Protein 2HDW (pdb70)

B-factor: mean 14.25, std 5.45, range [1.11, 40.55]

Organism: Pseudomonas aeruginosa (strain ATCC 15692 / DSM 22644 / CIP 104116 / JCM 14847 / LMG 12228 / 1C / PRS 101 / PAO1) (NCBI:txid208964)

Secondary structure (DSSP, 8-state):
--------S---SSPPPTTEEEEEEEEE-TTS-EEEEEEEEESS--SSPEEEEEEE--TT--TTSHHHHHHHHHHHTT-EEEEEPPTTSTTS--SSSS---HHHHHHHHHHHHHHHHH-TTEEEEEEEEEEETHHHHHHHHHHHH-TT--EEEEES---HHHHHHHTTTT---HHHHHHHHHHHHHHHHHHHHHTS--BPSPTT---S---HHHHHHHHHHTSTTT--TT-STTT---BTTTHHHHTTS-S-TTGGGGTTS-EEEEEETT-TTHHHHHHHHHHS-SSEEEEEETT--TTHHHH-TTTS-HHHHHHHHHHH-/-----S---SSPPPTTEEEEEEEEE-TTS-EEEEEEEEETT--SSPEEEEEEE--TT--TTTHHHHHHHHHHHTT-EEEEEPPTTSTTS--SSSS---HHHHHHHHHHHHHHHTTSTTEEEEEEEEEEETHHHHHHHHHHHH-TTEEEEEEES---HHHHHHHTGGG---HHHHHHHHHHHHHHHHHHHHHSSPPBPSPTT---SS--HHHHHHHHHHTSTTT--TT-TTTT---BTTTHHHHTTS-S-TTGGGSTTS-EEEEEETT-TTHHHHHHHHHHS-SSEEEEEETT--STHHHH-TTTS-HHHHHHHHHHH-

Nearest PDB structures (foldseek):
  2hdw-assembly1_A  TM=1.003E+00  e=2.311E-74  Pseudomonas aeruginosa
  5xb6-assembly6_K  TM=9.139E-01  e=7.623E-30  Escherichia coli K-12
  7d79-assembly2_B-2  TM=8.620E-01  e=1.986E-21  Beauveria bassiana ARSEF 2860
  7d79-assembly1_D  TM=8.528E-01  e=3.059E-21  Beauveria bassiana ARSEF 2860
  7d79-assembly1_A  TM=8.102E-01  e=4.430E-21  Beauveria bassiana ARSEF 2860

Foldseek 3Di:
DDDFDDDPDLPALDDQDPQWDKDKDWFAFPVGWIKIKMKIAGPPDDDDAFAAEEEEDDDLAACSFQRVLLQRVVNSVGHTYMYIGAGLFDRIDHPPHFFDALVRRLRVRVRRLVVVLPDPRHPQQQYAYEAEAARLLSRLLNLLPPVSHQAYEYELYDQQLCCLQQNQPRPADPVNSVVLVVVLVVQVVVCVVVVHFAWDFWALDDPDPDDPVSVLLCCCCADSNGHDVRGCNNGHGHGSNNSPNSNPDGGCPRSQSSPVGEYEYEYEPAESSLVRVVVSQVSYDPPYYYHYQYPDYSCCCRDPPVRPPSVVVSVVSVVRD/DDDDPDLPALDDQDPQKDKDKDWFAFPVGWIKIKIKIAGNPDDPAAFFAEEEEDDDQAACSFQRVLLQRVVNVVGHTYMYIGAGLFDPIDDPPHFFDALVSRLRSRVRVLVPVLPDPSHPQQQYAYEYEAARLLSRLQNLLPPVSHQAYEYELYDQLLCCLAQNQPSPADPVNNVVLVVVLVVQVVVCVVVVHFAWDFFALDDPPPDDVVSVLLCCQCADSNGHDVGGCRNRHTHGSNRSVNSPPPGGCPRSQSSPVGEYEYEHEPAESSLVRSVVSQVSYDPPYYYHYFYPDYSCCCRNPPVGPPVVVVSVSSVVRD

Sequence (639 aa):
NMQLQLTQEWDKTFPLSAKVEHRKVTFANRYGITLAADLYLPKNRGGDRLPAIVIGGPFGAVKEQSSGLYAQTMAERGFVTLAFDPSYTGESGGQPRNVASPDINTEDFSAAVDFISLLPEVNRERIGVIGICGWGGMALNAVAVDKRVKAVVTSTMYDMTRVMSKGYNDSVTLEQRTRTLEQLGQQRWKDAESGTPAYQPPYNELKGGEAQFLVDYHDYYMTPRGYHPRAVNSGNAWTMTTPLSFMNMPILTYIKEISPRPILLIHGERAHSRYFSETAYAAAAEPKELLIVPGASHVDLYDRLDRIPFDRIAGFFDEHLLQLTQEWDKTFPLSAKVEHRKVTFANRYGITLAADLYLPKNRGGDRLPAIVIGGPFGAVKEQSSGLYAQTMAERGFVTLAFDPSYTGESGGQPRNVASPDINTEDFSAAVDFISLLPEVNRERIGVIGICGWGGMALNAVAVDKRVKAVVTSTMYDMTRVMSKGYNDSVTLEQRTRTLEQLGQQRWKDAESGTPAYQPPYNELKGGEAQFLVDYHDYYMTPRGYHPRAVNSGNAWTMTTPLSFMNMPILTYIKEISPRPILLIHGERAHSRYFSETAYAAAAEPKELLIVPGASHVDLYDRLDRIPFDRIAGFFDEHL

CATH classification: 3.40.50.1820 (+1 more: 1.10.10.800)

Solvent-accessible surface area: 23061 Å² total; per-residue (Å²): 155,120,181,39,174,33,39,152,129,87,42,22,42,17,114,93,17,93,149,7,68,52,114,33,14,51,20,41,8,28,7,35,18,4,0,0,0,0,0,0,5,19,91,152,88,66,86,122,119,31,12,0,0,0,0,0,6,1,16,5,4,2,0,0,0,1,1,0,24,0,0,10,11,0,1,80,89,32,2,0,0,0,0,2,0,6,1,6,6,12,18,4,5,17,116,29,68,22,2,3,0,0,4,2,3,13,9,0,2,9,0,0,1,18,44,0,0,56,10,88,45,0,49,74,88,78,0,0,2,0,0,0,9,0,1,0,0,0,0,0,0,4,0,0,11,6,32,10,2,56,0,0,0,0,1,0,0,8,15,21,6,62,18,41,7,88,13,78,102,83,73,51,76,108,103,60,12,38,105,50,0,89,109,16,4,102,18,10,6,134,17,32,112,75,63,86,35,40,98,43,99,77,52,34,91,70,192,58,92,49,55,120,40,61,41,32,22,43,58,3,2,58,39,136,71,0,98,3,82,70,0,2,15,4,20,63,5,13,3,71,3,1,25,13,9,0,6,3,3,32,8,24,71,34,6,134,33,0,33,122,33,16,4,1,0,0,0,0,70,161,10,48,0,78,41,2,0,72,53,1,70,76,39,5,33,110,56,42,67,46,43,58,18,110,43,0,28,4,3,20,0,0,31,100,94,117,87,6,30,4,111,94,0,9,35,10,0,88,134,60,28,93,147,41,40,135,128,92,43,21,39,20,111,78,13,93,120,5,65,51,107,27,14,57,22,58,9,30,8,43,18,51,0,0,0,0,0,0,9,13,104,126,80,63,83,123,125,28,11,0,0,0,0,0,6,0,17,6,5,3,0,0,0,0,1,0,20,0,0,15,12,0,0,74,92,32,1,0,0,0,0,2,0,8,1,7,6,13,14,3,13,22,115,27,70,25,2,2,0,0,5,2,4,11,8,0,2,7,1,0,1,18,43,0,4,62,16,104,43,3,29,68,84,81,0,0,2,0,0,0,8,0,2,0,0,0,0,0,0,4,0,0,10,5,30,8,2,54,0,0,0,0,1,0,0,8,13,20,6,70,18,48,8,83,12,83,116,104,68,48,83,105,111,66,17,36,112,53,0,90,106,15,3,97,16,10,12,122,16,34,104,86,62,93,32,40,96,44,105,75,55,33,83,71,166,61,88,48,49,119,45,65,55,33,24,48,61,3,2,58,35,135,89,0,95,6,81,71,0,2,14,4,20,56,7,11,3,67,2,1,20,13,7,0,4,2,2,27,9,22,70,41,6,122,30,0,31,118,26,16,2,0,0,1,0,0,82,175,5,55,0,84,58,3,0,69,54,1,70,74,42,1,27,109,54,44,70,49,34,58,16,105,32,0,27,4,3,19,0,1,26,80,116,106,72,9,28,6,107,98,0,7,36,21,0,89,133,65,31

InterPro domains:
  IPR000383 Xaa-Pro dipeptidyl-peptidase-like domain [PF02129] (82-223)
  IPR011108 Zn-dependent metallo-hydrolase, RNA specificity domain [PF07521] (301-331)
  IPR029058 Alpha/Beta hydrolase fold [G3DSA:3.40.50.1820] (73-367)
  IPR029058 Alpha/Beta hydrolase fold [SSF53474] (48-371)
  IPR051411 Polyketide transferase af380-like [PTHR47751] (21-371)

Radius of gyration: 24.89 Å; Cα contacts (8 Å, |Δi|>4): 1495; chains: 2; bounding box: 48×75×63 Å

Structure (mmCIF, N/CA/C/O backbone):
data_2HDW
#
_entry.id   2HDW
#
_cell.length_a   46.264
_cell.length_b   136.337
_cell.length_c   48.134
_cell.angle_alpha   90.00
_cell.angle_beta   108.74
_cell.angle_gamma   90.00
#
_symmetry.space_group_name_H-M   'P 1 21 1'
#
loop_
_entity.id
_entity.type
_entity.pdbx_description
1 polymer 'Hypothetical protein PA2218'
2 water water
#
loop_
_atom_site.group_PDB
_atom_site.id
_atom_site.type_symbol
_atom_site.label_atom_id
_atom_site.label_alt_id
_atom_site.label_comp_id
_atom_site.label_asym_id
_atom_site.label_entity_id
_atom_site.label_seq_id
_atom_site.pdbx_PDB_ins_code
_atom_site.Cartn_x
_atom_site.Cartn_y
_atom_site.Cartn_z
_atom_site.occupancy
_atom_site.B_iso_or_equiv
_atom_site.auth_seq_id
_atom_site.auth_comp_id
_atom_site.auth_asym_id
_atom_site.auth_atom_id
_atom_site.pdbx_PDB_model_num
ATOM 1 N N . ASN A 1 47 ? -10.994 31.264 29.844 1.00 35.40 47 ASN A N 1
ATOM 2 C CA . ASN A 1 47 ? -12.475 31.110 29.837 1.00 32.93 47 ASN A CA 1
ATOM 3 C C . ASN A 1 47 ? -12.963 30.695 31.215 1.00 31.47 47 ASN A C 1
ATOM 4 O O . ASN A 1 47 ? -14.131 30.344 31.388 1.00 30.55 47 ASN A O 1
ATOM 9 N N . MET A 1 48 ? -12.062 30.725 32.193 1.00 28.62 48 MET A N 1
ATOM 10 C CA . MET A 1 48 ? -12.419 30.370 33.561 1.00 26.44 48 MET A CA 1
ATOM 11 C C . MET A 1 48 ? -13.133 31.557 34.191 1.00 25.21 48 MET A C 1
ATOM 12 O O . MET A 1 48 ? -12.782 32.705 33.922 1.00 23.83 48 MET A O 1
ATOM 17 N N . GLN A 1 49 ? -14.143 31.286 35.015 1.00 23.74 49 GLN A N 1
ATOM 18 C CA . GLN A 1 49 ? -14.868 32.360 35.679 1.00 23.53 49 GLN A CA 1
ATOM 19 C C . GLN A 1 49 ? -14.054 32.784 36.888 1.00 22.30 49 GLN A C 1
ATOM 20 O O . GLN A 1 49 ? -13.748 31.964 37.754 1.00 23.05 49 GLN A O 1
ATOM 26 N N . LEU A 1 50 ? -13.707 34.064 36.941 1.00 19.37 50 LEU A N 1
ATOM 27 C CA . LEU A 1 50 ? -12.913 34.588 38.041 1.00 18.24 50 LEU A CA 1
ATOM 28 C C . LEU A 1 50 ? -13.694 35.622 38.843 1.00 17.83 50 LEU A C 1
ATOM 29 O O . LEU A 1 50 ? -14.467 36.405 38.292 1.00 16.37 50 LEU A O 1
ATOM 34 N N . GLN A 1 51 ? -13.479 35.614 40.150 1.00 18.46 51 GLN A N 1
ATOM 35 C CA . GLN A 1 51 ? -14.125 36.559 41.043 1.00 19.32 51 GLN A CA 1
ATOM 36 C C . GLN A 1 51 ? -13.207 37.771 41.141 1.00 18.62 51 GLN A C 1
ATOM 37 O O . GLN A 1 51 ? -12.113 37.685 41.702 1.00 19.59 51 GLN A O 1
ATOM 43 N N . LEU A 1 52 ? -13.641 38.894 40.584 1.00 17.29 52 LEU A N 1
ATOM 44 C CA . LEU A 1 52 ? -12.842 40.112 40.615 1.00 17.65 52 LEU A CA 1
ATOM 45 C C . LEU A 1 52 ? -13.471 41.122 41.571 1.00 18.52 52 LEU A C 1
ATOM 46 O O . LEU A 1 52 ? -14.681 41.336 41.545 1.00 18.16 52 LEU A O 1
ATOM 51 N N . THR A 1 53 ? -12.653 41.736 42.423 1.00 18.10 53 THR A N 1
ATOM 52 C CA . THR A 1 53 ? -13.176 42.708 43.370 1.00 18.28 53 THR A CA 1
ATOM 53 C C . THR A 1 53 ? -13.611 43.977 42.659 1.00 17.93 53 THR A C 1
ATOM 54 O O . THR A 1 53 ? -12.978 44.404 41.700 1.00 16.64 53 THR A O 1
ATOM 58 N N . GLN A 1 54 ? -14.693 44.578 43.139 1.00 19.49 54 GLN A N 1
ATOM 59 C CA . GLN A 1 54 ? -15.200 45.813 42.559 1.00 20.70 54 GLN A CA 1
ATOM 60 C C . GLN A 1 54 ? -14.731 47.005 43.383 1.00 20.37 54 GLN A C 1
ATOM 61 O O . GLN A 1 54 ? -14.909 48.156 42.991 1.00 17.70 54 GLN A O 1
ATOM 67 N N . GLU A 1 55 ? -14.127 46.721 44.531 1.00 21.51 55 GLU A N 1
ATOM 68 C CA . GLU A 1 55 ? -13.621 47.779 45.393 1.00 22.45 55 GLU A CA 1
ATOM 69 C C . GLU A 1 55 ? -12.431 48.421 44.695 1.00 21.24 55 GLU A C 1
ATOM 70 O O . GLU A 1 55 ? -11.630 47.724 44.068 1.00 20.72 55 GLU A O 1
ATOM 76 N N . TRP A 1 56 ? -12.319 49.744 44.773 1.00 18.63 56 TRP A N 1
ATOM 77 C CA . TRP A 1 56 ? -11.178 50.405 44.163 1.00 17.83 56 TRP A CA 1
ATOM 78 C C . TRP A 1 56 ? -10.035 50.247 45.156 1.00 18.13 56 TRP A C 1
ATOM 79 O O . TRP A 1 56 ? -9.873 51.052 46.079 1.00 17.60 56 TRP A O 1
ATOM 90 N N . ASP A 1 57 ? -9.256 49.187 44.973 1.00 17.07 57 ASP A N 1
ATOM 91 C CA . ASP A 1 57 ? -8.138 48.897 45.860 1.00 16.25 57 ASP A CA 1
ATOM 92 C C . ASP A 1 57 ? -6.787 49.172 45.197 1.00 16.71 57 ASP A C 1
ATOM 93 O O . ASP A 1 57 ? -5.787 48.531 45.525 1.00 15.68 57 ASP A O 1
ATOM 98 N N . LYS A 1 58 ? -6.760 50.120 44.263 1.00 16.04 58 LYS A N 1
ATOM 99 C CA . LYS A 1 58 ? -5.516 50.476 43.586 1.00 14.69 58 LYS A CA 1
ATOM 100 C C . LYS A 1 58 ? -4.645 51.309 44.530 1.00 15.80 58 LYS A C 1
ATOM 101 O O . LYS A 1 58 ? -5.131 51.846 45.531 1.00 13.35 58 LYS A O 1
ATOM 107 N N . THR A 1 59 ? -3.361 51.411 44.202 1.00 14.68 59 THR A N 1
ATOM 108 C CA . THR A 1 59 ? -2.409 52.166 45.007 1.00 14.61 59 THR A CA 1
ATOM 109 C C . THR A 1 59 ? -2.378 53.629 44.577 1.00 15.50 59 THR A C 1
ATOM 110 O O . THR A 1 59 ? -1.512 54.391 45.002 1.00 14.79 59 THR A O 1
ATOM 114 N N . PHE A 1 60 ? -3.329 54.005 43.727 1.00 13.76 60 PHE A N 1
ATOM 115 C CA . PHE A 1 60 ? -3.439 55.366 43.221 1.00 15.33 60 PHE A CA 1
ATOM 116 C C . PHE A 1 60 ? -4.926 55.646 43.030 1.00 15.92 60 PHE A C 1
ATOM 117 O O . PHE A 1 60 ? -5.719 54.720 42.857 1.00 16.48 60 PHE A O 1
ATOM 125 N N . PRO A 1 61 ? -5.326 56.927 43.047 1.00 17.69 61 PRO A N 1
ATOM 126 C CA . PRO A 1 61 ? -6.743 57.270 42.879 1.00 17.47 61 PRO A CA 1
ATOM 127 C C . PRO A 1 61 ? -7.241 57.093 41.454 1.00 17.86 61 PRO A C 1
ATOM 128 O O . PRO A 1 61 ? -6.482 57.240 40.495 1.00 17.86 61 PRO A O 1
ATOM 132 N N . LEU A 1 62 ? -8.527 56.787 41.325 1.00 17.83 62 LEU A N 1
ATOM 133 C CA . LEU A 1 62 ? -9.146 56.620 40.019 1.00 19.37 62 LEU A CA 1
ATOM 134 C C . LEU A 1 62 ? -9.226 57.995 39.356 1.00 19.55 62 LEU A C 1
ATOM 135 O O . LEU A 1 62 ? -9.624 58.972 39.988 1.00 20.10 62 LEU A O 1
ATOM 140 N N . SER A 1 63 ? -8.837 58.064 38.088 1.00 19.43 63 SER A N 1
ATOM 141 C CA . SER A 1 63 ? -8.858 59.317 37.341 1.00 19.61 63 SER A CA 1
ATOM 142 C C . SER A 1 63 ? -10.225 59.615 36.738 1.00 20.40 63 SER A C 1
ATOM 143 O O . SER A 1 63 ? -10.854 58.749 36.127 1.00 18.27 63 SER A O 1
ATOM 146 N N . ALA A 1 64 ? -10.677 60.854 36.899 1.00 21.08 64 ALA A N 1
ATOM 147 C CA . ALA A 1 64 ? -11.975 61.257 36.372 1.00 21.28 64 ALA A CA 1
ATOM 148 C C . ALA A 1 64 ? -11.945 61.386 34.854 1.00 21.19 64 ALA A C 1
ATOM 149 O O . ALA A 1 64 ? -12.987 61.480 34.217 1.00 23.19 64 ALA A O 1
ATOM 151 N N . LYS A 1 65 ? -10.749 61.390 34.276 1.00 20.79 65 LYS A N 1
ATOM 152 C CA . LYS A 1 65 ? -10.608 61.521 32.834 1.00 20.61 65 LYS A CA 1
ATOM 153 C C . LYS A 1 65 ? -10.612 60.183 32.096 1.00 19.91 65 LYS A C 1
ATOM 154 O O . LYS A 1 65 ? -10.458 60.138 30.879 1.00 19.62 65 LYS A O 1
ATOM 160 N N . VAL A 1 66 ? -10.802 59.091 32.824 1.00 18.33 66 VAL A N 1
ATOM 161 C CA . VAL A 1 66 ? -10.791 57.784 32.188 1.00 18.95 66 VAL A CA 1
ATOM 162 C C . VAL A 1 66 ? -11.982 56.919 32.574 1.00 18.17 66 VAL A C 1
ATOM 163 O O . VAL A 1 66 ? -12.599 57.125 33.616 1.00 18.26 66 VAL A O 1
ATOM 167 N N . GLU A 1 67 ? -12.304 55.966 31.706 1.00 18.08 67 GLU A N 1
ATOM 168 C CA . GLU A 1 67 ? -13.387 55.023 31.939 1.00 18.62 67 GLU A CA 1
ATOM 169 C C . GLU A 1 67 ? -12.689 53.719 32.285 1.00 18.46 67 GLU A C 1
ATOM 170 O O . GLU A 1 67 ? -11.837 53.249 31.531 1.00 18.63 67 GLU A O 1
ATOM 176 N N . HIS A 1 68 ? -13.051 53.133 33.418 1.00 17.73 68 HIS A N 1
ATOM 177 C CA . HIS A 1 68 ? -12.421 51.900 33.855 1.00 17.94 68 HIS A CA 1
ATOM 178 C C . HIS A 1 68 ? -13.364 50.740 34.134 1.00 19.18 68 HIS A C 1
ATOM 179 O O . HIS A 1 68 ? -14.490 50.932 34.597 1.00 17.25 68 HIS A O 1
ATOM 186 N N . ARG A 1 69 ? -12.876 49.534 33.850 1.00 19.62 69 ARG A N 1
ATOM 187 C CA . ARG A 1 69 ? -13.617 48.300 34.096 1.00 18.66 69 ARG A CA 1
ATOM 188 C C . ARG A 1 69 ? -12.633 47.127 34.064 1.00 17.68 69 ARG A C 1
ATOM 189 O O . ARG A 1 69 ? -11.572 47.210 33.432 1.00 15.74 69 ARG A O 1
ATOM 197 N N . LYS A 1 70 ? -12.970 46.044 34.758 1.00 14.60 70 LYS A N 1
ATOM 198 C CA . LYS A 1 70 ? -12.091 44.877 34.811 1.00 14.71 70 LYS A CA 1
ATOM 199 C C . LYS A 1 70 ? -12.470 43.863 33.739 1.00 14.43 70 LYS A C 1
ATOM 200 O O . LYS A 1 70 ? -13.642 43.696 33.414 1.00 14.15 70 LYS A O 1
ATOM 206 N N . VAL A 1 71 ? -11.471 43.196 33.176 1.00 13.86 71 VAL A N 1
ATOM 207 C CA . VAL A 1 71 ? -11.725 42.203 32.143 1.00 12.65 71 VAL A CA 1
ATOM 208 C C . VAL A 1 71 ? -10.891 40.956 32.385 1.00 12.11 71 VAL A C 1
ATOM 209 O O . VAL A 1 71 ? -10.008 40.945 33.245 1.00 9.29 71 VAL A O 1
ATOM 213 N N . THR A 1 72 ? -11.193 39.905 31.629 1.00 11.14 72 THR A N 1
ATOM 214 C CA . THR A 1 72 ? -10.462 38.652 31.721 1.00 11.01 72 THR A CA 1
ATOM 215 C C . THR A 1 72 ? -10.246 38.113 30.307 1.00 11.20 72 THR A C 1
ATOM 216 O O . THR A 1 72 ? -10.955 38.490 29.367 1.00 11.30 72 THR A O 1
ATOM 220 N N . PHE A 1 73 ? -9.259 37.239 30.162 1.00 10.29 73 PHE A N 1
ATOM 221 C CA . PHE A 1 73 ? -8.936 36.637 28.874 1.00 11.60 73 PHE A CA 1
ATOM 222 C C . PHE A 1 73 ? -7.952 35.499 29.120 1.00 11.69 73 PHE A C 1
ATOM 223 O O . PHE A 1 73 ? -7.191 35.528 30.095 1.00 11.32 73 PHE A O 1
ATOM 231 N N . ALA A 1 74 ? -7.960 34.497 28.248 1.00 10.00 74 ALA A N 1
ATOM 232 C CA . ALA A 1 74 ? -7.068 33.357 28.439 1.00 11.45 74 ALA A CA 1
ATOM 233 C C . ALA A 1 74 ? -5.800 33.422 27.592 1.00 11.46 74 ALA A C 1
ATOM 234 O O . ALA A 1 74 ? -5.747 34.143 26.593 1.00 11.67 74 ALA A O 1
ATOM 236 N N . ASN A 1 75 ? -4.768 32.692 28.010 1.00 10.46 75 ASN A N 1
ATOM 237 C CA . ASN A 1 75 ? -3.538 32.649 27.230 1.00 9.39 75 ASN A CA 1
ATOM 238 C C . ASN A 1 75 ? -3.491 31.293 26.529 1.00 9.39 75 ASN A C 1
ATOM 239 O O . ASN A 1 75 ? -4.362 30.445 26.758 1.00 7.43 75 ASN A O 1
ATOM 244 N N . ARG A 1 76 ? -2.493 31.092 25.673 1.00 8.61 76 ARG A N 1
ATOM 245 C CA . ARG A 1 76 ? -2.376 29.845 24.915 1.00 10.59 76 ARG A CA 1
ATOM 246 C C . ARG A 1 76 ? -2.189 28.595 25.761 1.00 9.00 76 ARG A C 1
ATOM 247 O O . ARG A 1 76 ? -2.387 27.475 25.286 1.00 9.29 76 ARG A O 1
ATOM 255 N N . TYR A 1 77 ? -1.801 28.778 27.014 1.00 10.06 77 TYR A N 1
ATOM 256 C CA . TYR A 1 77 ? -1.575 27.630 27.872 1.00 10.82 77 TYR A CA 1
ATOM 257 C C . TYR A 1 77 ? -2.784 27.275 28.729 1.00 11.11 77 TYR A C 1
ATOM 258 O O . TYR A 1 77 ? -2.698 26.431 29.628 1.00 10.48 77 TYR A O 1
ATOM 267 N N . GLY A 1 78 ? -3.908 27.927 28.435 1.00 11.39 78 GLY A N 1
ATOM 268 C CA . GLY A 1 78 ? -5.152 27.661 29.141 1.00 11.59 78 GLY A CA 1
ATOM 269 C C . GLY A 1 78 ? -5.412 28.405 30.437 1.00 12.82 78 GLY A C 1
ATOM 270 O O . GLY A 1 78 ? -6.350 28.075 31.161 1.00 12.78 78 GLY A O 1
ATOM 271 N N . ILE A 1 79 ? -4.602 29.409 30.745 1.00 12.92 79 ILE A N 1
ATOM 272 C CA . ILE A 1 79 ? -4.803 30.155 31.981 1.00 14.13 79 ILE A CA 1
ATOM 273 C C . ILE A 1 79 ? -5.556 31.447 31.694 1.00 13.93 79 ILE A C 1
ATOM 274 O O . ILE A 1 79 ? -5.235 32.158 30.739 1.00 13.55 79 ILE A O 1
ATOM 279 N N . THR A 1 80 ? -6.568 31.731 32.512 1.00 12.41 80 THR A N 1
ATOM 280 C CA . THR A 1 80 ? -7.369 32.942 32.362 1.00 12.64 80 THR A CA 1
ATOM 281 C C . THR A 1 80 ? -6.785 34.034 33.250 1.00 12.30 80 THR A C 1
ATOM 282 O O . THR A 1 80 ? -6.598 33.835 34.454 1.00 12.79 80 THR A O 1
ATOM 286 N N . LEU A 1 81 ? -6.487 35.181 32.647 1.00 9.93 81 LEU A N 1
ATOM 287 C CA . LEU A 1 81 ? -5.898 36.297 33.375 1.00 9.84 81 LEU A CA 1
ATOM 288 C C . LEU A 1 81 ? -6.896 37.410 33.670 1.00 9.82 81 LEU A C 1
ATOM 289 O O . LEU A 1 81 ? -7.865 37.598 32.939 1.00 10.25 81 LEU A O 1
ATOM 294 N N . ALA A 1 82 ? -6.652 38.139 34.755 1.00 10.26 82 ALA A N 1
ATOM 295 C CA . ALA A 1 82 ? -7.500 39.259 35.142 1.00 10.57 82 ALA A CA 1
ATOM 296 C C . ALA A 1 82 ? -6.741 40.544 34.821 1.00 11.84 82 ALA A C 1
ATOM 297 O O . ALA A 1 82 ? -5.514 40.589 34.914 1.00 9.53 82 ALA A O 1
ATOM 299 N N . ALA A 1 83 ? -7.465 41.592 34.449 1.00 10.51 83 ALA A N 1
ATOM 300 C CA . ALA A 1 83 ? -6.816 42.849 34.110 1.00 11.80 83 ALA A CA 1
ATOM 301 C C . ALA A 1 83 ? -7.733 44.055 34.253 1.00 12.58 83 ALA A C 1
ATOM 302 O O . ALA A 1 83 ? -8.958 43.919 34.324 1.00 11.62 83 ALA A O 1
ATOM 304 N N . ASP A 1 84 ? -7.119 45.234 34.305 1.00 12.16 84 ASP A N 1
ATOM 305 C CA . ASP A 1 84 ? -7.847 46.492 34.396 1.00 12.08 84 ASP A CA 1
ATOM 306 C C . ASP A 1 84 ? -7.671 47.160 33.043 1.00 11.96 84 ASP A C 1
ATOM 307 O O . ASP A 1 84 ? -6.551 47.289 32.547 1.00 9.80 84 ASP A O 1
ATOM 312 N N . LEU A 1 85 ? -8.783 47.572 32.450 1.00 12.13 85 LEU A N 1
ATOM 313 C CA . LEU A 1 85 ? -8.782 48.233 31.155 1.00 12.20 85 LEU A CA 1
ATOM 314 C C . LEU A 1 85 ? -9.154 49.701 31.347 1.00 13.06 85 LEU A C 1
ATOM 315 O O . LEU A 1 85 ? -10.156 50.008 31.991 1.00 13.93 85 LEU A O 1
ATOM 320 N N . TYR A 1 86 ? -8.344 50.597 30.789 1.00 13.62 86 TYR A N 1
ATOM 321 C CA . TYR A 1 86 ? -8.583 52.036 30.895 1.00 12.25 86 TYR A CA 1
ATOM 322 C C . TYR A 1 86 ? -8.713 52.646 29.505 1.00 12.53 86 TYR A C 1
ATOM 323 O O . TYR A 1 86 ? -7.887 52.384 28.630 1.00 11.47 86 TYR A O 1
ATOM 332 N N . LEU A 1 87 ? -9.743 53.464 29.307 1.00 12.59 87 LEU A N 1
ATOM 333 C CA . LEU A 1 87 ? -9.961 54.120 28.020 1.00 13.65 87 LEU A CA 1
ATOM 334 C C . LEU A 1 87 ? -10.215 55.610 28.195 1.00 13.25 87 LEU A C 1
ATOM 335 O O . LEU A 1 87 ? -10.779 56.040 29.201 1.00 14.06 87 LEU A O 1
ATOM 340 N N . PRO A 1 88 ? -9.789 56.421 27.216 1.00 12.50 88 PRO A N 1
ATOM 341 C CA . PRO A 1 88 ? -9.996 57.871 27.282 1.00 13.17 88 PRO A CA 1
ATOM 342 C C . PRO A 1 88 ? -11.498 58.132 27.124 1.00 12.48 88 PRO A C 1
ATOM 343 O O . PRO A 1 88 ? -12.191 57.348 26.478 1.00 11.37 88 PRO A O 1
ATOM 347 N N . LYS A 1 89 ? -11.997 59.211 27.724 1.00 13.19 89 LYS A N 1
ATOM 348 C CA . LYS A 1 89 ? -13.414 59.567 27.616 1.00 15.05 89 LYS A CA 1
ATOM 349 C C . LYS A 1 89 ? -13.638 60.489 26.413 1.00 15.20 89 LYS A C 1
ATOM 350 O O . LYS A 1 89 ? -12.685 61.069 25.887 1.00 14.47 89 LYS A O 1
ATOM 356 N N . ASN A 1 90 ? -14.895 60.632 25.993 1.00 13.86 90 ASN A N 1
ATOM 357 C CA . ASN A 1 90 ? -15.238 61.500 24.862 1.00 14.14 90 ASN A CA 1
ATOM 358 C C . ASN A 1 90 ? -14.319 61.240 23.673 1.00 13.81 90 ASN A C 1
ATOM 359 O O . ASN A 1 90 ? -13.634 62.143 23.184 1.00 13.18 90 ASN A O 1
ATOM 364 N N . ARG A 1 91 ? -14.326 59.999 23.206 1.00 12.93 91 ARG A N 1
ATOM 365 C CA . ARG A 1 91 ? -13.488 59.591 22.091 1.00 14.37 91 ARG A CA 1
ATOM 366 C C . ARG A 1 91 ? -14.026 60.034 20.731 1.00 16.22 91 ARG A C 1
ATOM 367 O O . ARG A 1 91 ? -15.239 60.106 20.514 1.00 16.30 91 ARG A O 1
ATOM 375 N N . GLY A 1 92 ? -13.105 60.325 19.819 1.00 18.26 92 GLY A N 1
ATOM 376 C CA . GLY A 1 92 ? -13.479 60.747 18.483 1.00 18.80 92 GLY A CA 1
ATOM 377 C C . GLY A 1 92 ? -13.957 59.583 17.638 1.00 21.04 92 GLY A C 1
ATOM 378 O O . GLY A 1 92 ? -14.315 58.531 18.170 1.00 21.99 92 GLY A O 1
ATOM 379 N N . GLY A 1 93 ? -13.942 59.762 16.319 1.00 21.10 93 GLY A N 1
ATOM 380 C CA . GLY A 1 93 ? -14.414 58.722 15.421 1.00 22.86 93 GLY A CA 1
ATOM 381 C C . GLY A 1 93 ? -13.464 57.592 15.056 1.00 23.71 93 GLY A C 1
ATOM 382 O O . GLY A 1 93 ? -13.920 56.494 14.736 1.00 24.45 93 GLY A O 1
ATOM 383 N N . ASP A 1 94 ? -12.158 57.842 15.099 1.00 23.91 94 ASP A N 1
ATOM 384 C CA . ASP A 1 94 ? -11.179 56.815 14.744 1.00 24.68 94 ASP A CA 1
ATOM 385 C C . ASP A 1 94 ? -10.824 55.881 15.895 1.00 23.44 94 ASP A C 1
ATOM 386 O O . ASP A 1 94 ? -10.857 56.279 17.060 1.00 22.96 94 ASP A O 1
ATOM 391 N N . ARG A 1 95 ? -10.498 54.633 15.560 1.00 19.70 95 ARG A N 1
ATOM 392 C CA . ARG A 1 95 ? -10.104 53.659 16.570 1.00 16.58 95 ARG A CA 1
ATOM 393 C C . ARG A 1 95 ? -8.777 54.120 17.160 1.00 13.34 95 ARG A C 1
ATOM 394 O O . ARG A 1 95 ? -7.945 54.703 16.467 1.00 13.56 95 ARG A O 1
ATOM 402 N N . LEU A 1 96 ? -8.583 53.846 18.443 1.00 13.31 96 LEU A N 1
ATOM 403 C CA . LEU A 1 96 ? -7.396 54.290 19.165 1.00 13.05 96 LEU A CA 1
ATOM 404 C C . LEU A 1 96 ? -6.211 53.341 19.259 1.00 12.68 96 LEU A C 1
ATOM 405 O O . LEU A 1 96 ? -6.365 52.128 19.172 1.00 12.42 96 LEU A O 1
ATOM 410 N N . PRO A 1 97 ? -4.998 53.901 19.440 1.00 12.69 97 PRO A N 1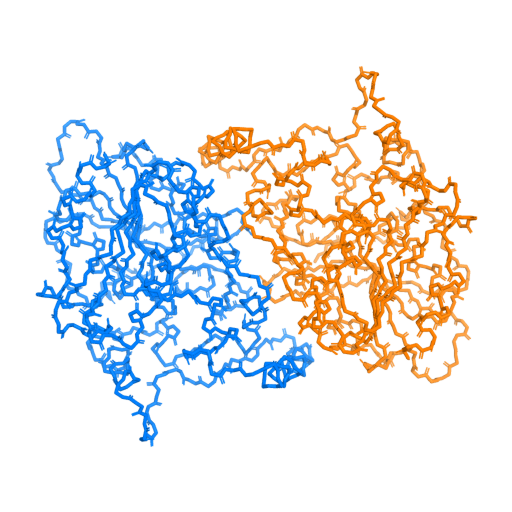
ATOM 411 C CA . PRO A 1 97 ? -3.790 53.085 19.568 1.00 12.43 97 PRO A CA 1
ATOM 412 C C . PRO A 1 97 ? -3.935 52.480 20.963 1.00 13.34 97 PRO A C 1
ATOM 413 O O . PRO A 1 97 ? -4.671 53.025 21.789 1.00 11.33 97 PRO A O 1
ATOM 417 N N . ALA A 1 98 ? -3.258 51.369 21.231 1.00 12.84 98 ALA A N 1
ATOM 418 C CA . ALA A 1 98 ? -3.377 50.729 22.538 1.00 12.50 98 ALA A CA 1
ATOM 419 C C . ALA A 1 98 ? -2.026 50.296 23.093 1.00 11.51 98 ALA A C 1
ATOM 420 O O . ALA A 1 98 ? -1.075 50.070 22.341 1.00 11.19 98 ALA A O 1
ATOM 422 N N . ILE A 1 99 ? -1.954 50.186 24.416 1.00 10.98 99 ILE A N 1
ATOM 423 C CA . ILE A 1 99 ? -0.722 49.793 25.097 1.00 10.64 99 ILE A CA 1
ATOM 424 C C . ILE A 1 99 ? -0.992 48.753 26.183 1.00 11.15 99 ILE A C 1
ATOM 425 O O . ILE A 1 99 ? -1.880 48.937 27.018 1.00 9.56 99 ILE A O 1
ATOM 430 N N . VAL A 1 100 ? -0.234 47.660 26.169 1.00 10.73 100 VAL A N 1
ATOM 431 C CA . VAL A 1 100 ? -0.382 46.642 27.204 1.00 9.51 100 VAL A CA 1
ATOM 432 C C . VAL A 1 100 ? 0.776 46.834 28.168 1.00 10.04 100 VAL A C 1
ATOM 433 O O . VAL A 1 100 ? 1.936 46.906 27.757 1.00 10.35 100 VAL A O 1
ATOM 437 N N . ILE A 1 101 ? 0.458 46.917 29.452 1.00 9.38 101 ILE A N 1
ATOM 438 C CA . ILE A 1 101 ? 1.471 47.139 30.467 1.00 10.62 101 ILE A CA 1
ATOM 439 C C . ILE A 1 101 ? 1.556 46.026 31.506 1.00 9.82 101 ILE A C 1
ATOM 440 O O . ILE A 1 101 ? 0.544 45.612 32.069 1.00 10.01 101 ILE A O 1
ATOM 445 N N . GLY A 1 102 ? 2.775 45.551 31.750 1.00 11.23 102 GLY A N 1
ATOM 446 C CA . GLY A 1 102 ? 2.988 44.502 32.731 1.00 10.17 102 GLY A CA 1
ATOM 447 C C . GLY A 1 102 ? 4.201 44.807 33.595 1.00 11.06 102 GLY A C 1
ATOM 448 O O . GLY A 1 102 ? 5.109 45.537 33.177 1.00 10.72 102 GLY A O 1
ATOM 449 N N . GLY A 1 103 ? 4.213 44.254 34.803 1.00 10.44 103 GLY A N 1
ATOM 450 C CA . GLY A 1 103 ? 5.325 44.466 35.714 1.00 9.86 103 GLY A CA 1
ATOM 451 C C . GLY A 1 103 ? 4.927 45.330 36.895 1.00 9.65 103 GLY A C 1
ATOM 452 O O . GLY A 1 103 ? 3.874 45.965 36.857 1.00 9.04 103 GLY A O 1
ATOM 453 N N . PRO A 1 104 ? 5.727 45.355 37.975 1.00 9.28 104 PRO A N 1
ATOM 454 C CA . PRO A 1 104 ? 6.983 44.613 38.158 1.00 9.27 104 PRO A CA 1
ATOM 455 C C . PRO A 1 104 ? 6.762 43.113 38.311 1.00 9.70 104 PRO A C 1
ATOM 456 O O . PRO A 1 104 ? 5.631 42.656 38.460 1.00 9.85 104 PRO A O 1
ATOM 460 N N . PHE A 1 105 ? 7.854 42.354 38.275 1.00 9.53 105 PHE A N 1
ATOM 461 C CA . PHE A 1 105 ? 7.794 40.903 38.442 1.00 10.22 105 PHE A CA 1
ATOM 462 C C . PHE A 1 105 ? 7.485 40.636 39.918 1.00 10.18 105 PHE A C 1
ATOM 463 O O . PHE A 1 105 ? 8.290 40.951 40.790 1.00 12.52 105 PHE A O 1
ATOM 471 N N . GLY A 1 106 ? 6.323 40.058 40.198 1.00 9.04 106 GLY A N 1
ATOM 472 C CA . GLY A 1 106 ? 5.955 39.794 41.578 1.00 9.61 106 GLY A CA 1
ATOM 473 C C . GLY A 1 106 ? 5.030 40.877 42.106 1.00 10.79 106 GLY A C 1
ATOM 474 O O . GLY A 1 106 ? 4.734 40.938 43.304 1.00 11.76 106 GLY A O 1
ATOM 475 N N . ALA A 1 107 ? 4.576 41.740 41.205 1.00 9.72 107 ALA A N 1
ATOM 476 C CA . ALA A 1 107 ? 3.668 42.823 41.560 1.00 10.80 107 ALA A CA 1
ATOM 477 C C . ALA A 1 107 ? 2.341 42.564 40.861 1.00 11.18 107 ALA A C 1
ATOM 478 O O . ALA A 1 107 ? 2.271 41.755 39.933 1.00 14.48 107 ALA A O 1
ATOM 480 N N . VAL A 1 108 ? 1.289 43.238 41.310 1.00 11.29 108 VAL A N 1
ATOM 481 C CA . VAL A 1 108 ? -0.024 43.079 40.696 1.00 10.02 108 VAL A CA 1
ATOM 482 C C . VAL A 1 108 ? -0.456 44.371 40.012 1.00 10.61 108 VAL A C 1
ATOM 483 O O . VAL A 1 108 ? 0.132 45.437 40.237 1.00 9.16 108 VAL A O 1
ATOM 487 N N . LYS A 1 109 ? -1.493 44.265 39.189 1.00 10.19 109 LYS A N 1
ATOM 488 C CA . LYS A 1 109 ? -2.017 45.395 38.435 1.00 11.40 109 LYS A CA 1
ATOM 489 C C . LYS A 1 109 ? -2.434 46.610 39.264 1.00 11.33 109 LYS A C 1
ATOM 490 O O . LYS A 1 109 ? -2.498 47.718 38.738 1.00 13.43 109 LYS A O 1
ATOM 496 N N . GLU A 1 110 ? -2.729 46.417 40.545 1.00 11.00 110 GLU A N 1
ATOM 497 C CA . GLU A 1 110 ? -3.137 47.545 41.377 1.00 11.29 110 GLU A CA 1
ATOM 498 C C . GLU A 1 110 ? -1.945 48.416 41.775 1.00 11.90 110 GLU A C 1
ATOM 499 O O . GLU A 1 110 ? -2.111 49.505 42.328 1.00 11.52 110 GLU A O 1
ATOM 505 N N . GLN A 1 111 ? -0.740 47.933 41.489 1.00 11.12 111 GLN A N 1
ATOM 506 C CA . GLN A 1 111 ? 0.457 48.676 41.823 1.00 11.37 111 GLN A CA 1
ATOM 507 C C . GLN A 1 111 ? 0.964 49.489 40.622 1.00 11.44 111 GLN A C 1
ATOM 508 O O . GLN A 1 111 ? 0.160 50.080 39.900 1.00 11.65 111 GLN A O 1
ATOM 514 N N . SER A 1 112 ? 2.273 49.512 40.401 1.00 10.51 112 SER A N 1
ATOM 515 C CA . SER A 1 112 ? 2.863 50.299 39.320 1.00 11.84 112 SER A CA 1
ATOM 516 C C . SER A 1 112 ? 2.276 50.183 37.906 1.00 11.93 112 SER A C 1
ATOM 517 O O . SER A 1 112 ? 2.057 51.206 37.249 1.00 11.58 112 SER A O 1
ATOM 520 N N . SER A 1 113 ? 2.035 48.968 37.419 1.00 10.76 113 SER A N 1
ATOM 521 C CA . SER A 1 113 ? 1.493 48.824 36.068 1.00 11.44 113 SER A CA 1
ATOM 522 C C . SER A 1 113 ? 0.158 49.555 35.930 1.00 11.70 113 SER A C 1
ATOM 523 O O . SER A 1 113 ? -0.124 50.167 34.899 1.00 12.53 113 SER A O 1
ATOM 526 N N . GLY A 1 114 ? -0.661 49.491 36.974 1.00 12.99 114 GLY A N 1
ATOM 527 C CA . GLY A 1 114 ? -1.944 50.170 36.946 1.00 12.20 114 GLY A CA 1
ATOM 528 C C . GLY A 1 114 ? -1.764 51.673 36.859 1.00 12.16 114 GLY A C 1
ATOM 529 O O . GLY A 1 114 ? -2.468 52.350 36.106 1.00 11.73 114 GLY A O 1
ATOM 530 N N . LEU A 1 115 ? -0.825 52.206 37.638 1.00 12.56 115 LEU A N 1
ATOM 531 C CA . LEU A 1 115 ? -0.550 53.641 37.624 1.00 12.03 115 LEU A CA 1
ATOM 532 C C . LEU A 1 115 ? -0.116 54.062 36.219 1.00 12.19 115 LEU A C 1
ATOM 533 O O . LEU A 1 115 ? -0.541 55.100 35.711 1.00 12.67 115 LEU A O 1
ATOM 538 N N . TYR A 1 116 ? 0.739 53.255 35.596 1.00 11.87 116 TYR A N 1
ATOM 539 C CA . TYR A 1 116 ? 1.202 53.542 34.239 1.00 10.90 116 TYR A CA 1
ATOM 540 C C . TYR A 1 116 ? 0.037 53.506 33.249 1.00 10.15 116 TYR A C 1
ATOM 541 O O . TYR A 1 116 ? -0.118 54.412 32.431 1.00 9.55 116 TYR A O 1
ATOM 550 N N . ALA A 1 117 ? -0.774 52.453 33.327 1.00 10.78 117 ALA A N 1
ATOM 551 C CA . ALA A 1 117 ? -1.917 52.290 32.428 1.00 9.55 117 ALA A CA 1
ATOM 552 C C . ALA A 1 117 ? -2.917 53.440 32.507 1.00 10.27 117 ALA A C 1
ATOM 553 O O . ALA A 1 117 ? -3.375 53.944 31.481 1.00 7.91 117 ALA A O 1
ATOM 555 N N . GLN A 1 118 ? -3.266 53.855 33.720 1.00 10.36 118 GLN A N 1
ATOM 556 C CA . GLN A 1 118 ? -4.216 54.947 33.861 1.00 12.96 118 GLN A CA 1
ATOM 557 C C . GLN A 1 118 ? -3.631 56.252 33.338 1.00 11.80 118 GLN A C 1
ATOM 558 O O . GLN A 1 118 ? -4.315 57.023 32.668 1.00 12.56 118 GLN A O 1
ATOM 564 N N . THR A 1 119 ? -2.362 56.491 33.653 1.00 12.89 119 THR A N 1
ATOM 565 C CA . THR A 1 119 ? -1.680 57.706 33.230 1.00 13.22 119 THR A CA 1
ATOM 566 C C . THR A 1 119 ? -1.597 57.781 31.712 1.00 12.91 119 THR A C 1
ATOM 567 O O . THR A 1 119 ? -1.826 58.836 31.122 1.00 13.10 119 THR A O 1
ATOM 571 N N . MET A 1 120 ? -1.278 56.662 31.073 1.00 11.77 120 MET A N 1
ATOM 572 C CA . MET A 1 120 ? -1.177 56.666 29.621 1.00 12.28 120 MET A CA 1
ATOM 573 C C . MET A 1 120 ? -2.561 56.766 28.981 1.00 12.22 120 MET A C 1
ATOM 574 O O . MET A 1 120 ? -2.705 57.273 27.868 1.00 9.83 120 MET A O 1
ATOM 579 N N . ALA A 1 121 ? -3.583 56.301 29.695 1.00 13.47 121 ALA A N 1
ATOM 580 C CA . ALA A 1 121 ? -4.952 56.396 29.192 1.00 13.67 121 ALA A CA 1
ATOM 581 C C . ALA A 1 121 ? -5.351 57.876 29.201 1.00 14.55 121 ALA A C 1
ATOM 582 O O . ALA A 1 121 ? -6.147 58.320 28.378 1.00 13.43 121 ALA A O 1
ATOM 584 N N . GLU A 1 122 ? -4.801 58.639 30.141 1.00 15.13 122 GLU A N 1
ATOM 585 C CA . GLU A 1 122 ? -5.093 60.068 30.197 1.00 16.97 122 GLU A CA 1
ATOM 586 C C . GLU A 1 122 ? -4.358 60.737 29.041 1.00 16.91 122 GLU A C 1
ATOM 587 O O . GLU A 1 122 ? -4.691 61.855 28.642 1.00 16.85 122 GLU A O 1
ATOM 593 N N . ARG A 1 123 ? -3.350 60.046 28.511 1.00 16.68 123 ARG A N 1
ATOM 594 C CA . ARG A 1 123 ? -2.556 60.569 27.404 1.00 16.63 123 ARG A CA 1
ATOM 595 C C . ARG A 1 123 ? -3.153 60.194 26.045 1.00 16.39 123 ARG A C 1
ATOM 596 O O . ARG A 1 123 ? -2.516 60.389 25.013 1.00 17.13 123 ARG A O 1
ATOM 604 N N . GLY A 1 124 ? -4.363 59.639 26.047 1.00 16.26 124 GLY A N 1
ATOM 605 C CA . GLY A 1 124 ? -5.014 59.286 24.792 1.00 14.81 124 GLY A CA 1
ATOM 606 C C . GLY A 1 124 ? -4.920 57.852 24.300 1.00 15.66 124 GLY A C 1
ATOM 607 O O . GLY A 1 124 ? -5.362 57.552 23.190 1.00 16.06 124 GLY A O 1
ATOM 608 N N . PHE A 1 125 ? -4.355 56.954 25.102 1.00 14.07 125 PHE A N 1
ATOM 609 C CA . PHE A 1 125 ? -4.237 55.557 24.683 1.00 11.74 125 PHE A CA 1
ATOM 610 C C . PHE A 1 125 ? -5.236 54.663 25.418 1.00 11.07 125 PHE A C 1
ATOM 611 O O . PHE A 1 125 ? -5.676 54.979 26.519 1.00 9.42 125 PHE A O 1
ATOM 619 N N . VAL A 1 126 ? -5.613 53.557 24.788 1.00 11.43 126 VAL A N 1
ATOM 620 C CA . VAL A 1 126 ? -6.487 52.586 25.433 1.00 11.47 126 VAL A CA 1
ATOM 621 C C . VAL A 1 126 ? -5.438 51.718 26.122 1.00 10.92 126 VAL A C 1
ATOM 622 O O . VAL A 1 126 ? -4.490 51.290 25.472 1.00 11.35 126 VAL A O 1
ATOM 626 N N . THR A 1 127 ? -5.586 51.462 27.418 1.00 11.64 127 THR A N 1
ATOM 627 C CA . THR A 1 127 ? -4.576 50.677 28.122 1.00 12.14 127 THR A CA 1
ATOM 628 C C . THR A 1 127 ? -5.096 49.514 28.947 1.00 13.01 127 THR A C 1
ATOM 629 O O . THR A 1 127 ? -6.273 49.453 29.308 1.00 13.70 127 THR A O 1
ATOM 633 N N . LEU A 1 128 ? -4.185 48.602 29.263 1.00 13.20 128 LEU A N 1
ATOM 634 C CA . LEU A 1 128 ? -4.525 47.413 30.020 1.00 13.95 128 LEU A CA 1
ATOM 635 C C . LEU A 1 128 ? -3.375 46.989 30.941 1.00 14.69 128 LEU A C 1
ATOM 636 O O . LEU A 1 128 ? -2.236 46.843 30.495 1.00 17.01 128 LEU A O 1
ATOM 641 N N . ALA A 1 129 ? -3.679 46.814 32.225 1.00 13.22 129 ALA A N 1
ATOM 642 C CA . ALA A 1 129 ? -2.703 46.362 33.216 1.00 10.88 129 ALA A CA 1
ATOM 643 C C . ALA A 1 129 ? -3.245 45.000 33.650 1.00 12.15 129 ALA A C 1
ATOM 644 O O . ALA A 1 129 ? -4.397 44.892 34.072 1.00 10.95 129 ALA A O 1
ATOM 646 N N . PHE A 1 130 ? -2.423 43.960 33.544 1.00 11.14 130 PHE A N 1
ATOM 647 C CA . PHE A 1 130 ? -2.872 42.615 33.873 1.00 10.77 130 PHE A CA 1
ATOM 648 C C . PHE A 1 130 ? -2.083 41.904 34.962 1.00 11.73 130 PHE A C 1
ATOM 649 O O . PHE A 1 130 ? -0.936 42.249 35.252 1.00 10.63 130 PHE A O 1
ATOM 657 N N . ASP A 1 131 ? -2.719 40.903 35.563 1.00 9.50 131 ASP A N 1
ATOM 658 C CA . ASP A 1 131 ? -2.069 40.088 36.573 1.00 9.06 131 ASP A CA 1
ATOM 659 C C . ASP A 1 131 ? -1.518 38.855 35.862 1.00 9.29 131 ASP A C 1
ATOM 660 O O . ASP A 1 131 ? -2.252 38.136 35.176 1.00 6.92 131 ASP A O 1
ATOM 665 N N . PRO A 1 132 ? -0.206 38.609 35.998 1.00 8.36 132 PRO A N 1
ATOM 666 C CA . PRO A 1 132 ? 0.432 37.451 35.364 1.00 7.53 132 PRO A CA 1
ATOM 667 C C . PRO A 1 132 ? -0.210 36.140 35.817 1.00 7.91 132 PRO A C 1
ATOM 668 O O . PRO A 1 132 ? -0.847 36.081 36.875 1.00 6.43 132 PRO A O 1
ATOM 672 N N . SER A 1 133 ? -0.052 35.099 35.002 1.00 7.89 133 SER A N 1
ATOM 673 C CA . SER A 1 133 ? -0.583 33.773 35.320 1.00 7.85 133 SER A CA 1
ATOM 674 C C . SER A 1 133 ? -0.220 33.363 36.749 1.00 7.10 133 SER A C 1
ATOM 675 O O . SER A 1 133 ? 0.876 33.655 37.221 1.00 7.36 133 SER A O 1
ATOM 678 N N . TYR A 1 134 ? -1.144 32.687 37.426 1.00 7.60 134 TYR A N 1
ATOM 679 C CA . TYR A 1 134 ? -0.936 32.204 38.793 1.00 7.89 134 TYR A CA 1
ATOM 680 C C . TYR A 1 134 ? -0.860 33.278 39.881 1.00 9.52 134 TYR A C 1
ATOM 681 O O . TYR A 1 134 ? -0.665 32.941 41.053 1.00 8.95 134 TYR A O 1
ATOM 690 N N . THR A 1 135 ? -1.005 34.551 39.516 1.00 7.54 135 THR A N 1
ATOM 691 C CA . THR A 1 135 ? -0.911 35.626 40.506 1.00 9.01 135 THR A CA 1
ATOM 692 C C . THR A 1 135 ? -2.074 36.614 40.487 1.00 10.33 135 THR A C 1
ATOM 693 O O . THR A 1 135 ? -2.893 36.610 39.569 1.00 11.12 135 THR A O 1
ATOM 697 N N . GLY A 1 136 ? -2.132 37.465 41.511 1.00 8.59 136 GLY A N 1
ATOM 698 C CA . GLY A 1 136 ? -3.192 38.455 41.603 1.00 8.43 136 GLY A CA 1
ATOM 699 C C . GLY A 1 136 ? -4.578 37.842 41.549 1.00 10.40 136 GLY A C 1
ATOM 700 O O . GLY A 1 136 ? -4.880 36.902 42.287 1.00 10.94 136 GLY A O 1
ATOM 701 N N . GLU A 1 137 ? -5.430 38.374 40.678 1.00 8.27 137 GLU A N 1
ATOM 702 C CA . GLU A 1 137 ? -6.783 37.849 40.533 1.00 10.36 137 GLU A CA 1
ATOM 703 C C . GLU A 1 137 ? -6.871 36.844 39.392 1.00 11.90 137 GLU A C 1
ATOM 704 O O . GLU A 1 137 ? -7.926 36.255 39.151 1.00 14.44 137 GLU A O 1
ATOM 710 N N . SER A 1 138 ? -5.763 36.650 38.683 1.00 12.28 138 SER A N 1
ATOM 711 C CA . SER A 1 138 ? -5.737 35.688 37.581 1.00 11.21 138 SER A CA 1
ATOM 712 C C . SER A 1 138 ? -5.866 34.257 38.095 1.00 11.45 138 SER A C 1
ATOM 713 O O . SER A 1 138 ? -5.658 33.985 39.281 1.00 11.36 138 SER A O 1
ATOM 716 N N . GLY A 1 139 ? -6.214 33.348 37.191 1.00 12.15 139 GLY A N 1
ATOM 717 C CA . GLY A 1 139 ? -6.353 31.951 37.554 1.00 11.61 139 GLY A CA 1
ATOM 718 C C . GLY A 1 139 ? -5.009 31.252 37.528 1.00 11.51 139 GLY A C 1
ATOM 719 O O . GLY A 1 139 ? -3.972 31.879 37.299 1.00 8.33 139 GLY A O 1
ATOM 720 N N . GLY A 1 140 ? -5.025 29.945 37.765 1.00 10.57 140 GLY A N 1
ATOM 721 C CA . GLY A 1 140 ? -3.793 29.186 37.768 1.00 11.67 140 GLY A CA 1
ATOM 722 C C . GLY A 1 140 ? -3.455 28.637 39.138 1.00 11.95 140 GLY A C 1
ATOM 723 O O . GLY A 1 140 ? -3.625 29.311 40.154 1.00 13.45 140 GLY A O 1
ATOM 724 N N . GLN A 1 141 ? -2.977 27.400 39.164 1.00 12.24 141 GLN A N 1
ATOM 725 C CA . GLN A 1 141 ? -2.605 26.768 40.416 1.00 13.80 141 GLN A CA 1
ATOM 726 C C . GLN A 1 141 ? -1.426 25.853 40.142 1.00 14.79 141 GLN A C 1
ATOM 727 O O . GLN A 1 141 ? -1.364 25.261 39.065 1.00 14.32 141 GLN A O 1
ATOM 733 N N . PRO A 1 142 ? -0.477 25.709 41.082 1.00 13.47 142 PRO A N 1
ATOM 734 C CA . PRO A 1 142 ? -0.441 26.357 42.396 1.00 13.76 142 PRO A CA 1
ATOM 735 C C . PRO A 1 142 ? -0.344 27.870 42.256 1.00 14.11 142 PRO A C 1
ATOM 736 O O . PRO A 1 142 ? 0.118 28.384 41.233 1.00 10.16 142 PRO A O 1
ATOM 740 N N . ARG A 1 143 ? -0.766 28.582 43.293 1.00 12.66 143 ARG A N 1
ATOM 741 C CA . ARG A 1 143 ? -0.695 30.030 43.263 1.00 13.69 143 ARG A CA 1
ATOM 742 C C . ARG A 1 143 ? 0.760 30.483 43.348 1.00 12.37 143 ARG A C 1
ATOM 743 O O . ARG A 1 143 ? 1.611 29.798 43.922 1.00 10.42 143 ARG A O 1
ATOM 751 N N . ASN A 1 144 ? 1.036 31.633 42.750 1.00 12.03 144 ASN A N 1
ATOM 752 C CA . ASN A 1 144 ? 2.366 32.224 42.784 1.00 10.42 144 ASN A CA 1
ATOM 753 C C . ASN A 1 144 ? 3.544 31.393 42.289 1.00 10.30 144 ASN A C 1
ATOM 754 O O . ASN A 1 144 ? 4.541 31.213 43.001 1.00 8.75 144 ASN A O 1
ATOM 759 N N . VAL A 1 145 ? 3.420 30.878 41.073 1.00 10.19 145 VAL A N 1
ATOM 760 C CA . VAL A 1 145 ? 4.506 30.146 40.442 1.00 12.33 145 VAL A CA 1
ATOM 761 C C . VAL A 1 145 ? 4.748 30.975 39.178 1.00 12.91 145 VAL A C 1
ATOM 762 O O . VAL A 1 145 ? 3.835 31.655 38.711 1.00 14.30 145 VAL A O 1
ATOM 766 N N . ALA A 1 146 ? 5.965 30.965 38.646 1.00 13.54 146 ALA A N 1
ATOM 767 C CA . ALA A 1 146 ? 6.259 31.753 37.448 1.00 13.08 146 ALA A CA 1
ATOM 768 C C . ALA A 1 146 ? 7.112 30.982 36.451 1.00 12.47 146 ALA A C 1
ATOM 769 O O . ALA A 1 146 ? 7.672 29.942 36.776 1.00 13.75 146 ALA A O 1
ATOM 771 N N . SER A 1 147 ? 7.216 31.516 35.238 1.00 11.80 147 SER A N 1
ATOM 772 C CA . SER A 1 147 ? 7.987 30.884 34.170 1.00 10.39 147 SER A CA 1
ATOM 773 C C . SER A 1 147 ? 8.285 31.924 33.095 1.00 10.45 147 SER A C 1
ATOM 774 O O . SER A 1 147 ? 7.418 32.721 32.746 1.00 11.53 147 SER A O 1
ATOM 777 N N . PRO A 1 148 ? 9.518 31.938 32.560 1.00 8.67 148 PRO A N 1
ATOM 778 C CA . PRO A 1 148 ? 9.814 32.935 31.525 1.00 9.57 148 PRO A CA 1
ATOM 779 C C . PRO A 1 148 ? 8.988 32.693 30.270 1.00 10.70 148 PRO A C 1
ATOM 780 O O . PRO A 1 148 ? 8.627 33.634 29.558 1.00 12.14 148 PRO A O 1
ATOM 784 N N . ASP A 1 149 ? 8.681 31.426 30.014 1.00 9.69 149 ASP A N 1
ATOM 785 C CA . ASP A 1 149 ? 7.894 31.040 28.839 1.00 9.77 149 ASP A CA 1
ATOM 786 C C . ASP A 1 149 ? 6.442 31.480 29.012 1.00 9.24 149 ASP A C 1
ATOM 787 O O . ASP A 1 149 ? 5.913 32.250 28.208 1.00 8.71 149 ASP A O 1
ATOM 792 N N . ILE A 1 150 ? 5.805 30.993 30.074 1.00 7.55 150 ILE A N 1
ATOM 793 C CA . ILE A 1 150 ? 4.413 31.321 30.344 1.00 7.61 150 ILE A CA 1
ATOM 794 C C . ILE A 1 150 ? 4.194 32.821 30.521 1.00 8.99 150 ILE A C 1
ATOM 795 O O . ILE A 1 150 ? 3.207 33.372 30.037 1.00 9.86 150 ILE A O 1
ATOM 800 N N . ASN A 1 151 ? 5.117 33.488 31.205 1.00 8.17 151 ASN A N 1
ATOM 801 C CA . ASN A 1 151 ? 4.972 34.919 31.422 1.00 8.55 151 ASN A CA 1
ATOM 802 C C . ASN A 1 151 ? 5.146 35.696 30.121 1.00 8.82 151 ASN A C 1
ATOM 803 O O . ASN A 1 151 ? 4.470 36.704 29.894 1.00 9.79 151 ASN A O 1
ATOM 808 N N . THR A 1 152 ? 6.040 35.233 29.254 1.00 6.88 152 THR A N 1
ATOM 809 C CA . THR A 1 152 ? 6.209 35.909 27.973 1.00 7.93 152 THR A CA 1
ATOM 810 C C . THR A 1 152 ? 4.874 35.763 27.236 1.00 6.72 152 THR A C 1
ATOM 811 O O . THR A 1 152 ? 4.382 36.709 26.625 1.00 7.49 152 THR A O 1
ATOM 815 N N . GLU A 1 153 ? 4.277 34.577 27.324 1.00 6.88 153 GLU A N 1
ATOM 816 C CA . GLU A 1 153 ? 2.982 34.316 26.689 1.00 7.54 153 GLU A CA 1
ATOM 817 C C . GLU A 1 153 ? 1.881 35.237 27.249 1.00 8.43 153 GLU A C 1
ATOM 818 O O . GLU A 1 153 ? 1.025 35.720 26.498 1.00 8.91 153 GLU A O 1
ATOM 824 N N . ASP A 1 154 ? 1.912 35.496 28.554 1.00 8.05 154 ASP A N 1
ATOM 825 C CA . ASP A 1 154 ? 0.907 36.365 29.180 1.00 8.20 154 ASP A CA 1
ATOM 826 C C . ASP A 1 154 ? 0.811 37.712 28.470 1.00 7.19 154 ASP A C 1
ATOM 827 O O . ASP A 1 154 ? -0.276 38.250 28.270 1.00 7.75 154 ASP A O 1
ATOM 832 N N . PHE A 1 155 ? 1.956 38.263 28.092 1.00 8.74 155 PHE A N 1
ATOM 833 C CA . PHE A 1 155 ? 1.981 39.548 27.411 1.00 8.14 155 PHE A CA 1
ATOM 834 C C . PHE A 1 155 ? 1.234 39.490 26.080 1.00 7.61 155 PHE A C 1
ATOM 835 O O . PHE A 1 155 ? 0.468 40.390 25.753 1.00 8.60 155 PHE A O 1
ATOM 843 N N . SER A 1 156 ? 1.456 38.430 25.313 1.00 7.59 156 SER A N 1
ATOM 844 C CA . SER A 1 156 ? 0.788 38.292 24.028 1.00 8.93 156 SER A CA 1
ATOM 845 C C . SER A 1 156 ? -0.682 37.913 24.196 1.00 9.12 156 SER A C 1
ATOM 846 O O . SER A 1 156 ? -1.500 38.161 23.309 1.00 8.66 156 SER A O 1
ATOM 849 N N . ALA A 1 157 ? -1.018 37.313 25.334 1.00 8.55 157 ALA A N 1
ATOM 850 C CA . ALA A 1 157 ? -2.403 36.956 25.610 1.00 9.27 157 ALA A CA 1
ATOM 851 C C . ALA A 1 157 ? -3.149 38.264 25.865 1.00 9.77 157 ALA A C 1
ATOM 852 O O . ALA A 1 157 ? -4.324 38.401 25.513 1.00 10.04 157 ALA A O 1
ATOM 854 N N . ALA A 1 158 ? -2.450 39.222 26.474 1.00 8.22 158 ALA A N 1
ATOM 855 C CA . ALA A 1 158 ? -3.029 40.529 26.767 1.00 10.59 158 ALA A CA 1
ATOM 856 C C . ALA A 1 158 ? -3.215 41.297 25.460 1.00 11.87 158 ALA A C 1
ATOM 857 O O . ALA A 1 158 ? -4.219 41.989 25.273 1.00 11.56 158 ALA A O 1
ATOM 859 N N . VAL A 1 159 ? -2.252 41.168 24.550 1.00 12.09 159 VAL A N 1
ATOM 860 C CA . VAL A 1 159 ? -2.348 41.835 23.259 1.00 10.76 159 VAL A CA 1
ATOM 861 C C . VAL A 1 159 ? -3.528 41.226 22.497 1.00 12.08 159 VAL A C 1
ATOM 862 O O . VAL A 1 159 ? -4.240 41.929 21.776 1.00 10.63 159 VAL A O 1
ATOM 866 N N . ASP A 1 160 ? -3.734 39.918 22.663 1.00 11.56 160 ASP A N 1
ATOM 867 C CA . ASP A 1 160 ? -4.853 39.236 22.014 1.00 12.85 160 ASP A CA 1
ATOM 868 C C . ASP A 1 160 ? -6.173 39.920 22.384 1.00 14.38 160 ASP A C 1
ATOM 869 O O . ASP A 1 160 ? -7.025 40.166 21.526 1.00 15.04 160 ASP A O 1
ATOM 874 N N . PHE A 1 161 ? -6.341 40.213 23.668 1.00 13.94 161 PHE A N 1
ATOM 875 C CA . PHE A 1 161 ? -7.573 40.826 24.145 1.00 15.20 161 PHE A CA 1
ATOM 876 C C . PHE A 1 161 ? -7.748 42.279 23.746 1.00 15.04 161 PHE A C 1
ATOM 877 O O . PHE A 1 161 ? -8.766 42.652 23.167 1.00 14.36 161 PHE A O 1
ATOM 885 N N . ILE A 1 162 ? -6.756 43.100 24.062 1.00 15.38 162 ILE A N 1
ATOM 886 C CA . ILE A 1 162 ? -6.824 44.519 23.751 1.00 14.63 162 ILE A CA 1
ATOM 887 C C . ILE A 1 162 ? -7.071 44.738 22.255 1.00 16.62 162 ILE A C 1
ATOM 888 O O . ILE A 1 162 ? -7.752 45.685 21.867 1.00 15.79 162 ILE A O 1
ATOM 893 N N . SER A 1 163 ? -6.548 43.833 21.432 1.00 18.15 163 SER A N 1
ATOM 894 C CA . SER A 1 163 ? -6.680 43.894 19.972 1.00 19.14 163 SER A CA 1
ATOM 895 C C . SER A 1 163 ? -8.092 43.787 19.428 1.00 19.54 163 SER A C 1
ATOM 896 O O . SER A 1 163 ? -8.412 44.399 18.409 1.00 20.48 163 SER A O 1
ATOM 899 N N . LEU A 1 164 ? -8.929 42.994 20.085 1.00 19.47 164 LEU A N 1
ATOM 900 C CA . LEU A 1 164 ? -10.293 42.794 19.620 1.00 19.88 164 LEU A CA 1
ATOM 901 C C . LEU A 1 164 ? -11.300 43.831 20.108 1.00 18.79 164 LEU A C 1
ATOM 902 O O . LEU A 1 164 ? -12.467 43.794 19.713 1.00 19.01 164 LEU A O 1
ATOM 907 N N . LEU A 1 165 ? -10.856 44.751 20.960 1.00 15.73 165 LEU A N 1
ATOM 908 C CA . LEU A 1 165 ? -11.740 45.788 21.477 1.00 15.95 165 LEU A CA 1
ATOM 909 C C . LEU A 1 165 ? -12.254 46.691 20.360 1.00 16.05 165 LEU A C 1
ATOM 910 O O . LEU A 1 165 ? -11.497 47.109 19.483 1.00 16.14 165 LEU A O 1
ATOM 915 N N . PRO A 1 166 ? -13.554 47.003 20.377 1.00 16.76 166 PRO A N 1
ATOM 916 C CA . PRO A 1 166 ? -14.107 47.868 19.333 1.00 16.96 166 PRO A CA 1
ATOM 917 C C . PRO A 1 166 ? -13.498 49.269 19.318 1.00 16.98 166 PRO A C 1
ATOM 918 O O . PRO A 1 166 ? -13.493 49.937 18.287 1.00 16.50 166 PRO A O 1
ATOM 922 N N . GLU A 1 167 ? -12.962 49.703 20.455 1.00 16.31 167 GLU A N 1
ATOM 923 C CA . GLU A 1 167 ? -12.369 51.034 20.552 1.00 16.49 167 GLU A CA 1
ATOM 924 C C . GLU A 1 167 ? -10.914 51.099 20.100 1.00 16.02 167 GLU A C 1
ATOM 925 O O . GLU A 1 167 ? -10.346 52.185 19.991 1.00 16.12 167 GLU A O 1
ATOM 931 N N . VAL A 1 168 ? -10.311 49.950 19.816 1.00 15.76 168 VAL A N 1
ATOM 932 C CA . VAL A 1 168 ? -8.911 49.940 19.425 1.00 15.66 168 VAL A CA 1
ATOM 933 C C . VAL A 1 168 ? -8.613 49.516 17.998 1.00 13.82 168 VAL A C 1
ATOM 934 O O . VAL A 1 168 ? -9.376 48.779 17.370 1.00 11.69 168 VAL A O 1
ATOM 938 N N . ASN A 1 169 ? -7.482 50.004 17.503 1.00 11.74 169 ASN A N 1
ATOM 939 C CA . ASN A 1 169 ? -6.997 49.673 16.172 1.00 12.76 169 ASN A CA 1
ATOM 940 C C . ASN A 1 169 ? -5.906 48.627 16.402 1.00 12.05 169 ASN A C 1
ATOM 941 O O . ASN A 1 169 ? -4.800 48.966 16.816 1.00 12.07 169 ASN A O 1
ATOM 946 N N . ARG A 1 170 ? -6.218 47.361 16.139 1.00 12.46 170 ARG A N 1
ATOM 947 C CA . ARG A 1 170 ? -5.263 46.272 16.352 1.00 12.69 170 ARG A CA 1
ATOM 948 C C . ARG A 1 170 ? -3.888 46.464 15.700 1.00 11.22 170 ARG A C 1
ATOM 949 O O . ARG A 1 170 ? -2.927 45.785 16.068 1.00 9.77 170 ARG A O 1
ATOM 957 N N . GLU A 1 171 ? -3.793 47.372 14.734 1.00 11.15 171 GLU A N 1
ATOM 958 C CA . GLU A 1 171 ? -2.520 47.631 14.065 1.00 11.39 171 GLU A CA 1
ATOM 959 C C . GLU A 1 171 ? -1.694 48.710 14.777 1.00 12.56 171 GLU A C 1
ATOM 960 O O . GLU A 1 171 ? -0.576 49.025 14.353 1.00 11.29 171 GLU A O 1
ATOM 966 N N . ARG A 1 172 ? -2.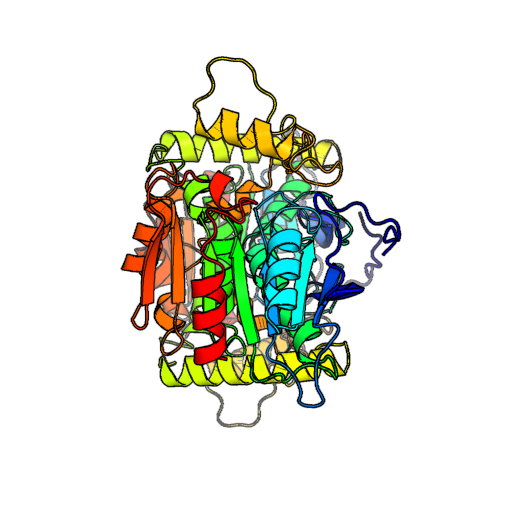235 49.265 15.860 1.00 10.44 172 ARG A N 1
ATOM 967 C CA . ARG A 1 172 ? -1.544 50.320 16.606 1.00 11.00 172 ARG A CA 1
ATOM 968 C C . ARG A 1 172 ? -1.344 49.916 18.067 1.00 10.05 172 ARG A C 1
ATOM 969 O O . ARG A 1 172 ? -1.791 50.610 18.978 1.00 10.45 172 ARG A O 1
ATOM 977 N N . ILE A 1 173 ? -0.664 48.793 18.283 1.00 10.31 173 ILE A N 1
ATOM 978 C CA . ILE A 1 173 ? -0.432 48.278 19.635 1.00 9.76 173 ILE A CA 1
ATOM 979 C C . ILE A 1 173 ? 1.032 48.321 20.056 1.00 9.88 173 ILE A C 1
ATOM 980 O O . ILE A 1 173 ? 1.927 47.947 19.295 1.00 8.95 173 ILE A O 1
ATOM 985 N N . GLY A 1 174 ? 1.258 48.778 21.283 1.00 10.01 174 GLY A N 1
ATOM 986 C CA . GLY A 1 174 ? 2.594 48.835 21.838 1.00 9.23 174 GLY A CA 1
ATOM 987 C C . GLY A 1 174 ? 2.548 48.204 23.216 1.00 9.54 174 GLY A C 1
ATOM 988 O O . GLY A 1 174 ? 1.467 47.871 23.717 1.00 8.27 174 GLY A O 1
ATOM 989 N N . VAL A 1 175 ? 3.710 48.011 23.831 1.00 10.53 175 VAL A N 1
ATOM 990 C CA . VAL A 1 175 ? 3.752 47.443 25.169 1.00 9.43 175 VAL A CA 1
ATOM 991 C C . VAL A 1 175 ? 4.790 48.128 26.040 1.00 10.17 175 VAL A C 1
ATOM 992 O O . VAL A 1 175 ? 5.779 48.665 25.539 1.00 9.55 175 VAL A O 1
ATOM 996 N N . ILE A 1 176 ? 4.544 48.128 27.348 1.00 10.00 176 ILE A N 1
ATOM 997 C CA . ILE A 1 176 ? 5.494 48.697 28.297 1.00 10.09 176 ILE A CA 1
ATOM 998 C C . ILE A 1 176 ? 5.815 47.613 29.330 1.00 10.50 176 ILE A C 1
ATOM 999 O O . ILE A 1 176 ? 4.908 47.049 29.949 1.00 11.01 176 ILE A O 1
ATOM 1004 N N . GLY A 1 177 ? 7.101 47.319 29.497 1.00 10.94 177 GLY A N 1
ATOM 1005 C CA . GLY A 1 177 ? 7.521 46.316 30.462 1.00 9.98 177 GLY A CA 1
ATOM 1006 C C . GLY A 1 177 ? 8.254 46.993 31.604 1.00 10.65 177 GLY A C 1
ATOM 1007 O O . GLY A 1 177 ? 9.287 47.629 31.393 1.00 10.30 177 GLY A O 1
ATOM 1008 N N . ILE A 1 178 ? 7.722 46.853 32.814 1.00 10.00 178 ILE A N 1
ATOM 1009 C CA . ILE A 1 178 ? 8.306 47.467 33.998 1.00 9.84 178 ILE A CA 1
ATOM 1010 C C . ILE A 1 178 ? 9.079 46.458 34.848 1.00 10.07 178 ILE A C 1
ATOM 1011 O O . ILE A 1 178 ? 8.637 45.326 35.043 1.00 8.57 178 ILE A O 1
ATOM 1016 N N . CYS A 1 179 ? 10.231 46.878 35.353 1.00 10.06 179 CYS A N 1
ATOM 1017 C CA . CYS A 1 179 ? 11.030 46.023 36.216 1.00 11.05 179 CYS A CA 1
ATOM 1018 C C . CYS A 1 179 ? 11.282 44.666 35.549 1.00 11.63 179 CYS A C 1
ATOM 1019 O O . CYS A 1 179 ? 11.722 44.601 34.399 1.00 10.69 179 CYS A O 1
ATOM 1022 N N . GLY A 1 180 ? 10.986 43.587 36.268 1.00 9.20 180 GLY A N 1
ATOM 1023 C CA . GLY A 1 180 ? 11.191 42.253 35.730 1.00 10.06 180 GLY A CA 1
ATOM 1024 C C . GLY A 1 180 ? 10.454 41.977 34.431 1.00 10.70 180 GLY A C 1
ATOM 1025 O O . GLY A 1 180 ? 10.890 41.156 33.625 1.00 12.05 180 GLY A O 1
ATOM 1026 N N . TRP A 1 181 ? 9.332 42.653 34.211 1.00 9.96 181 TRP A N 1
ATOM 1027 C CA . TRP A 1 181 ? 8.592 42.425 32.980 1.00 9.46 181 TRP A CA 1
ATOM 1028 C C . TRP A 1 181 ? 9.138 43.215 31.802 1.00 9.86 181 TRP A C 1
ATOM 1029 O O . TRP A 1 181 ? 8.638 43.108 30.673 1.00 8.29 181 TRP A O 1
ATOM 1040 N N . GLY A 1 182 ? 10.171 44.011 32.069 1.00 7.10 182 GLY A N 1
ATOM 1041 C CA . GLY A 1 182 ? 10.809 44.753 31.000 1.00 7.52 182 GLY A CA 1
ATOM 1042 C C . GLY A 1 182 ? 11.488 43.695 30.141 1.00 6.98 182 GLY A C 1
ATOM 1043 O O . GLY A 1 182 ? 11.485 43.766 28.920 1.00 7.75 182 GLY A O 1
ATOM 1044 N N . GLY A 1 183 ? 12.066 42.691 30.797 1.00 8.49 183 GLY A N 1
ATOM 1045 C CA . GLY A 1 183 ? 12.724 41.621 30.070 1.00 9.01 183 GLY A CA 1
ATOM 1046 C C . GLY A 1 183 ? 11.708 40.781 29.315 1.00 9.60 183 GLY A C 1
ATOM 1047 O O . GLY A 1 183 ? 11.943 40.384 28.174 1.00 9.11 183 GLY A O 1
ATOM 1048 N N . MET A 1 184 ? 10.570 40.510 29.952 1.00 10.64 184 MET A N 1
ATOM 1049 C CA . MET A 1 184 ? 9.515 39.722 29.321 1.00 9.77 184 MET A CA 1
ATOM 1050 C C . MET A 1 184 ? 8.900 40.475 28.133 1.00 8.83 184 MET A C 1
ATOM 1051 O O . MET A 1 184 ? 8.514 39.861 27.138 1.00 6.97 184 MET A O 1
ATOM 1056 N N . ALA A 1 185 ? 8.808 41.798 28.238 1.00 8.92 185 ALA A N 1
ATOM 1057 C CA . ALA A 1 185 ? 8.240 42.601 27.158 1.00 9.65 185 ALA A CA 1
ATOM 1058 C C . ALA A 1 185 ? 9.114 42.502 25.909 1.00 8.72 185 ALA A C 1
ATOM 1059 O O . ALA A 1 185 ? 8.612 42.279 24.811 1.00 9.05 185 ALA A O 1
ATOM 1061 N N . LEU A 1 186 ? 10.421 42.663 26.075 1.00 7.50 186 LEU A N 1
ATOM 1062 C CA . LEU A 1 186 ? 11.342 42.572 24.941 1.00 8.10 186 LEU A CA 1
ATOM 1063 C C . LEU A 1 186 ? 11.289 41.167 24.356 1.00 6.85 186 LEU A C 1
ATOM 1064 O O . LEU A 1 186 ? 11.348 40.988 23.137 1.00 7.65 186 LEU A O 1
ATOM 1069 N N . ASN A 1 187 ? 11.164 40.173 25.231 1.00 7.29 187 ASN A N 1
ATOM 1070 C CA . ASN A 1 187 ? 11.105 38.776 24.810 1.00 8.91 187 ASN A CA 1
ATOM 1071 C C . ASN A 1 187 ? 9.858 38.528 23.964 1.00 7.70 187 ASN A C 1
ATOM 1072 O O . ASN A 1 187 ? 9.920 37.852 22.938 1.00 8.90 187 ASN A O 1
ATOM 1077 N N . ALA A 1 188 ? 8.732 39.082 24.403 1.00 9.14 188 ALA A N 1
ATOM 1078 C CA . ALA A 1 188 ? 7.463 38.922 23.694 1.00 9.56 188 ALA A CA 1
ATOM 1079 C C . ALA A 1 188 ? 7.456 39.610 22.331 1.00 10.66 188 ALA A C 1
ATOM 1080 O O . ALA A 1 188 ? 7.016 39.030 21.336 1.00 10.93 188 ALA A O 1
ATOM 1082 N N . VAL A 1 189 ? 7.938 40.849 22.288 1.00 9.69 189 VAL A N 1
ATOM 1083 C CA . VAL A 1 189 ? 7.957 41.621 21.046 1.00 9.55 189 VAL A CA 1
ATOM 1084 C C . VAL A 1 189 ? 8.817 41.002 19.939 1.00 9.54 189 VAL A C 1
ATOM 1085 O O . VAL A 1 189 ? 8.510 41.138 18.755 1.00 9.54 189 VAL A O 1
ATOM 1089 N N . ALA A 1 190 ? 9.895 40.330 20.324 1.00 7.44 190 ALA A N 1
ATOM 1090 C CA . ALA A 1 190 ? 10.776 39.703 19.348 1.00 8.01 190 ALA A CA 1
ATOM 1091 C C . ALA A 1 190 ? 10.024 38.740 18.426 1.00 9.10 190 ALA A C 1
ATOM 1092 O O . ALA A 1 190 ? 10.274 38.712 17.218 1.00 9.73 190 ALA A O 1
ATOM 1094 N N . VAL A 1 191 ? 9.110 37.951 18.983 1.00 8.43 191 VAL A N 1
ATOM 1095 C CA . VAL A 1 191 ? 8.365 36.996 18.164 1.00 9.17 191 VAL A CA 1
ATOM 1096 C C . VAL A 1 191 ? 6.927 37.381 17.837 1.00 9.32 191 VAL A C 1
ATOM 1097 O O . VAL A 1 191 ? 6.368 36.864 16.875 1.00 10.66 191 VAL A O 1
ATOM 1101 N N . ASP A 1 192 ? 6.324 38.269 18.630 1.00 8.96 192 ASP A N 1
ATOM 1102 C CA . ASP A 1 192 ? 4.954 38.707 18.362 1.00 9.99 192 ASP A CA 1
ATOM 1103 C C . ASP A 1 192 ? 5.035 39.939 17.453 1.00 10.74 192 ASP A C 1
ATOM 1104 O O . ASP A 1 192 ? 5.153 41.066 17.930 1.00 11.83 192 ASP A O 1
ATOM 1109 N N . LYS A 1 193 ? 4.973 39.710 16.145 1.00 10.07 193 LYS A N 1
ATOM 1110 C CA . LYS A 1 193 ? 5.077 40.778 15.157 1.00 10.09 193 LYS A CA 1
ATOM 1111 C C . LYS A 1 193 ? 3.943 41.805 15.158 1.00 10.56 193 LYS A C 1
ATOM 1112 O O . LYS A 1 193 ? 4.030 42.828 14.477 1.00 9.12 193 LYS A O 1
ATOM 1118 N N . ARG A 1 194 ? 2.883 41.533 15.912 1.00 9.26 194 ARG A N 1
ATOM 1119 C CA . ARG A 1 194 ? 1.763 42.467 15.994 1.00 8.77 194 ARG A CA 1
ATOM 1120 C C . ARG A 1 194 ? 2.138 43.708 16.811 1.00 9.82 194 ARG A C 1
ATOM 1121 O O . ARG A 1 194 ? 1.636 44.799 16.548 1.00 10.14 194 ARG A O 1
ATOM 1129 N N . VAL A 1 195 ? 3.018 43.542 17.801 1.00 9.03 195 VAL A N 1
ATOM 1130 C CA . VAL A 1 195 ? 3.437 44.655 18.654 1.00 9.42 195 VAL A CA 1
ATOM 1131 C C . VAL A 1 195 ? 4.379 45.571 17.867 1.00 11.32 195 VAL A C 1
ATOM 1132 O O . VAL A 1 195 ? 5.463 45.158 17.441 1.00 10.36 195 VAL A O 1
ATOM 1136 N N . LYS A 1 196 ? 3.949 46.817 17.684 1.00 9.96 196 LYS A N 1
ATOM 1137 C CA . LYS A 1 196 ? 4.683 47.804 16.892 1.00 11.13 196 LYS A CA 1
ATOM 1138 C C . LYS A 1 196 ? 5.870 48.521 17.525 1.00 10.73 196 LYS A C 1
ATOM 1139 O O . LYS A 1 196 ? 6.774 48.956 16.816 1.00 9.18 196 LYS A O 1
ATOM 1145 N N . ALA A 1 197 ? 5.860 48.666 18.842 1.00 9.83 197 ALA A N 1
ATOM 1146 C CA . ALA A 1 197 ? 6.944 49.354 19.534 1.00 10.87 197 ALA A CA 1
ATOM 1147 C C . ALA A 1 197 ? 6.951 48.888 20.977 1.00 10.54 197 ALA A C 1
ATOM 1148 O O . ALA A 1 197 ? 5.939 48.394 21.471 1.00 11.34 197 ALA A O 1
ATOM 1150 N N . VAL A 1 198 ? 8.087 49.054 21.651 1.00 10.21 198 VAL A N 1
ATOM 1151 C CA . VAL A 1 198 ? 8.222 48.612 23.030 1.00 8.99 198 VAL A CA 1
ATOM 1152 C C . VAL A 1 198 ? 9.103 49.529 23.873 1.00 8.99 198 VAL A C 1
ATOM 1153 O O . VAL A 1 198 ? 10.160 49.984 23.430 1.00 8.38 198 VAL A O 1
ATOM 1157 N N . VAL A 1 199 ? 8.640 49.785 25.093 1.00 8.89 199 VAL A N 1
ATOM 1158 C CA . VAL A 1 199 ? 9.348 50.604 26.073 1.00 7.61 199 VAL A CA 1
ATOM 1159 C C . VAL A 1 199 ? 9.551 49.744 27.310 1.00 7.47 199 VAL A C 1
ATOM 1160 O O . VAL A 1 199 ? 8.666 48.978 27.673 1.00 6.69 199 VAL A O 1
ATOM 1164 N N . THR A 1 200 ? 10.716 49.848 27.944 1.00 9.53 200 THR A N 1
ATOM 1165 C CA . THR A 1 200 ? 10.964 49.110 29.176 1.00 7.39 200 THR A CA 1
ATOM 1166 C C . THR A 1 200 ? 11.299 50.165 30.221 1.00 8.17 200 THR A C 1
ATOM 1167 O O . THR A 1 200 ? 11.915 51.184 29.902 1.00 8.63 200 THR A O 1
ATOM 1171 N N . SER A 1 201 ? 10.875 49.940 31.458 1.00 8.19 201 SER A N 1
ATOM 1172 C CA . SER A 1 201 ? 11.157 50.896 32.521 1.00 9.37 201 SER A CA 1
ATOM 1173 C C . SER A 1 201 ? 11.885 50.206 33.673 1.00 9.86 201 SER A C 1
ATOM 1174 O O . SER A 1 201 ? 11.389 49.221 34.222 1.00 11.52 201 SER A O 1
ATOM 1177 N N . THR A 1 202 ? 13.066 50.720 34.017 1.00 8.28 202 THR A N 1
ATOM 1178 C CA . THR A 1 202 ? 13.880 50.175 35.109 1.00 9.62 202 THR A CA 1
ATOM 1179 C C . THR A 1 202 ? 13.806 48.637 35.123 1.00 9.73 202 THR A C 1
ATOM 1180 O O . THR A 1 202 ? 13.527 48.003 36.146 1.00 11.20 202 THR A O 1
ATOM 1184 N N . MET A 1 203 ? 14.105 48.051 33.967 1.00 8.06 203 MET A N 1
ATOM 1185 C CA . MET A 1 203 ? 14.028 46.607 33.761 1.00 9.43 203 MET A CA 1
ATOM 1186 C C . MET A 1 203 ? 15.049 45.711 34.448 1.00 9.75 203 MET A C 1
ATOM 1187 O O . MET A 1 203 ? 16.127 46.143 34.864 1.00 8.83 203 MET A O 1
ATOM 1192 N N . TYR A 1 204 ? 14.667 44.438 34.527 1.00 9.62 204 TYR A N 1
ATOM 1193 C CA . TYR A 1 204 ? 15.474 43.346 35.059 1.00 10.15 204 TYR A CA 1
ATOM 1194 C C . TYR A 1 204 ? 15.298 42.282 33.978 1.00 10.92 204 TYR A C 1
ATOM 1195 O O . TYR A 1 204 ? 14.290 42.279 33.269 1.00 9.12 204 TYR A O 1
ATOM 1204 N N . ASP A 1 205 ? 16.273 41.397 33.838 1.00 10.19 205 ASP A N 1
ATOM 1205 C CA . ASP A 1 205 ? 16.136 40.261 32.935 1.00 9.73 205 ASP A CA 1
ATOM 1206 C C . ASP A 1 205 ? 16.041 39.206 34.037 1.00 9.94 205 ASP A C 1
ATOM 1207 O O . ASP A 1 205 ? 17.060 38.846 34.628 1.00 10.41 205 ASP A O 1
ATOM 1212 N N . MET A 1 206 ? 14.832 38.741 34.351 1.00 9.22 206 MET A N 1
ATOM 1213 C CA . MET A 1 206 ? 14.686 37.773 35.432 1.00 8.91 206 MET A CA 1
ATOM 1214 C C . MET A 1 206 ? 15.461 36.455 35.293 1.00 10.34 206 MET A C 1
ATOM 1215 O O . MET A 1 206 ? 15.814 35.848 36.311 1.00 8.91 206 MET A O 1
ATOM 1220 N N . THR A 1 207 ? 15.737 35.999 34.067 1.00 9.31 207 THR A N 1
ATOM 1221 C CA . THR A 1 207 ? 16.483 34.749 33.921 1.00 9.53 207 THR A CA 1
ATOM 1222 C C . THR A 1 207 ? 17.939 35.004 34.295 1.00 11.35 207 THR A C 1
ATOM 1223 O O . THR A 1 207 ? 18.598 34.156 34.904 1.00 10.04 207 THR A O 1
ATOM 1227 N N . ARG A 1 208 ? 18.435 36.188 33.951 1.00 11.60 208 ARG A N 1
ATOM 1228 C CA . ARG A 1 208 ? 19.811 36.537 34.281 1.00 11.96 208 ARG A CA 1
ATOM 1229 C C . ARG A 1 208 ? 19.985 36.705 35.791 1.00 12.24 208 ARG A C 1
ATOM 1230 O O . ARG A 1 208 ? 20.928 36.174 36.372 1.00 10.96 208 ARG A O 1
ATOM 1238 N N . VAL A 1 209 ? 19.072 37.426 36.437 1.00 11.70 209 VAL A N 1
ATOM 1239 C CA . VAL A 1 209 ? 19.213 37.648 37.872 1.00 12.09 209 VAL A CA 1
ATOM 1240 C C . VAL A 1 209 ? 19.086 36.364 38.691 1.00 12.80 209 VAL A C 1
ATOM 1241 O O . VAL A 1 209 ? 19.782 36.195 39.691 1.00 10.58 209 VAL A O 1
ATOM 1245 N N . MET A 1 210 ? 18.212 35.453 38.273 1.00 11.67 210 MET A N 1
ATOM 1246 C CA . MET A 1 210 ? 18.061 34.205 39.010 1.00 12.75 210 MET A CA 1
ATOM 1247 C C . MET A 1 210 ? 19.197 33.224 38.730 1.00 14.43 210 MET A C 1
ATOM 1248 O O . MET A 1 210 ? 19.526 32.378 39.572 1.00 12.80 210 MET A O 1
ATOM 1253 N N . SER A 1 211 ? 19.804 33.348 37.555 1.00 14.12 211 SER A N 1
ATOM 1254 C CA . SER A 1 211 ? 20.902 32.468 37.176 1.00 14.86 211 SER A CA 1
ATOM 1255 C C . SER A 1 211 ? 22.264 32.960 37.668 1.00 16.04 211 SER A C 1
ATOM 1256 O O . SER A 1 211 ? 23.081 32.160 38.138 1.00 16.47 211 SER A O 1
ATOM 1259 N N . LYS A 1 212 ? 22.504 34.268 37.574 1.00 15.26 212 LYS A N 1
ATOM 1260 C CA . LYS A 1 212 ? 23.788 34.848 37.979 1.00 16.36 212 LYS A CA 1
ATOM 1261 C C . LYS A 1 212 ? 23.759 35.787 39.189 1.00 16.34 212 LYS A C 1
ATOM 1262 O O . LYS A 1 212 ? 24.806 36.289 39.604 1.00 16.06 212 LYS A O 1
ATOM 1268 N N . GLY A 1 213 ? 22.581 36.023 39.757 1.00 16.41 213 GLY A N 1
ATOM 1269 C CA . GLY A 1 213 ? 22.488 36.929 40.891 1.00 16.70 213 GLY A CA 1
ATOM 1270 C C . GLY A 1 213 ? 22.754 38.360 40.444 1.00 17.05 213 GLY A C 1
ATOM 1271 O O . GLY A 1 213 ? 22.865 38.626 39.244 1.00 16.98 213 GLY A O 1
ATOM 1272 N N . TYR A 1 214 ? 22.858 39.285 41.396 1.00 16.21 214 TYR A N 1
ATOM 1273 C CA . TYR A 1 214 ? 23.119 40.682 41.064 1.00 18.54 214 TYR A CA 1
ATOM 1274 C C . TYR A 1 214 ? 24.571 40.907 40.650 1.00 19.80 214 TYR A C 1
ATOM 1275 O O . TYR A 1 214 ? 25.499 40.564 41.380 1.00 22.12 214 TYR A O 1
ATOM 1284 N N . ASN A 1 215 ? 24.758 41.488 39.471 1.00 19.45 215 ASN A N 1
ATOM 1285 C CA . ASN A 1 215 ? 26.094 41.760 38.952 1.00 20.93 215 ASN A CA 1
ATOM 1286 C C . ASN A 1 215 ? 26.950 40.494 38.880 1.00 21.74 215 ASN A C 1
ATOM 1287 O O . ASN A 1 215 ? 28.118 40.499 39.267 1.00 21.38 215 ASN A O 1
ATOM 1292 N N . ASP A 1 216 ? 26.356 39.415 38.378 1.00 21.85 216 ASP A N 1
ATOM 1293 C CA . ASP A 1 216 ? 27.047 38.136 38.234 1.00 23.75 216 ASP A CA 1
ATOM 1294 C C . ASP A 1 216 ? 27.813 37.721 39.491 1.00 22.37 216 ASP A C 1
ATOM 1295 O O . ASP A 1 216 ? 29.024 37.529 39.451 1.00 24.32 216 ASP A O 1
ATOM 1300 N N . SER A 1 217 ? 27.106 37.564 40.603 1.00 20.31 217 SER A N 1
ATOM 1301 C CA . SER A 1 217 ? 27.752 37.177 41.850 1.00 19.54 217 SER A CA 1
ATOM 1302 C C . SER A 1 217 ? 27.671 35.680 42.140 1.00 19.14 217 SER A C 1
ATOM 1303 O O . SER A 1 217 ? 28.242 35.200 43.119 1.00 20.74 217 SER A O 1
ATOM 1306 N N . VAL A 1 218 ? 26.964 34.938 41.297 1.00 19.32 218 VAL A N 1
ATOM 1307 C CA . VAL A 1 218 ? 26.827 33.501 41.498 1.00 18.74 218 VAL A CA 1
ATOM 1308 C C . VAL A 1 218 ? 27.834 32.719 40.664 1.00 19.14 218 VAL A C 1
ATOM 1309 O O . VAL A 1 218 ? 27.876 32.848 39.442 1.00 19.47 218 VAL A O 1
ATOM 1313 N N . THR A 1 219 ? 28.652 31.909 41.329 1.00 19.68 219 THR A N 1
ATOM 1314 C CA . THR A 1 219 ? 29.636 31.096 40.624 1.00 18.26 219 THR A CA 1
ATOM 1315 C C . THR A 1 219 ? 28.962 29.777 40.263 1.00 19.52 219 THR A C 1
ATOM 1316 O O . THR A 1 219 ? 27.901 29.450 40.798 1.00 18.81 219 THR A O 1
ATOM 1320 N N . LEU A 1 220 ? 29.575 29.020 39.359 1.00 17.78 220 LEU A N 1
ATOM 1321 C CA . LEU A 1 220 ? 29.021 27.732 38.967 1.00 18.14 220 LEU A CA 1
ATOM 1322 C C . LEU A 1 220 ? 28.801 26.860 40.196 1.00 17.85 220 LEU A C 1
ATOM 1323 O O . LEU A 1 220 ? 27.790 26.163 40.301 1.00 17.75 220 LEU A O 1
ATOM 1328 N N . GLU A 1 221 ? 29.755 26.898 41.122 1.00 18.86 221 GLU A N 1
ATOM 1329 C CA . GLU A 1 221 ? 29.670 26.102 42.340 1.00 18.75 221 GLU A CA 1
ATOM 1330 C C . GLU A 1 221 ? 28.444 26.472 43.152 1.00 17.29 221 GLU A C 1
ATOM 1331 O O . GLU A 1 221 ? 27.742 25.602 43.662 1.00 17.60 221 GLU A O 1
ATOM 1337 N N . GLN A 1 222 ? 28.194 27.770 43.272 1.00 16.05 222 GLN A N 1
ATOM 1338 C CA . GLN A 1 222 ? 27.047 28.264 44.019 1.00 15.37 222 GLN A CA 1
ATOM 1339 C C . GLN A 1 222 ? 25.751 27.956 43.268 1.00 14.91 222 GLN A C 1
ATOM 1340 O O . GLN A 1 222 ? 24.740 27.613 43.880 1.00 14.56 222 GLN A O 1
ATOM 1346 N N . ARG A 1 223 ? 25.787 28.069 41.941 1.00 15.65 223 ARG A N 1
ATOM 1347 C CA . ARG A 1 223 ? 24.614 27.782 41.114 1.00 14.58 223 ARG A CA 1
ATOM 1348 C C . ARG A 1 223 ? 24.264 26.304 41.245 1.00 15.39 223 ARG A C 1
ATOM 1349 O O . ARG A 1 223 ? 23.099 25.939 41.398 1.00 14.81 223 ARG A O 1
ATOM 1357 N N . THR A 1 224 ? 25.288 25.459 41.177 1.00 14.73 224 THR A N 1
ATOM 1358 C CA . THR A 1 224 ? 25.112 24.017 41.287 1.00 13.79 224 THR A CA 1
ATOM 1359 C C . THR A 1 224 ? 24.532 23.659 42.652 1.00 13.89 224 THR A C 1
ATOM 1360 O O . THR A 1 224 ? 23.656 22.802 42.765 1.00 14.02 224 THR A O 1
ATOM 1364 N N . ARG A 1 225 ? 25.029 24.328 43.687 1.00 14.64 225 ARG A N 1
ATOM 1365 C CA . ARG A 1 225 ? 24.567 24.103 45.051 1.00 14.73 225 ARG A CA 1
ATOM 1366 C C . ARG A 1 225 ? 23.076 24.444 45.139 1.00 13.33 225 ARG A C 1
ATOM 1367 O O . ARG A 1 225 ? 22.296 23.705 45.735 1.00 13.43 225 ARG A O 1
ATOM 1375 N N . THR A 1 226 ? 22.686 25.567 44.540 1.00 10.67 226 THR A N 1
ATOM 1376 C CA . THR A 1 226 ? 21.289 25.991 44.551 1.00 9.62 226 THR A CA 1
ATOM 1377 C C . THR A 1 226 ? 20.403 24.973 43.830 1.00 9.25 226 THR A C 1
ATOM 1378 O O . THR A 1 226 ? 19.330 24.616 44.315 1.00 6.35 226 THR A O 1
ATOM 1382 N N . LEU A 1 227 ? 20.858 24.502 42.672 1.00 8.84 227 LEU A N 1
ATOM 1383 C CA . LEU A 1 227 ? 20.097 23.524 41.908 1.00 9.46 227 LEU A CA 1
ATOM 1384 C C . LEU A 1 227 ? 19.952 22.213 42.681 1.00 10.46 227 LEU A C 1
ATOM 1385 O O . LEU A 1 227 ? 18.885 21.589 42.675 1.00 11.24 227 LEU A O 1
ATOM 1390 N N . GLU A 1 228 ? 21.018 21.799 43.361 1.00 10.41 228 GLU A N 1
ATOM 1391 C CA . GLU A 1 228 ? 20.961 20.574 44.140 1.00 12.67 228 GLU A CA 1
ATOM 1392 C C . GLU A 1 228 ? 19.890 20.714 45.212 1.00 12.93 228 GLU A C 1
ATOM 1393 O O . GLU A 1 228 ? 19.119 19.786 45.449 1.00 13.94 228 GLU A O 1
ATOM 1399 N N . GLN A 1 229 ? 19.844 21.880 45.852 1.00 12.62 229 GLN A N 1
ATOM 1400 C CA . GLN A 1 229 ? 18.861 22.149 46.898 1.00 14.45 229 GLN A CA 1
ATOM 1401 C C . GLN A 1 229 ? 17.447 22.144 46.329 1.00 14.04 229 GLN A C 1
ATOM 1402 O O . GLN A 1 229 ? 16.521 21.641 46.959 1.00 12.55 229 GLN A O 1
ATOM 1408 N N . LEU A 1 230 ? 17.279 22.724 45.143 1.00 13.61 230 LEU A N 1
ATOM 1409 C CA . LEU A 1 230 ? 15.965 22.764 44.509 1.00 12.87 230 LEU A CA 1
ATOM 1410 C C . LEU A 1 230 ? 15.491 21.336 44.264 1.00 12.36 230 LEU A C 1
ATOM 1411 O O . LEU A 1 230 ? 14.315 21.034 44.436 1.00 11.09 230 LEU A O 1
ATOM 1416 N N . GLY A 1 231 ? 16.416 20.462 43.868 1.00 11.94 231 GLY A N 1
ATOM 1417 C CA . GLY A 1 231 ? 16.068 19.071 43.643 1.00 11.12 231 GLY A CA 1
ATOM 1418 C C . GLY A 1 231 ? 15.515 18.461 44.922 1.00 11.99 231 GLY A C 1
ATOM 1419 O O . GLY A 1 231 ? 14.511 17.746 44.899 1.00 11.53 231 GLY A O 1
ATOM 1420 N N . GLN A 1 232 ? 16.168 18.735 46.049 1.00 11.99 232 GLN A N 1
ATOM 1421 C CA . GLN A 1 232 ? 15.698 18.214 47.333 1.00 11.37 232 GLN A CA 1
ATOM 1422 C C . GLN A 1 232 ? 14.302 18.765 47.629 1.00 11.70 232 GLN A C 1
ATOM 1423 O O . GLN A 1 232 ? 13.448 18.068 48.182 1.00 11.83 232 GLN A O 1
ATOM 1429 N N . GLN A 1 233 ? 14.071 20.021 47.259 1.00 11.23 233 GLN A N 1
ATOM 1430 C CA . GLN A 1 233 ? 12.777 20.646 47.522 1.00 11.56 233 GLN A CA 1
ATOM 1431 C C . GLN A 1 233 ? 11.675 19.997 46.696 1.00 11.79 233 GLN A C 1
ATOM 1432 O O . GLN A 1 233 ? 10.546 19.843 47.174 1.00 11.80 233 GLN A O 1
ATOM 1438 N N . ARG A 1 234 ? 11.994 19.610 45.460 1.00 11.28 234 ARG A N 1
ATOM 1439 C CA . ARG A 1 234 ? 11.000 18.952 44.619 1.00 10.46 234 ARG A CA 1
ATOM 1440 C C . ARG A 1 234 ? 10.508 17.688 45.322 1.00 10.94 234 ARG A C 1
ATOM 1441 O O . ARG A 1 234 ? 9.320 17.386 45.293 1.00 13.19 234 ARG A O 1
ATOM 1449 N N . TRP A 1 235 ? 11.420 16.944 45.947 1.00 11.32 235 TRP A N 1
ATOM 1450 C CA . TRP A 1 235 ? 11.023 15.728 46.653 1.00 11.76 235 TRP A CA 1
ATOM 1451 C C . TRP A 1 235 ? 10.097 16.043 47.830 1.00 11.55 235 TRP A C 1
ATOM 1452 O O . TRP A 1 235 ? 9.078 15.377 48.020 1.00 12.57 235 TRP A O 1
ATOM 1463 N N . LYS A 1 236 ? 10.449 17.049 48.627 1.00 13.29 236 LYS A N 1
ATOM 1464 C CA . LYS A 1 236 ? 9.605 17.434 49.756 1.00 12.99 236 LYS A CA 1
ATOM 1465 C C . LYS A 1 236 ? 8.217 17.846 49.272 1.00 13.08 236 LYS A C 1
ATOM 1466 O O . LYS A 1 236 ? 7.206 17.440 49.848 1.00 13.65 236 LYS A O 1
ATOM 1472 N N . ASP A 1 237 ? 8.163 18.660 48.220 1.00 12.51 237 ASP A N 1
ATOM 1473 C CA . ASP A 1 237 ? 6.876 19.100 47.687 1.00 12.14 237 ASP A CA 1
ATOM 1474 C C . ASP A 1 237 ? 6.095 17.891 47.168 1.00 12.37 237 ASP A C 1
ATOM 1475 O O . ASP A 1 237 ? 4.889 17.788 47.367 1.00 12.11 237 ASP A O 1
ATOM 1480 N N . ALA A 1 238 ? 6.785 16.975 46.499 1.00 13.51 238 ALA A N 1
ATOM 1481 C CA . ALA A 1 238 ? 6.125 15.787 45.964 1.00 13.53 238 ALA A CA 1
ATOM 1482 C C . ALA A 1 238 ? 5.567 14.917 47.089 1.00 13.24 238 ALA A C 1
ATOM 1483 O O . ALA A 1 238 ? 4.491 14.346 46.962 1.00 13.50 238 ALA A O 1
ATOM 1485 N N . GLU A 1 239 ? 6.298 14.812 48.193 1.00 14.21 239 GLU A N 1
ATOM 1486 C CA . GLU A 1 239 ? 5.829 14.002 49.309 1.00 15.98 239 GLU A CA 1
ATOM 1487 C C . GLU A 1 239 ? 4.538 14.556 49.920 1.00 17.47 239 GLU A C 1
ATOM 1488 O O . GLU A 1 239 ? 3.683 13.795 50.369 1.00 15.47 239 GLU A O 1
ATOM 1494 N N . SER A 1 240 ? 4.384 15.877 49.932 1.00 18.83 240 SER A N 1
ATOM 1495 C CA . SER A 1 240 ? 3.175 16.468 50.498 1.00 21.37 240 SER A CA 1
ATOM 1496 C C . SER A 1 240 ? 2.150 16.747 49.400 1.00 22.84 240 SER A C 1
ATOM 1497 O O . SER A 1 240 ? 0.977 16.996 49.677 1.00 24.22 240 SER A O 1
ATOM 1500 N N . GLY A 1 241 ? 2.599 16.704 48.150 1.00 22.58 241 GLY A N 1
ATOM 1501 C CA . GLY A 1 241 ? 1.702 16.943 47.035 1.00 22.83 241 GLY A CA 1
ATOM 1502 C C . GLY A 1 241 ? 1.461 18.410 46.734 1.00 23.66 241 GLY A C 1
ATOM 1503 O O . GLY A 1 241 ? 0.794 18.738 45.752 1.00 24.24 241 GLY A O 1
ATOM 1504 N N . THR A 1 242 ? 1.993 19.293 47.577 1.00 22.00 242 THR A N 1
ATOM 1505 C CA . THR A 1 242 ? 1.831 20.733 47.382 1.00 21.77 242 THR A CA 1
ATOM 1506 C C . THR A 1 242 ? 3.188 21.418 47.549 1.00 19.59 242 THR A C 1
ATOM 1507 O O . THR A 1 242 ? 3.964 21.069 48.434 1.00 18.63 242 THR A O 1
ATOM 1511 N N . PRO A 1 243 ? 3.481 22.420 46.712 1.00 17.62 243 PRO A N 1
ATOM 1512 C CA . PRO A 1 243 ? 4.762 23.121 46.805 1.00 16.36 243 PRO A CA 1
ATOM 1513 C C . PRO A 1 243 ? 4.849 24.086 47.982 1.00 15.08 243 PRO A C 1
ATOM 1514 O O . PRO A 1 243 ? 3.863 24.729 48.351 1.00 13.17 243 PRO A O 1
ATOM 1518 N N . ALA A 1 244 ? 6.036 24.177 48.573 1.00 15.10 244 ALA A N 1
ATOM 1519 C CA . ALA A 1 244 ? 6.262 25.091 49.686 1.00 14.94 244 ALA A CA 1
ATOM 1520 C C . ALA A 1 244 ? 6.610 26.462 49.105 1.00 14.19 244 ALA A C 1
ATOM 1521 O O . ALA A 1 244 ? 7.071 26.563 47.965 1.00 13.85 244 ALA A O 1
ATOM 1523 N N . TYR A 1 245 ? 6.388 27.514 49.888 1.00 14.27 245 TYR A N 1
ATOM 1524 C CA . TYR A 1 245 ? 6.686 28.872 49.444 1.00 12.68 245 TYR A CA 1
ATOM 1525 C C . TYR A 1 245 ? 7.949 29.404 50.100 1.00 13.64 245 TYR A C 1
ATOM 1526 O O . TYR A 1 245 ? 8.312 28.981 51.195 1.00 12.05 245 TYR A O 1
ATOM 1535 N N . GLN A 1 246 ? 8.626 30.322 49.415 1.00 12.95 246 GLN A N 1
ATOM 1536 C CA . GLN A 1 246 ? 9.844 30.914 49.950 1.00 14.32 246 GLN A CA 1
ATOM 1537 C C . GLN A 1 246 ? 9.446 31.810 51.121 1.00 13.18 246 GLN A C 1
ATOM 1538 O O . GLN A 1 246 ? 8.267 32.128 51.291 1.00 10.91 246 GLN A O 1
ATOM 1544 N N . PRO A 1 247 ? 10.418 32.212 51.955 1.00 13.71 247 PRO A N 1
ATOM 1545 C CA . PRO A 1 247 ? 10.114 33.079 53.100 1.00 14.19 247 PRO A CA 1
ATOM 1546 C C . PRO A 1 247 ? 9.484 34.384 52.607 1.00 14.66 247 PRO A C 1
ATOM 1547 O O . PRO A 1 247 ? 9.736 34.803 51.477 1.00 15.03 247 PRO A O 1
ATOM 1551 N N . PRO A 1 248 ? 8.656 35.039 53.442 1.00 14.25 248 PRO A N 1
ATOM 1552 C CA . PRO A 1 248 ? 8.000 36.298 53.062 1.00 13.47 248 PRO A CA 1
ATOM 1553 C C . PRO A 1 248 ? 8.952 37.300 52.409 1.00 13.43 248 PRO A C 1
ATOM 1554 O O . PRO A 1 248 ? 10.072 37.504 52.877 1.00 10.45 248 PRO A O 1
ATOM 1558 N N . TYR A 1 249 ? 8.481 37.930 51.337 1.00 11.30 249 TYR A N 1
ATOM 1559 C CA . TYR A 1 249 ? 9.264 38.901 50.578 1.00 14.19 249 TYR A CA 1
ATOM 1560 C C . TYR A 1 249 ? 9.280 40.323 51.140 1.00 15.24 249 TYR A C 1
ATOM 1561 O O . TYR A 1 249 ? 8.278 40.817 51.669 1.00 15.40 249 TYR A O 1
ATOM 1570 N N . ASN A 1 250 ? 10.431 40.970 50.994 1.00 15.34 250 ASN A N 1
ATOM 1571 C CA . ASN A 1 250 ? 10.649 42.345 51.427 1.00 17.18 250 ASN A CA 1
ATOM 1572 C C . ASN A 1 250 ? 10.459 42.663 52.906 1.00 19.05 250 ASN A C 1
ATOM 1573 O O . ASN A 1 250 ? 9.890 43.696 53.266 1.00 19.58 250 ASN A O 1
ATOM 1578 N N . GLU A 1 251 ? 10.939 41.772 53.765 1.00 21.32 251 GLU A N 1
ATOM 1579 C CA . GLU A 1 251 ? 10.866 41.997 55.201 1.00 22.65 251 GLU A CA 1
ATOM 1580 C C . GLU A 1 251 ? 12.300 42.323 55.604 1.00 22.78 251 GLU A C 1
ATOM 1581 O O . GLU A 1 251 ? 13.217 41.551 55.330 1.00 22.93 251 GLU A O 1
ATOM 1587 N N . LEU A 1 252 ? 12.496 43.475 56.235 1.00 21.00 252 LEU A N 1
ATOM 1588 C CA . LEU A 1 252 ? 13.835 43.892 56.624 1.00 21.50 252 LEU A CA 1
ATOM 1589 C C . LEU A 1 252 ? 14.291 43.326 57.968 1.00 22.72 252 LEU A C 1
ATOM 1590 O O . LEU A 1 252 ? 13.550 43.337 58.946 1.00 22.96 252 LEU A O 1
ATOM 1595 N N . LYS A 1 253 ? 15.521 42.827 57.996 1.00 24.46 253 LYS A N 1
ATOM 1596 C CA . LYS A 1 253 ? 16.097 42.246 59.203 1.00 26.32 253 LYS A CA 1
ATOM 1597 C C . LYS A 1 253 ? 17.241 43.127 59.687 1.00 26.58 253 LYS A C 1
ATOM 1598 O O . LYS A 1 253 ? 17.726 42.978 60.810 1.00 28.14 253 LYS A O 1
ATOM 1604 N N . GLY A 1 254 ? 17.651 44.054 58.828 1.00 25.40 254 GLY A N 1
ATOM 1605 C CA . GLY A 1 254 ? 18.739 44.953 59.157 1.00 23.80 254 GLY A CA 1
ATOM 1606 C C . GLY A 1 254 ? 19.964 44.569 58.353 1.00 24.16 254 GLY A C 1
ATOM 1607 O O . GLY A 1 254 ? 20.211 43.388 58.120 1.00 25.17 254 GLY A O 1
ATOM 1608 N N . GLY A 1 255 ? 20.728 45.563 57.916 1.00 23.19 255 GLY A N 1
ATOM 1609 C CA . GLY A 1 255 ? 21.925 45.280 57.149 1.00 22.84 255 GLY A CA 1
ATOM 1610 C C . GLY A 1 255 ? 21.704 45.132 55.655 1.00 21.90 255 GLY A C 1
ATOM 1611 O O . GLY A 1 255 ? 22.653 44.864 54.914 1.00 21.86 255 GLY A O 1
ATOM 1612 N N . GLU A 1 256 ? 20.464 45.310 55.206 1.00 21.19 256 GLU A N 1
ATOM 1613 C CA . GLU A 1 256 ? 20.146 45.192 53.785 1.00 19.57 256 GLU A CA 1
ATOM 1614 C C . GLU A 1 256 ? 20.605 46.416 53.009 1.00 17.08 256 GLU A C 1
ATOM 1615 O O . GLU A 1 256 ? 20.592 47.532 53.529 1.00 15.07 256 GLU A O 1
ATOM 1621 N N . ALA A 1 257 ? 21.007 46.198 51.762 1.00 14.99 257 ALA A N 1
ATOM 1622 C CA . ALA A 1 257 ? 21.453 47.290 50.907 1.00 14.40 257 ALA A CA 1
ATOM 1623 C C . ALA A 1 257 ? 20.287 48.245 50.698 1.00 14.07 257 ALA A C 1
ATOM 1624 O O . ALA A 1 257 ? 19.127 47.854 50.831 1.00 12.01 257 ALA A O 1
ATOM 1626 N N . GLN A 1 258 ? 20.596 49.491 50.358 1.00 12.64 258 GLN A N 1
ATOM 1627 C CA . GLN A 1 258 ? 19.570 50.503 50.149 1.00 13.72 258 GLN A CA 1
ATOM 1628 C C . GLN A 1 258 ? 18.482 50.120 49.149 1.00 13.69 258 GLN A C 1
ATOM 1629 O O . GLN A 1 258 ? 17.304 50.406 49.379 1.00 13.57 258 GLN A O 1
ATOM 1635 N N . PHE A 1 259 ? 18.853 49.480 48.043 1.00 12.15 259 PHE A N 1
ATOM 1636 C CA . PHE A 1 259 ? 17.838 49.118 47.059 1.00 12.83 259 PHE A CA 1
ATOM 1637 C C . PHE A 1 259 ? 16.815 48.139 47.644 1.00 11.90 259 PHE A C 1
ATOM 1638 O O . PHE A 1 259 ? 15.671 48.092 47.193 1.00 10.86 259 PHE A O 1
ATOM 1646 N N . LEU A 1 260 ? 17.212 47.382 48.665 1.00 9.83 260 LEU A N 1
ATOM 1647 C CA . LEU A 1 260 ? 16.288 46.452 49.309 1.00 10.08 260 LEU A CA 1
ATOM 1648 C C . LEU A 1 260 ? 15.385 47.237 50.256 1.00 8.88 260 LEU A C 1
ATOM 1649 O O . LEU A 1 260 ? 14.199 46.933 50.403 1.00 8.16 260 LEU A O 1
ATOM 1654 N N . VAL A 1 261 ? 15.953 48.252 50.896 1.00 11.15 261 VAL A N 1
ATOM 1655 C CA . VAL A 1 261 ? 15.182 49.101 51.795 1.00 11.77 261 VAL A CA 1
ATOM 1656 C C . VAL A 1 261 ? 14.147 49.838 50.949 1.00 11.48 261 VAL A C 1
ATOM 1657 O O . VAL A 1 261 ? 13.003 50.035 51.369 1.00 10.86 261 VAL A O 1
ATOM 1661 N N . ASP A 1 262 ? 14.562 50.245 49.751 1.00 10.42 262 ASP A N 1
ATOM 1662 C CA . ASP A 1 262 ? 13.668 50.941 48.833 1.00 9.34 262 ASP A CA 1
ATOM 1663 C C . ASP A 1 262 ? 12.483 50.048 48.480 1.00 10.77 262 ASP A C 1
ATOM 1664 O O . ASP A 1 262 ? 11.337 50.500 48.488 1.00 10.25 262 ASP A O 1
ATOM 1669 N N . TYR A 1 263 ? 12.764 48.787 48.153 1.00 8.92 263 TYR A N 1
ATOM 1670 C CA . TYR A 1 263 ? 11.705 47.846 47.798 1.00 11.35 263 TYR A CA 1
ATOM 1671 C C . TYR A 1 263 ? 10.710 47.703 48.942 1.00 11.86 263 TYR A C 1
ATOM 1672 O O . TYR A 1 263 ? 9.499 47.686 48.728 1.00 12.24 263 TYR A O 1
ATOM 1681 N N . HIS A 1 264 ? 11.230 47.586 50.159 1.00 11.50 264 HIS A N 1
ATOM 1682 C CA . HIS A 1 264 ? 10.373 47.466 51.331 1.00 12.35 264 HIS A CA 1
ATOM 1683 C C . HIS A 1 264 ? 9.498 48.707 51.479 1.00 12.08 264 HIS A C 1
ATOM 1684 O O . HIS A 1 264 ? 8.296 48.605 51.711 1.00 12.50 264 HIS A O 1
ATOM 1691 N N . ASP A 1 265 ? 10.105 49.881 51.345 1.00 11.85 265 ASP A N 1
ATOM 1692 C CA . ASP A 1 265 ? 9.357 51.124 51.490 1.00 13.56 265 ASP A CA 1
ATOM 1693 C C . ASP A 1 265 ? 8.230 51.255 50.482 1.00 12.97 265 ASP A C 1
ATOM 1694 O O . ASP A 1 265 ? 7.270 51.986 50.706 1.00 12.59 265 ASP A O 1
ATOM 1699 N N . TYR A 1 266 ? 8.342 50.546 49.367 1.00 13.96 266 TYR A N 1
ATOM 1700 C CA . TYR A 1 266 ? 7.291 50.601 48.362 1.00 12.73 266 TYR A CA 1
ATOM 1701 C C . TYR A 1 266 ? 6.260 49.497 48.593 1.00 12.80 266 TYR A C 1
ATOM 1702 O O . TYR A 1 266 ? 5.064 49.760 48.759 1.00 10.79 266 TYR A O 1
ATOM 1711 N N . TYR A 1 267 ? 6.744 48.258 48.609 1.00 12.02 267 TYR A N 1
ATOM 1712 C CA . TYR A 1 267 ? 5.892 47.083 48.764 1.00 12.40 267 TYR A CA 1
ATOM 1713 C C . TYR A 1 267 ? 5.319 46.812 50.150 1.00 11.57 267 TYR A C 1
ATOM 1714 O O . TYR A 1 267 ? 4.303 46.129 50.273 1.00 11.62 267 TYR A O 1
ATOM 1723 N N . MET A 1 268 ? 5.947 47.335 51.194 1.00 12.31 268 MET A N 1
ATOM 1724 C CA . MET A 1 268 ? 5.454 47.052 52.537 1.00 11.88 268 MET A CA 1
ATOM 1725 C C . MET A 1 268 ? 5.035 48.251 53.386 1.00 13.30 268 MET A C 1
ATOM 1726 O O . MET A 1 268 ? 5.128 48.224 54.613 1.00 15.56 268 MET A O 1
ATOM 1731 N N . THR A 1 269 ? 4.588 49.308 52.719 1.00 13.72 269 THR A N 1
ATOM 1732 C CA . THR A 1 269 ? 4.087 50.492 53.399 1.00 13.49 269 THR A CA 1
ATOM 1733 C C . THR A 1 269 ? 2.888 50.904 52.561 1.00 13.29 269 THR A C 1
ATOM 1734 O O . THR A 1 269 ? 2.661 50.354 51.482 1.00 13.09 269 THR A O 1
ATOM 1738 N N . PRO A 1 270 ? 2.092 51.858 53.052 1.00 12.31 270 PRO A N 1
ATOM 1739 C CA . PRO A 1 270 ? 0.927 52.296 52.283 1.00 13.14 270 PRO A CA 1
ATOM 1740 C C . PRO A 1 270 ? 1.288 52.828 50.891 1.00 13.11 270 PRO A C 1
ATOM 1741 O O . PRO A 1 270 ? 0.425 52.922 50.014 1.00 12.76 270 PRO A O 1
ATOM 1745 N N . ARG A 1 271 ? 2.561 53.160 50.682 1.00 11.78 271 ARG A N 1
ATOM 1746 C CA . ARG A 1 271 ? 2.998 53.688 49.389 1.00 11.30 271 ARG A CA 1
ATOM 1747 C C . ARG A 1 271 ? 2.620 52.782 48.209 1.00 10.99 271 ARG A C 1
ATOM 1748 O O . ARG A 1 271 ? 2.027 53.242 47.230 1.00 10.07 271 ARG A O 1
ATOM 1756 N N . GLY A 1 272 ? 2.951 51.499 48.300 1.00 8.55 272 GLY A N 1
ATOM 1757 C CA . GLY A 1 272 ? 2.626 50.601 47.204 1.00 11.21 272 GLY A CA 1
ATOM 1758 C C . GLY A 1 272 ? 2.179 49.214 47.617 1.00 11.85 272 GLY A C 1
ATOM 1759 O O . GLY A 1 272 ? 2.101 48.306 46.790 1.00 10.90 272 GLY A O 1
ATOM 1760 N N . TYR A 1 273 ? 1.865 49.043 48.893 1.00 11.75 273 TYR A N 1
ATOM 1761 C CA . TYR A 1 273 ? 1.441 47.744 49.385 1.00 13.24 273 TYR A CA 1
ATOM 1762 C C . TYR A 1 273 ? 0.103 47.265 48.825 1.00 14.55 273 TYR A C 1
ATOM 1763 O O . TYR A 1 273 ? -0.849 48.031 48.700 1.00 15.52 273 TYR A O 1
ATOM 1772 N N . HIS A 1 274 ? 0.048 45.991 48.462 1.00 13.85 274 HIS A N 1
ATOM 1773 C CA . HIS A 1 274 ? -1.197 45.380 48.018 1.00 12.85 274 HIS A CA 1
ATOM 1774 C C . HIS A 1 274 ? -1.130 43.927 48.456 1.00 12.62 274 HIS A C 1
ATOM 1775 O O . HIS A 1 274 ? -0.199 43.205 48.102 1.00 11.66 274 HIS A O 1
ATOM 1782 N N . PRO A 1 275 ? -2.126 43.481 49.238 1.00 13.88 275 PRO A N 1
ATOM 1783 C CA . PRO A 1 275 ? -2.213 42.116 49.767 1.00 13.35 275 PRO A CA 1
ATOM 1784 C C . PRO A 1 275 ? -2.045 40.936 48.817 1.00 12.34 275 PRO A C 1
ATOM 1785 O O . PRO A 1 275 ? -1.604 39.868 49.242 1.00 11.50 275 PRO A O 1
ATOM 1789 N N . ARG A 1 276 ? -2.389 41.107 47.545 1.00 10.25 276 ARG A N 1
ATOM 1790 C CA . ARG A 1 276 ? -2.263 39.998 46.606 1.00 12.15 276 ARG A CA 1
ATOM 1791 C C . ARG A 1 276 ? -0.893 39.882 45.935 1.00 10.60 276 ARG A C 1
ATOM 1792 O O . ARG A 1 276 ? -0.592 38.868 45.310 1.00 11.79 276 ARG A O 1
ATOM 1800 N N . ALA A 1 277 ? -0.052 40.897 46.090 1.00 10.87 277 ALA A N 1
ATOM 1801 C CA . ALA A 1 277 ? 1.271 40.874 45.464 1.00 10.61 277 ALA A CA 1
ATOM 1802 C C . ALA A 1 277 ? 2.280 39.965 46.150 1.00 11.12 277 ALA A C 1
ATOM 1803 O O . ALA A 1 277 ? 2.370 39.929 47.383 1.00 11.40 277 ALA A O 1
ATOM 1805 N N . VAL A 1 278 ? 3.035 39.228 45.335 1.00 9.04 278 VAL A N 1
ATOM 1806 C CA . VAL A 1 278 ? 4.083 38.346 45.835 1.00 10.68 278 VAL A CA 1
ATOM 1807 C C . VAL A 1 278 ? 5.089 39.187 46.620 1.00 10.87 278 VAL A C 1
ATOM 1808 O O . VAL A 1 278 ? 5.512 38.820 47.718 1.00 11.11 278 VAL A O 1
ATOM 1812 N N . ASN A 1 279 ? 5.469 40.324 46.048 1.00 10.63 279 ASN A N 1
ATOM 1813 C CA . ASN A 1 279 ? 6.448 41.186 46.686 1.00 10.58 279 ASN A CA 1
ATOM 1814 C C . ASN A 1 279 ? 5.960 41.849 47.966 1.00 9.95 279 ASN A C 1
ATOM 1815 O O . ASN A 1 279 ? 6.766 42.290 48.781 1.00 11.04 279 ASN A O 1
ATOM 1820 N N . SER A 1 280 ? 4.647 41.915 48.154 1.00 11.18 280 SER A N 1
ATOM 1821 C CA . SER A 1 280 ? 4.103 42.525 49.363 1.00 12.00 280 SER A CA 1
ATOM 1822 C C . SER A 1 280 ? 3.892 41.515 50.490 1.00 12.03 280 SER A C 1
ATOM 1823 O O . SER A 1 280 ? 2.761 41.237 50.881 1.00 13.91 280 SER A O 1
ATOM 1826 N N . GLY A 1 281 ? 4.983 40.957 51.003 1.00 13.40 281 GLY A N 1
ATOM 1827 C CA . GLY A 1 281 ? 4.879 40.017 52.108 1.00 12.78 281 GLY A CA 1
ATOM 1828 C C . GLY A 1 281 ? 4.577 38.564 51.786 1.00 13.01 281 GLY A C 1
ATOM 1829 O O . GLY A 1 281 ? 4.426 37.751 52.699 1.00 10.31 281 GLY A O 1
ATOM 1830 N N . ASN A 1 282 ? 4.467 38.223 50.507 1.00 10.64 282 ASN A N 1
ATOM 1831 C CA . ASN A 1 282 ? 4.210 36.839 50.139 1.00 11.25 282 ASN A CA 1
ATOM 1832 C C . ASN A 1 282 ? 5.446 36.259 49.466 1.00 11.47 282 ASN A C 1
ATOM 1833 O O . ASN A 1 282 ? 6.567 36.608 49.846 1.00 12.01 282 ASN A O 1
ATOM 1838 N N . ALA A 1 283 ? 5.267 35.382 48.481 1.00 10.56 283 ALA A N 1
ATOM 1839 C CA . ALA A 1 283 ? 6.420 34.781 47.816 1.00 10.79 283 ALA A CA 1
ATOM 1840 C C . ALA A 1 283 ? 6.070 33.786 46.734 1.00 9.51 283 ALA A C 1
ATOM 1841 O O . ALA A 1 283 ? 4.946 33.300 46.652 1.00 9.18 283 ALA A O 1
ATOM 1843 N N . TRP A 1 284 ? 7.059 33.479 45.905 1.00 9.03 284 TRP A N 1
ATOM 1844 C CA . TRP A 1 284 ? 6.883 32.496 44.848 1.00 9.34 284 TRP A CA 1
ATOM 1845 C C . TRP A 1 284 ? 7.130 31.148 45.506 1.00 9.16 284 TRP A C 1
ATOM 1846 O O . TRP A 1 284 ? 7.644 31.080 46.629 1.00 9.61 284 TRP A O 1
ATOM 1857 N N . THR A 1 285 ? 6.772 30.083 44.806 1.00 7.73 285 THR A N 1
ATOM 1858 C CA . THR A 1 285 ? 7.011 28.738 45.314 1.00 9.54 285 THR A CA 1
ATOM 1859 C C . THR A 1 285 ? 8.524 28.612 45.364 1.00 8.59 285 THR A C 1
ATOM 1860 O O . THR A 1 285 ? 9.228 29.288 44.606 1.00 9.22 285 THR A O 1
ATOM 1864 N N . MET A 1 286 ? 9.026 27.755 46.248 1.00 9.15 286 MET A N 1
ATOM 1865 C CA . MET A 1 286 ? 10.464 27.561 46.370 1.00 9.67 286 MET A CA 1
ATOM 1866 C C . MET A 1 286 ? 11.093 27.050 45.074 1.00 9.35 286 MET A C 1
ATOM 1867 O O . MET A 1 286 ? 12.233 27.380 44.769 1.00 10.20 286 MET A O 1
ATOM 1872 N N . THR A 1 287 ? 10.360 26.269 44.287 1.00 9.75 287 THR A N 1
ATOM 1873 C CA . THR A 1 287 ? 10.942 25.748 43.050 1.00 10.34 287 THR A CA 1
ATOM 1874 C C . THR A 1 287 ? 10.745 26.595 41.781 1.00 11.67 287 THR A C 1
ATOM 1875 O O . THR A 1 287 ? 11.132 26.180 40.685 1.00 11.20 287 THR A O 1
ATOM 1879 N N . THR A 1 288 ? 10.177 27.790 41.926 1.00 12.57 288 THR A N 1
ATOM 1880 C CA . THR A 1 288 ? 9.955 28.667 40.771 1.00 10.62 288 THR A CA 1
ATOM 1881 C C . THR A 1 288 ? 11.212 28.948 39.935 1.00 10.75 288 THR A C 1
ATOM 1882 O O . THR A 1 288 ? 11.155 28.954 38.706 1.00 10.56 288 THR A O 1
ATOM 1886 N N . PRO A 1 289 ? 12.363 29.184 40.587 1.00 9.87 289 PRO A N 1
ATOM 1887 C CA . PRO A 1 289 ? 13.609 29.465 39.860 1.00 10.63 289 PRO A CA 1
ATOM 1888 C C . PRO A 1 289 ? 14.072 28.432 38.818 1.00 9.33 289 PRO A C 1
ATOM 1889 O O . PRO A 1 289 ? 14.807 28.770 37.899 1.00 9.07 289 PRO A O 1
ATOM 1893 N N . LEU A 1 290 ? 13.653 27.180 38.954 1.00 10.39 290 LEU A N 1
ATOM 1894 C CA . LEU A 1 290 ? 14.086 26.149 38.011 1.00 9.65 290 LEU A CA 1
ATOM 1895 C C . LEU A 1 290 ? 13.937 26.498 36.530 1.00 10.64 290 LEU A C 1
ATOM 1896 O O . LEU A 1 290 ? 14.836 26.217 35.735 1.00 11.04 290 LEU A O 1
ATOM 1901 N N . SER A 1 291 ? 12.820 27.106 36.146 1.00 8.80 291 SER A N 1
ATOM 1902 C CA . SER A 1 291 ? 12.632 27.455 34.737 1.00 10.03 291 SER A CA 1
ATOM 1903 C C . SER A 1 291 ? 13.507 28.636 34.335 1.00 10.80 291 SER A C 1
ATOM 1904 O O . SER A 1 291 ? 14.190 28.586 33.311 1.00 10.48 291 SER A O 1
ATOM 1907 N N . PHE A 1 292 ? 13.489 29.692 35.150 1.00 9.78 292 PHE A N 1
ATOM 1908 C CA . PHE A 1 292 ? 14.278 30.895 34.889 1.00 11.11 292 PHE A CA 1
ATOM 1909 C C . PHE A 1 292 ? 15.778 30.633 34.824 1.00 9.57 292 PHE A C 1
ATOM 1910 O O . PHE A 1 292 ? 16.488 31.240 34.021 1.00 10.78 292 PHE A O 1
ATOM 1918 N N . MET A 1 293 ? 16.256 29.727 35.667 1.00 9.06 293 MET A N 1
ATOM 1919 C CA . MET A 1 293 ? 17.678 29.402 35.712 1.00 9.53 293 MET A CA 1
ATOM 1920 C C . MET A 1 293 ? 18.108 28.541 34.523 1.00 9.66 293 MET A C 1
ATOM 1921 O O . MET A 1 293 ? 19.307 28.372 34.272 1.00 10.03 293 MET A O 1
ATOM 1926 N N . ASN A 1 294 ? 17.137 28.032 33.771 1.00 9.50 294 ASN A N 1
ATOM 1927 C CA . ASN A 1 294 ? 17.430 27.126 32.658 1.00 9.54 294 ASN A CA 1
ATOM 1928 C C . ASN A 1 294 ? 16.938 27.548 31.267 1.00 10.36 294 ASN A C 1
ATOM 1929 O O . ASN A 1 294 ? 17.297 26.921 30.264 1.00 8.79 294 ASN A O 1
ATOM 1934 N N . MET A 1 295 ? 16.145 28.613 31.200 1.00 10.29 295 MET A N 1
ATOM 1935 C CA . MET A 1 295 ? 15.595 29.072 29.922 1.00 11.91 295 MET A CA 1
ATOM 1936 C C . MET A 1 295 ? 15.727 30.587 29.757 1.00 11.03 295 MET A C 1
ATOM 1937 O O . MET A 1 295 ? 14.834 31.345 30.139 1.00 10.60 295 MET A O 1
ATOM 1942 N N . PRO A 1 296 ? 16.844 31.047 29.174 1.00 11.81 296 PRO A N 1
ATOM 1943 C CA . PRO A 1 296 ? 17.014 32.489 29.001 1.00 11.30 296 PRO A CA 1
ATOM 1944 C C . PRO A 1 296 ? 16.045 33.142 28.026 1.00 11.05 296 PRO A C 1
ATOM 1945 O O . PRO A 1 296 ? 15.534 32.506 27.099 1.00 7.45 296 PRO A O 1
ATOM 1949 N N . ILE A 1 297 ? 15.788 34.420 28.268 1.00 8.45 297 ILE A N 1
ATOM 1950 C CA . ILE A 1 297 ? 14.923 35.214 27.414 1.00 8.18 297 ILE A CA 1
ATOM 1951 C C . ILE A 1 297 ? 15.847 36.142 26.627 1.00 7.50 297 ILE A C 1
ATOM 1952 O O . ILE A 1 297 ? 17.062 36.140 26.845 1.00 8.57 297 ILE A O 1
ATOM 1957 N N . LEU A 1 298 ? 15.268 36.910 25.708 1.00 7.20 298 LEU A N 1
ATOM 1958 C CA . LEU A 1 298 ? 15.999 37.879 24.882 1.00 7.90 298 LEU A CA 1
ATOM 1959 C C . LEU A 1 298 ? 16.938 37.314 23.821 1.00 9.15 298 LEU A C 1
ATOM 1960 O O . LEU A 1 298 ? 17.726 38.059 23.231 1.00 8.93 298 LEU A O 1
ATOM 1965 N N . THR A 1 299 ? 16.855 36.014 23.554 1.00 9.04 299 THR A N 1
ATOM 1966 C CA . THR A 1 299 ? 17.722 35.421 22.544 1.00 9.09 299 THR A CA 1
ATOM 1967 C C . THR A 1 299 ? 17.573 36.124 21.199 1.00 9.24 299 THR A C 1
ATOM 1968 O O . THR A 1 299 ? 18.560 36.392 20.508 1.00 7.93 299 THR A O 1
ATOM 1972 N N . TYR A 1 300 ? 16.330 36.427 20.841 1.00 9.17 300 TYR A N 1
ATOM 1973 C CA . TYR A 1 300 ? 16.023 37.054 19.563 1.00 8.68 300 TYR A CA 1
ATOM 1974 C C . TYR A 1 300 ? 15.721 38.549 19.639 1.00 9.39 300 TYR A C 1
ATOM 1975 O O . TYR A 1 300 ? 14.990 39.094 18.804 1.00 8.58 300 TYR A O 1
ATOM 1984 N N . ILE A 1 301 ? 16.315 39.217 20.621 1.00 8.52 301 ILE A N 1
ATOM 1985 C CA . ILE A 1 301 ? 16.095 40.642 20.816 1.00 8.12 301 ILE A CA 1
ATOM 1986 C C . ILE A 1 301 ? 16.391 41.504 19.585 1.00 8.66 301 ILE A C 1
ATOM 1987 O O . ILE A 1 301 ? 15.743 42.525 19.373 1.00 7.09 301 ILE A O 1
ATOM 1992 N N . LYS A 1 302 ? 17.356 41.094 18.766 1.00 9.06 302 LYS A N 1
ATOM 1993 C CA . LYS A 1 302 ? 17.700 41.861 17.571 1.00 10.62 302 LYS A CA 1
ATOM 1994 C C . LYS A 1 302 ? 16.614 41.791 16.503 1.00 11.17 302 LYS A C 1
ATOM 1995 O O . LYS A 1 302 ? 16.623 42.575 15.548 1.00 11.08 302 LYS A O 1
ATOM 2001 N N . GLU A 1 303 ? 15.680 40.858 16.669 1.00 8.43 303 GLU A N 1
ATOM 2002 C CA . GLU A 1 303 ? 14.598 40.698 15.710 1.00 8.21 303 GLU A CA 1
ATOM 2003 C C . GLU A 1 303 ? 13.389 41.565 16.014 1.00 7.71 303 GLU A C 1
ATOM 2004 O O . GLU A 1 303 ? 12.324 41.402 15.416 1.00 7.27 303 GLU A O 1
ATOM 2010 N N . ILE A 1 304 ? 13.563 42.485 16.957 1.00 7.49 304 ILE A N 1
ATOM 2011 C CA . ILE A 1 304 ? 12.518 43.442 17.270 1.00 8.26 304 ILE A CA 1
ATOM 2012 C C . ILE A 1 304 ? 12.654 44.451 16.129 1.00 9.19 304 ILE A C 1
ATOM 2013 O O . ILE A 1 304 ? 11.660 44.941 15.586 1.00 7.35 304 ILE A O 1
ATOM 2018 N N . SER A 1 305 ? 13.896 44.747 15.752 1.00 9.52 305 SER A N 1
ATOM 2019 C CA . SER A 1 305 ? 14.145 45.680 14.647 1.00 9.96 305 SER A CA 1
ATOM 2020 C C . SER A 1 305 ? 13.469 45.082 13.409 1.00 10.22 305 SER A C 1
ATOM 2021 O O . SER A 1 305 ? 13.392 43.859 13.279 1.00 11.40 305 SER A O 1
ATOM 2024 N N . PRO A 1 306 ? 13.005 45.924 12.465 1.00 9.37 306 PRO A N 1
ATOM 2025 C CA . PRO A 1 306 ? 13.026 47.391 12.386 1.00 9.06 306 PRO A CA 1
ATOM 2026 C C . PRO A 1 306 ? 12.163 48.150 13.396 1.00 8.06 306 PRO A C 1
ATOM 2027 O O . PRO A 1 306 ? 12.189 49.382 13.414 1.00 8.52 306 PRO A O 1
ATOM 2031 N N . ARG A 1 307 ? 11.384 47.443 14.209 1.00 8.99 307 ARG A N 1
ATOM 2032 C CA . ARG A 1 307 ? 10.543 48.112 15.212 1.00 9.30 307 ARG A CA 1
ATOM 2033 C C . ARG A 1 307 ? 11.447 48.740 16.278 1.00 9.16 307 ARG A C 1
ATOM 2034 O O . ARG A 1 307 ? 12.485 48.181 16.616 1.00 10.47 307 ARG A O 1
ATOM 2042 N N . PRO A 1 308 ? 11.047 49.901 16.832 1.00 9.54 308 PRO A N 1
ATOM 2043 C CA . PRO A 1 308 ? 11.790 50.651 17.848 1.00 9.17 308 PRO A CA 1
ATOM 2044 C C . PRO A 1 308 ? 11.690 50.210 19.307 1.00 9.74 308 PRO A C 1
ATOM 2045 O O . PRO A 1 308 ? 10.644 49.749 19.769 1.00 7.83 308 PRO A O 1
ATOM 2049 N N . ILE A 1 309 ? 12.799 50.392 20.023 1.00 9.86 309 ILE A N 1
ATOM 2050 C CA . ILE A 1 309 ? 12.894 50.062 21.443 1.00 10.89 309 ILE A CA 1
ATOM 2051 C C . ILE A 1 309 ? 13.390 51.283 22.208 1.00 10.47 309 ILE A C 1
ATOM 2052 O O . ILE A 1 309 ? 14.336 51.945 21.782 1.00 10.53 309 ILE A O 1
ATOM 2057 N N . LEU A 1 310 ? 12.744 51.577 23.330 1.00 10.73 310 LEU A N 1
ATOM 2058 C CA . LEU A 1 310 ? 13.151 52.686 24.184 1.00 9.34 310 LEU A CA 1
ATOM 2059 C C . LEU A 1 310 ? 13.300 52.111 25.588 1.00 10.63 310 LEU A C 1
ATOM 2060 O O . LEU A 1 310 ? 12.308 51.774 26.230 1.00 12.21 310 LEU A O 1
ATOM 2065 N N . LEU A 1 311 ? 14.532 51.963 26.054 1.00 9.32 311 LEU A N 1
ATOM 2066 C CA . LEU A 1 311 ? 14.756 51.442 27.394 1.00 10.13 311 LEU A CA 1
ATOM 2067 C C . LEU A 1 311 ? 14.999 52.642 28.304 1.00 10.59 311 LEU A C 1
ATOM 2068 O O . LEU A 1 311 ? 15.877 53.461 28.037 1.00 12.48 311 LEU A O 1
ATOM 2073 N N . ILE A 1 312 ? 14.206 52.747 29.366 1.00 10.61 312 ILE A N 1
ATOM 2074 C CA . ILE A 1 312 ? 14.300 53.859 30.309 1.00 10.08 312 ILE A CA 1
ATOM 2075 C C . ILE A 1 312 ? 14.841 53.360 31.648 1.00 11.76 312 ILE A C 1
ATOM 2076 O O . ILE A 1 312 ? 14.417 52.317 32.131 1.00 10.60 312 ILE A O 1
ATOM 2081 N N . HIS A 1 313 ? 15.768 54.101 32.253 1.00 10.16 313 HIS A N 1
ATOM 2082 C CA . HIS A 1 313 ? 16.342 53.663 33.523 1.00 10.21 313 HIS A CA 1
ATOM 2083 C C . HIS A 1 313 ? 16.935 54.796 34.361 1.00 11.10 313 HIS A C 1
ATOM 2084 O O . HIS A 1 313 ? 17.543 55.733 33.831 1.00 11.55 313 HIS A O 1
ATOM 2091 N N . GLY A 1 314 ? 16.747 54.698 35.674 1.00 9.25 314 GLY A N 1
ATOM 2092 C CA . GLY A 1 314 ? 17.277 55.695 36.580 1.00 10.44 314 GLY A CA 1
ATOM 2093 C C . GLY A 1 314 ? 18.789 55.601 36.663 1.00 13.07 314 GLY A C 1
ATOM 2094 O O . GLY A 1 314 ? 19.356 54.505 36.697 1.00 14.31 314 GLY A O 1
ATOM 2095 N N . GLU A 1 315 ? 19.438 56.760 36.693 1.00 12.28 315 GLU A N 1
ATOM 2096 C CA . GLU A 1 315 ? 20.893 56.870 36.764 1.00 12.50 315 GLU A CA 1
ATOM 2097 C C . GLU A 1 315 ? 21.502 56.151 37.971 1.00 13.35 315 GLU A C 1
ATOM 2098 O O . GLU A 1 315 ? 22.547 55.506 37.861 1.00 12.33 315 GLU A O 1
ATOM 2104 N N . ARG A 1 316 ? 20.846 56.271 39.120 1.00 13.65 316 ARG A N 1
ATOM 2105 C CA . ARG A 1 316 ? 21.351 55.678 40.353 1.00 16.44 316 ARG A CA 1
ATOM 2106 C C . ARG A 1 316 ? 20.796 54.296 40.665 1.00 16.13 316 ARG A C 1
ATOM 2107 O O . ARG A 1 316 ? 21.063 53.754 41.737 1.00 15.97 316 ARG A O 1
ATOM 2115 N N . ALA A 1 317 ? 20.029 53.726 39.743 1.00 14.24 317 ALA A N 1
ATOM 2116 C CA . ALA A 1 317 ? 19.442 52.409 39.976 1.00 14.92 317 ALA A CA 1
ATOM 2117 C C . ALA A 1 317 ? 20.483 51.295 40.016 1.00 13.40 317 ALA A C 1
ATOM 2118 O O . ALA A 1 317 ? 21.381 51.234 39.173 1.00 13.12 317 ALA A O 1
ATOM 2120 N N . HIS A 1 318 ? 20.356 50.418 41.006 1.00 13.41 318 HIS A N 1
ATOM 2121 C CA . HIS A 1 318 ? 21.264 49.283 41.166 1.00 12.80 318 HIS A CA 1
ATOM 2122 C C . HIS A 1 318 ? 21.102 48.353 39.970 1.00 12.08 318 HIS A C 1
ATOM 2123 O O . HIS A 1 318 ? 21.989 47.562 39.639 1.00 11.24 318 HIS A O 1
ATOM 2130 N N . SER A 1 319 ? 19.946 48.458 39.329 1.00 10.94 319 SER A N 1
ATOM 2131 C CA . SER A 1 319 ? 19.598 47.615 38.194 1.00 12.37 319 SER A CA 1
ATOM 2132 C C . SER A 1 319 ? 19.861 48.239 36.829 1.00 11.62 319 SER A C 1
ATOM 2133 O O . SER A 1 319 ? 19.530 47.643 35.804 1.00 10.13 319 SER A O 1
ATOM 2136 N N . ARG A 1 320 ? 20.444 49.429 36.804 1.00 12.13 320 ARG A N 1
ATOM 2137 C CA . ARG A 1 320 ? 20.681 50.088 35.527 1.00 11.86 320 ARG A CA 1
ATOM 2138 C C . ARG A 1 320 ? 21.436 49.223 34.531 1.00 11.55 320 ARG A C 1
ATOM 2139 O O . ARG A 1 320 ? 21.204 49.312 33.323 1.00 11.56 320 ARG A O 1
ATOM 2147 N N . TYR A 1 321 ? 22.333 48.378 35.025 1.00 9.67 321 TYR A N 1
ATOM 2148 C CA . TYR A 1 321 ? 23.116 47.543 34.128 1.00 10.48 321 TYR A CA 1
ATOM 2149 C C . TYR A 1 321 ? 22.276 46.596 33.268 1.00 9.43 321 TYR A C 1
ATOM 2150 O O . TYR A 1 321 ? 22.683 46.250 32.158 1.00 9.84 321 TYR A O 1
ATOM 2159 N N . PHE A 1 322 ? 21.109 46.180 33.758 1.00 9.49 322 PHE A N 1
ATOM 2160 C CA . PHE A 1 322 ? 20.255 45.289 32.965 1.00 10.16 322 PHE A CA 1
ATOM 2161 C C . PHE A 1 322 ? 19.873 45.932 31.632 1.00 9.06 322 PHE A C 1
ATOM 2162 O O . PHE A 1 322 ? 19.894 45.276 30.588 1.00 11.30 322 PHE A O 1
ATOM 2170 N N . SER A 1 323 ? 19.515 47.212 31.669 1.00 8.91 323 SER A N 1
ATOM 2171 C CA . SER A 1 323 ? 19.142 47.935 30.453 1.00 8.04 323 SER A CA 1
ATOM 2172 C C . SER A 1 323 ? 20.352 48.164 29.553 1.00 7.47 323 SER A C 1
ATOM 2173 O O . SER A 1 323 ? 20.229 48.205 28.326 1.00 7.23 323 SER A O 1
ATOM 2176 N N . GLU A 1 324 ? 21.522 48.323 30.167 1.00 9.19 324 GLU A N 1
ATOM 2177 C CA . GLU A 1 324 ? 22.746 48.548 29.410 1.00 10.14 324 GLU A CA 1
ATOM 2178 C C . GLU A 1 324 ? 23.106 47.284 28.641 1.00 9.33 324 GLU A C 1
ATOM 2179 O O . GLU A 1 324 ? 23.610 47.357 27.521 1.00 8.82 324 GLU A O 1
ATOM 2185 N N . THR A 1 325 ? 22.834 46.132 29.248 1.00 7.93 325 THR A N 1
ATOM 2186 C CA . THR A 1 325 ? 23.097 44.842 28.616 1.00 10.43 325 THR A CA 1
ATOM 2187 C C . THR A 1 325 ? 22.098 44.654 27.471 1.00 10.85 325 THR A C 1
ATOM 2188 O O . THR A 1 325 ? 22.475 44.300 26.357 1.00 10.32 325 THR A O 1
ATOM 2192 N N . ALA A 1 326 ? 20.822 44.908 27.749 1.00 11.68 326 ALA A N 1
ATOM 2193 C CA . ALA A 1 326 ? 19.785 44.759 26.735 1.00 10.64 326 ALA A CA 1
ATOM 2194 C C . ALA A 1 326 ? 20.015 45.728 25.576 1.00 9.99 326 ALA A C 1
ATOM 2195 O O . ALA A 1 326 ? 19.870 45.358 24.411 1.00 9.07 326 ALA A O 1
ATOM 2197 N N . TYR A 1 327 ? 20.380 46.967 25.893 1.00 9.71 327 TYR A N 1
ATOM 2198 C CA . TYR A 1 327 ? 20.633 47.958 24.857 1.00 9.89 327 TYR A CA 1
ATOM 2199 C C . TYR A 1 327 ? 21.768 47.504 23.943 1.00 10.93 327 TYR A C 1
ATOM 2200 O O . TYR A 1 327 ? 21.668 47.616 22.725 1.00 11.93 327 TYR A O 1
ATOM 2209 N N . ALA A 1 328 ? 22.846 46.986 24.528 1.00 12.69 328 ALA A N 1
ATOM 2210 C CA . ALA A 1 328 ? 23.985 46.534 23.730 1.00 12.36 328 ALA A CA 1
ATOM 2211 C C . ALA A 1 328 ? 23.611 45.343 22.860 1.00 13.16 328 ALA A C 1
ATOM 2212 O O . ALA A 1 328 ? 24.090 45.216 21.727 1.00 12.62 328 ALA A O 1
ATOM 2214 N N . ALA A 1 329 ? 22.751 44.478 23.392 1.00 11.65 329 ALA A N 1
ATOM 2215 C CA . ALA A 1 329 ? 22.303 43.288 22.675 1.00 11.07 329 ALA A CA 1
ATOM 2216 C C . ALA A 1 329 ? 21.324 43.596 21.552 1.00 10.79 329 ALA A C 1
ATOM 2217 O O . ALA A 1 329 ? 21.272 42.874 20.555 1.00 9.12 329 ALA A O 1
ATOM 2219 N N . ALA A 1 330 ? 20.549 44.665 21.715 1.00 10.88 330 ALA A N 1
ATOM 2220 C CA . ALA A 1 330 ? 19.545 45.059 20.727 1.00 11.08 330 ALA A CA 1
ATOM 2221 C C . ALA A 1 330 ? 20.127 45.686 19.464 1.00 12.54 330 ALA A C 1
ATOM 2222 O O . ALA A 1 330 ? 21.315 45.987 19.397 1.00 12.48 330 ALA A O 1
ATOM 2224 N N . ALA A 1 331 ? 19.268 45.889 18.468 1.00 13.52 331 ALA A N 1
ATOM 2225 C CA . ALA A 1 331 ? 19.664 46.488 17.198 1.00 13.62 331 ALA A CA 1
ATOM 2226 C C . ALA A 1 331 ? 18.872 47.774 16.998 1.00 14.15 331 ALA A C 1
ATOM 2227 O O . ALA A 1 331 ? 17.827 47.958 17.616 1.00 12.65 331 ALA A O 1
ATOM 2229 N N . GLU A 1 332 ? 19.367 48.669 16.147 1.00 14.64 332 GLU A N 1
ATOM 2230 C CA . GLU A 1 332 ? 18.655 49.918 15.882 1.00 15.87 332 GLU A CA 1
ATOM 2231 C C . GLU A 1 332 ? 17.370 49.555 15.139 1.00 15.62 332 GLU A C 1
ATOM 2232 O O . GLU A 1 332 ? 17.329 48.568 14.412 1.00 15.02 332 GLU A O 1
ATOM 2238 N N . PRO A 1 333 ? 16.301 50.343 15.318 1.00 15.65 333 PRO A N 1
ATOM 2239 C CA . PRO A 1 333 ? 16.234 51.538 16.167 1.00 14.43 333 PRO A CA 1
ATOM 2240 C C . PRO A 1 333 ? 16.123 51.232 17.659 1.00 13.35 333 PRO A C 1
ATOM 2241 O O . PRO A 1 333 ? 15.236 50.490 18.092 1.00 12.26 333 PRO A O 1
ATOM 2245 N N . LYS A 1 334 ? 17.029 51.812 18.440 1.00 11.64 334 LYS A N 1
ATOM 2246 C CA . LYS A 1 334 ? 17.032 51.614 19.886 1.00 11.49 334 LYS A CA 1
ATOM 2247 C C . LYS A 1 334 ? 17.532 52.857 20.610 1.00 12.43 334 LYS A C 1
ATOM 2248 O O . LYS A 1 334 ? 18.305 53.642 20.060 1.00 12.87 334 LYS A O 1
ATOM 2254 N N . GLU A 1 335 ? 17.072 53.044 21.841 1.00 12.11 335 GLU A N 1
ATOM 2255 C CA . GLU A 1 335 ? 17.522 54.174 22.636 1.00 12.16 335 GLU A CA 1
ATOM 2256 C C . GLU A 1 335 ? 17.536 53.836 24.111 1.00 11.41 335 GLU A C 1
ATOM 2257 O O . GLU A 1 335 ? 16.588 53.252 24.635 1.00 10.24 335 GLU A O 1
ATOM 2263 N N . LEU A 1 336 ? 18.627 54.199 24.771 1.00 11.26 336 LEU A N 1
ATOM 2264 C CA . LEU A 1 336 ? 18.750 53.998 26.205 1.00 11.81 336 LEU A CA 1
ATOM 2265 C C . LEU A 1 336 ? 18.620 55.389 26.818 1.00 9.23 336 LEU A C 1
ATOM 2266 O O . LEU A 1 336 ? 19.478 56.245 26.626 1.00 9.41 336 LEU A O 1
ATOM 2271 N N . LEU A 1 337 ? 17.526 55.614 27.533 1.00 8.99 337 LEU A N 1
ATOM 2272 C CA . LEU A 1 337 ? 17.265 56.902 28.160 1.00 8.93 337 LEU A CA 1
ATOM 2273 C C . LEU A 1 337 ? 17.518 56.817 29.659 1.00 9.85 337 LEU A C 1
ATOM 2274 O O . LEU A 1 337 ? 16.821 56.101 30.374 1.00 8.25 337 LEU A O 1
ATOM 2279 N N . ILE A 1 338 ? 18.514 57.562 30.130 1.00 10.96 338 ILE A N 1
ATOM 2280 C CA . ILE A 1 338 ? 18.865 57.570 31.545 1.00 10.67 338 ILE A CA 1
ATOM 2281 C C . ILE A 1 338 ? 18.227 58.765 32.255 1.00 12.27 338 ILE A C 1
ATOM 2282 O O . ILE A 1 338 ? 18.358 59.902 31.806 1.00 11.93 338 ILE A O 1
ATOM 2287 N N . VAL A 1 339 ? 17.522 58.501 33.352 1.00 10.25 339 VAL A N 1
ATOM 2288 C CA . VAL A 1 339 ? 16.886 59.561 34.124 1.00 11.62 339 VAL A CA 1
ATOM 2289 C C . VAL A 1 339 ? 17.866 59.995 35.205 1.00 12.03 339 VAL A C 1
ATOM 2290 O O . VAL A 1 339 ? 18.148 59.239 36.141 1.00 12.48 339 VAL A O 1
ATOM 2294 N N . PRO A 1 340 ? 18.392 61.223 35.101 1.00 12.68 340 PRO A N 1
ATOM 2295 C CA . PRO A 1 340 ? 19.351 61.697 36.106 1.00 12.89 340 PRO A CA 1
ATOM 2296 C C . PRO A 1 340 ? 18.901 61.578 37.558 1.00 14.01 340 PRO A C 1
ATOM 2297 O O . PRO A 1 340 ? 17.785 61.952 37.910 1.00 12.83 340 PRO A O 1
ATOM 2301 N N . GLY A 1 341 ? 19.789 61.033 38.385 1.00 16.19 341 GLY A N 1
ATOM 2302 C CA . GLY A 1 341 ? 19.538 60.885 39.809 1.00 16.60 341 GLY A CA 1
ATOM 2303 C C . GLY A 1 341 ? 18.403 59.997 40.279 1.00 17.27 341 GLY A C 1
ATOM 2304 O O . GLY A 1 341 ? 18.076 60.009 41.466 1.00 19.32 341 GLY A O 1
ATOM 2305 N N . ALA A 1 342 ? 17.808 59.216 39.383 1.00 14.72 342 ALA A N 1
ATOM 2306 C CA . ALA A 1 342 ? 16.698 58.356 39.769 1.00 14.38 342 ALA A CA 1
ATOM 2307 C C . ALA A 1 342 ? 17.132 56.966 40.236 1.00 13.56 342 ALA A C 1
ATOM 2308 O O . ALA A 1 342 ? 18.084 56.377 39.710 1.00 12.38 342 ALA A O 1
ATOM 2310 N N . SER A 1 343 ? 16.431 56.448 41.238 1.00 13.85 343 SER A N 1
ATOM 2311 C CA . SER A 1 343 ? 16.722 55.120 41.766 1.00 13.16 343 SER A CA 1
ATOM 2312 C C . SER A 1 343 ? 15.840 54.142 41.003 1.00 13.75 343 SER A C 1
ATOM 2313 O O . SER A 1 343 ? 15.168 54.527 40.047 1.00 12.54 343 SER A O 1
ATOM 2316 N N . HIS A 1 344 ? 15.826 52.888 41.444 1.00 12.43 344 HIS A N 1
ATOM 2317 C CA . HIS A 1 344 ? 15.005 51.871 40.800 1.00 13.48 344 HIS A CA 1
ATOM 2318 C C . HIS A 1 344 ? 13.528 52.109 41.104 1.00 13.03 344 HIS A C 1
ATOM 2319 O O . HIS A 1 344 ? 12.711 52.283 40.190 1.00 12.56 344 HIS A O 1
ATOM 2326 N N . VAL A 1 345 ? 13.180 52.126 42.390 1.00 12.19 345 VAL A N 1
ATOM 2327 C CA . VAL A 1 345 ? 11.792 52.330 42.785 1.00 10.80 345 VAL A CA 1
ATOM 2328 C C . VAL A 1 345 ? 11.244 53.696 42.367 1.00 11.02 345 VAL A C 1
ATOM 2329 O O . VAL A 1 345 ? 10.034 53.884 42.308 1.00 12.39 345 VAL A O 1
ATOM 2333 N N . ASP A 1 346 ? 12.121 54.645 42.057 1.00 10.69 346 ASP A N 1
ATOM 2334 C CA . ASP A 1 346 ? 11.650 55.961 41.618 1.00 10.17 346 ASP A CA 1
ATOM 2335 C C . ASP A 1 346 ? 10.770 55.845 40.379 1.00 8.87 346 ASP A C 1
ATOM 2336 O O . ASP A 1 346 ? 9.802 56.594 40.225 1.00 9.56 346 ASP A O 1
ATOM 2341 N N . LEU A 1 347 ? 11.115 54.922 39.484 1.00 9.19 347 LEU A N 1
ATOM 2342 C CA . LEU A 1 347 ? 10.345 54.754 38.252 1.00 9.42 347 LEU A CA 1
ATOM 2343 C C . LEU A 1 347 ? 9.117 53.869 38.419 1.00 10.39 347 LEU A C 1
ATOM 2344 O O . LEU A 1 347 ? 8.501 53.455 37.439 1.00 9.89 347 LEU A O 1
ATOM 2349 N N . TYR A 1 348 ? 8.766 53.582 39.668 1.00 12.21 348 TYR A N 1
ATOM 2350 C CA . TYR A 1 348 ? 7.587 52.778 39.974 1.00 11.66 348 TYR A CA 1
ATOM 2351 C C . TYR A 1 348 ? 6.371 53.700 40.074 1.00 12.43 348 TYR A C 1
ATOM 2352 O O . TYR A 1 348 ? 5.327 53.451 39.462 1.00 11.97 348 TYR A O 1
ATOM 2361 N N . ASP A 1 349 ? 6.518 54.778 40.841 1.00 12.20 349 ASP A N 1
ATOM 2362 C CA . ASP A 1 349 ? 5.403 55.693 41.066 1.00 13.10 349 ASP A CA 1
ATOM 2363 C C . ASP A 1 349 ? 5.713 57.188 41.123 1.00 14.06 349 ASP A C 1
ATOM 2364 O O . ASP A 1 349 ? 4.803 57.983 41.356 1.00 14.74 349 ASP A O 1
ATOM 2369 N N . ARG A 1 350 ? 6.968 57.584 40.931 1.00 13.81 350 ARG A N 1
ATOM 2370 C CA . ARG A 1 350 ? 7.300 59.007 40.990 1.00 15.76 350 ARG A CA 1
ATOM 2371 C C . ARG A 1 350 ? 7.013 59.710 39.666 1.00 17.31 350 ARG A C 1
ATOM 2372 O O . ARG A 1 350 ? 7.740 59.538 38.685 1.00 14.89 350 ARG A O 1
ATOM 2380 N N . LEU A 1 351 ? 5.950 60.510 39.652 1.00 18.22 351 LEU A N 1
ATOM 2381 C CA . LEU A 1 351 ? 5.541 61.237 38.454 1.00 20.68 351 LEU A CA 1
ATOM 2382 C C . LEU A 1 351 ? 6.596 62.195 37.918 1.00 20.98 351 LEU A C 1
ATOM 2383 O O . LEU A 1 351 ? 6.660 62.450 36.716 1.00 21.85 351 LEU A O 1
ATOM 2388 N N . ASP A 1 352 ? 7.423 62.721 38.811 1.00 20.98 352 ASP A N 1
ATOM 2389 C CA . ASP A 1 352 ? 8.473 63.650 38.425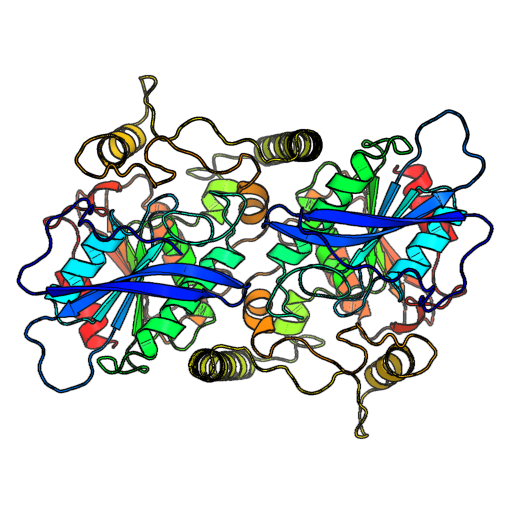 1.00 22.30 352 ASP A CA 1
ATOM 2390 C C . ASP A 1 352 ? 9.742 62.912 38.005 1.00 21.50 352 ASP A C 1
ATOM 2391 O O . ASP A 1 352 ? 10.730 63.534 37.625 1.00 20.40 352 ASP A O 1
ATOM 2396 N N . ARG A 1 353 ? 9.710 61.584 38.077 1.00 19.25 353 ARG A N 1
ATOM 2397 C CA . ARG A 1 353 ? 10.863 60.772 37.696 1.00 18.04 353 ARG A CA 1
ATOM 2398 C C . ARG A 1 353 ? 10.529 59.905 36.479 1.00 14.79 353 ARG A C 1
ATOM 2399 O O . ARG A 1 353 ? 11.401 59.602 35.660 1.00 9.79 353 ARG A O 1
ATOM 2407 N N . ILE A 1 354 ? 9.267 59.501 36.370 1.00 13.17 354 ILE A N 1
ATOM 2408 C CA . ILE A 1 354 ? 8.827 58.690 35.230 1.00 12.05 354 ILE A CA 1
ATOM 2409 C C . ILE A 1 354 ? 8.569 59.632 34.056 1.00 11.84 354 ILE A C 1
ATOM 2410 O O . ILE A 1 354 ? 7.720 60.520 34.144 1.00 11.51 354 ILE A O 1
ATOM 2415 N N . PRO A 1 355 ? 9.297 59.452 32.937 1.00 11.06 355 PRO A N 1
ATOM 2416 C CA . PRO A 1 355 ? 9.121 60.313 31.759 1.00 11.73 355 PRO A CA 1
ATOM 2417 C C . PRO A 1 355 ? 7.896 59.977 30.905 1.00 12.59 355 PRO A C 1
ATOM 2418 O O . PRO A 1 355 ? 8.027 59.485 29.785 1.00 11.73 355 PRO A O 1
ATOM 2422 N N . PHE A 1 356 ? 6.706 60.258 31.430 1.00 13.15 356 PHE A N 1
ATOM 2423 C CA . PHE A 1 356 ? 5.482 59.960 30.698 1.00 12.90 356 PHE A CA 1
ATOM 2424 C C . PHE A 1 356 ? 5.348 60.758 29.407 1.00 14.69 356 PHE A C 1
ATOM 2425 O O . PHE A 1 356 ? 4.813 60.247 28.426 1.00 14.90 356 PHE A O 1
ATOM 2433 N N . ASP A 1 357 ? 5.819 62.005 29.397 1.00 14.76 357 ASP A N 1
ATOM 2434 C CA . ASP A 1 357 ? 5.740 62.809 28.175 1.00 14.63 357 ASP A CA 1
ATOM 2435 C C . ASP A 1 357 ? 6.464 62.044 27.066 1.00 14.27 357 ASP A C 1
ATOM 2436 O O . ASP A 1 357 ? 5.921 61.841 25.979 1.00 14.44 357 ASP A O 1
ATOM 2441 N N . ARG A 1 358 ? 7.694 61.625 27.358 1.00 12.81 358 ARG A N 1
ATOM 2442 C CA . ARG A 1 358 ? 8.520 60.883 26.410 1.00 13.45 358 ARG A CA 1
ATOM 2443 C C . ARG A 1 358 ? 7.924 59.543 26.026 1.00 11.78 358 ARG A C 1
ATOM 2444 O O . ARG A 1 358 ? 8.039 59.116 24.883 1.00 11.89 358 ARG A O 1
ATOM 2452 N N . ILE A 1 359 ? 7.313 58.862 26.986 1.00 12.70 359 ILE A N 1
ATOM 2453 C CA . ILE A 1 359 ? 6.707 57.576 26.698 1.00 11.15 359 ILE A CA 1
ATOM 2454 C C . ILE A 1 359 ? 5.507 57.781 25.769 1.00 11.94 359 ILE A C 1
ATOM 2455 O O . ILE A 1 359 ? 5.359 57.067 24.779 1.00 11.55 359 ILE A O 1
ATOM 2460 N N . ALA A 1 360 ? 4.668 58.769 26.074 1.00 12.04 360 ALA A N 1
ATOM 2461 C CA . ALA A 1 360 ? 3.504 59.060 25.242 1.00 11.48 360 ALA A CA 1
ATOM 2462 C C . ALA A 1 360 ? 3.966 59.516 23.853 1.00 12.34 360 ALA A C 1
ATOM 2463 O O . ALA A 1 360 ? 3.419 59.090 22.829 1.00 11.77 360 ALA A O 1
ATOM 2465 N N . GLY A 1 361 ? 4.970 60.390 23.827 1.00 10.51 361 GLY A N 1
ATOM 2466 C CA . GLY A 1 361 ? 5.490 60.885 22.564 1.00 10.33 361 GLY A CA 1
ATOM 2467 C C . GLY A 1 361 ? 6.040 59.745 21.727 1.00 12.32 361 GLY A C 1
ATOM 2468 O O . GLY A 1 361 ? 5.878 59.715 20.507 1.00 12.64 361 GLY A O 1
ATOM 2469 N N . PHE A 1 362 ? 6.696 58.800 22.391 1.00 11.45 362 PHE A N 1
ATOM 2470 C CA . PHE A 1 362 ? 7.270 57.636 21.726 1.00 11.33 362 PHE A CA 1
ATOM 2471 C C . PHE A 1 362 ? 6.175 56.830 21.025 1.00 11.95 362 PHE A C 1
ATOM 2472 O O . PHE A 1 362 ? 6.264 56.548 19.827 1.00 12.17 362 PHE A O 1
ATOM 2480 N N . PHE A 1 363 ? 5.141 56.455 21.772 1.00 12.29 363 PHE A N 1
ATOM 2481 C CA . PHE A 1 363 ? 4.064 55.674 21.183 1.00 11.89 363 PHE A CA 1
ATOM 2482 C C . PHE A 1 363 ? 3.215 56.481 20.209 1.00 11.75 363 PHE A C 1
ATOM 2483 O O . PHE A 1 363 ? 2.681 55.921 19.259 1.00 10.05 363 PHE A O 1
ATOM 2491 N N . ASP A 1 364 ? 3.087 57.788 20.430 1.00 13.24 364 ASP A N 1
ATOM 2492 C CA . ASP A 1 364 ? 2.303 58.606 19.501 1.00 15.22 364 ASP A CA 1
ATOM 2493 C C . ASP A 1 364 ? 2.908 58.488 18.105 1.00 15.28 364 ASP A C 1
ATOM 2494 O O . ASP A 1 364 ? 2.194 58.366 17.113 1.00 13.78 364 ASP A O 1
ATOM 2499 N N . GLU A 1 365 ? 4.232 58.518 18.032 1.00 15.31 365 GLU A N 1
ATOM 2500 C CA . GLU A 1 365 ? 4.898 58.420 16.745 1.00 17.11 365 GLU A CA 1
ATOM 2501 C C . GLU A 1 365 ? 4.879 57.021 16.159 1.00 17.80 365 GLU A C 1
ATOM 2502 O O . GLU A 1 365 ? 4.552 56.834 14.989 1.00 20.31 365 GLU A O 1
ATOM 2508 N N . HIS A 1 366 ? 5.222 56.035 16.976 1.00 16.69 366 HIS A N 1
ATOM 2509 C CA . HIS A 1 366 ? 5.301 54.663 16.498 1.00 17.07 366 HIS A CA 1
ATOM 2510 C C . HIS A 1 366 ? 4.010 53.858 16.396 1.00 18.51 366 HIS A C 1
ATOM 2511 O O . HIS A 1 366 ? 3.975 52.834 15.715 1.00 19.61 366 HIS A O 1
ATOM 2518 N N . LEU A 1 367 ? 2.953 54.297 17.067 1.00 17.56 367 LEU A N 1
ATOM 2519 C CA . LEU A 1 367 ? 1.689 53.581 16.983 1.00 19.11 367 LEU A CA 1
ATOM 2520 C C . LEU A 1 367 ? 0.755 54.284 15.996 1.00 19.70 367 LEU A C 1
ATOM 2521 O O . LEU A 1 367 ? -0.473 54.104 16.104 1.00 19.29 367 LEU A O 1
ATOM 2527 N N . LEU B 1 50 ? -8.352 12.369 36.091 1.00 23.66 50 LEU B N 1
ATOM 2528 C CA . LEU B 1 50 ? -8.205 11.935 34.671 1.00 25.41 50 LEU B CA 1
ATOM 2529 C C . LEU B 1 50 ? -8.880 10.593 34.408 1.00 26.02 50 LEU B C 1
ATOM 2530 O O . LEU B 1 50 ? -8.904 9.711 35.267 1.00 27.31 50 LEU B O 1
ATOM 2535 N N . GLN B 1 51 ? -9.431 10.453 33.211 1.00 27.35 51 GLN B N 1
ATOM 2536 C CA . GLN B 1 51 ? -10.083 9.223 32.796 1.00 29.09 51 GLN B CA 1
ATOM 2537 C C . GLN B 1 51 ? -9.059 8.460 31.967 1.00 29.00 51 GLN B C 1
ATOM 2538 O O . GLN B 1 51 ? -8.671 8.904 30.888 1.00 31.09 51 GLN B O 1
ATOM 2544 N N . LEU B 1 52 ? -8.606 7.323 32.482 1.00 27.75 52 LEU B N 1
ATOM 2545 C CA . LEU B 1 52 ? -7.615 6.523 31.776 1.00 25.60 52 LEU B CA 1
ATOM 2546 C C . LEU B 1 52 ? -8.207 5.201 31.324 1.00 25.51 52 LEU B C 1
ATOM 2547 O O . LEU B 1 52 ? -8.882 4.524 32.097 1.00 24.83 52 LEU B O 1
ATOM 2552 N N . THR B 1 53 ? -7.966 4.837 30.069 1.00 24.25 53 THR B N 1
ATOM 2553 C CA . THR B 1 53 ? -8.481 3.574 29.566 1.00 23.66 53 THR B CA 1
ATOM 2554 C C . THR B 1 53 ? -7.732 2.461 30.287 1.00 23.95 53 THR B C 1
ATOM 2555 O O . THR B 1 53 ? -6.539 2.588 30.571 1.00 22.15 53 THR B O 1
ATOM 2559 N N . GLN B 1 54 ? -8.432 1.378 30.598 1.00 23.63 54 GLN B N 1
ATOM 2560 C CA . GLN B 1 54 ? -7.803 0.269 31.294 1.00 24.80 54 GLN B CA 1
ATOM 2561 C C . GLN B 1 54 ? -7.529 -0.868 30.327 1.00 24.10 54 GLN B C 1
ATOM 2562 O O . GLN B 1 54 ? -7.008 -1.917 30.709 1.00 25.02 54 GLN B O 1
ATOM 2568 N N . GLU B 1 55 ? -7.879 -0.648 29.066 1.00 23.56 55 GLU B N 1
ATOM 2569 C CA . GLU B 1 55 ? -7.665 -1.645 28.028 1.00 24.68 55 GLU B CA 1
ATOM 2570 C C . GLU B 1 55 ? -6.218 -1.539 27.552 1.00 23.07 55 GLU B C 1
ATOM 2571 O O . GLU B 1 55 ? -5.678 -0.438 27.436 1.00 24.03 55 GLU B O 1
ATOM 2577 N N . TRP B 1 56 ? -5.576 -2.674 27.296 1.00 21.29 56 TRP B N 1
ATOM 2578 C CA . TRP B 1 56 ? -4.206 -2.631 26.806 1.00 19.20 56 TRP B CA 1
ATOM 2579 C C . TRP B 1 56 ? -4.283 -2.201 25.347 1.00 18.76 56 TRP B C 1
ATOM 2580 O O . TRP B 1 56 ? -4.616 -3.001 24.470 1.00 19.32 56 TRP B O 1
ATOM 2591 N N . ASP B 1 57 ? -3.995 -0.928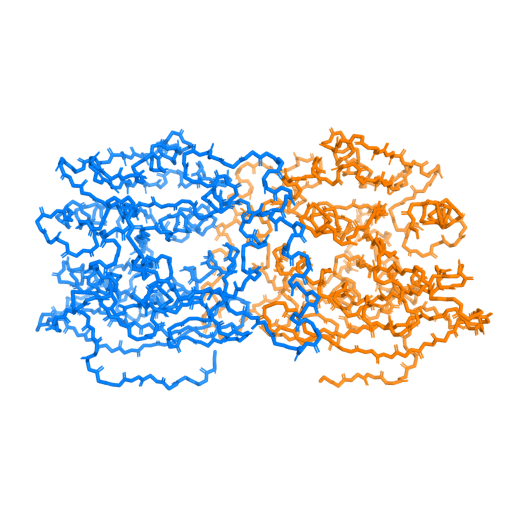 25.096 1.00 16.08 57 ASP B N 1
ATOM 2592 C CA . ASP B 1 57 ? -4.044 -0.383 23.744 1.00 15.55 57 ASP B CA 1
ATOM 2593 C C . ASP B 1 57 ? -2.664 0.060 23.275 1.00 14.87 57 ASP B C 1
ATOM 2594 O O . ASP B 1 57 ? -2.537 1.028 22.531 1.00 15.53 57 ASP B O 1
ATOM 2599 N N . LYS B 1 58 ? -1.627 -0.643 23.717 1.00 15.14 58 LYS B N 1
ATOM 2600 C CA . LYS B 1 58 ? -0.264 -0.301 23.322 1.00 14.75 58 LYS B CA 1
ATOM 2601 C C . LYS B 1 58 ? 0.051 -0.822 21.923 1.00 14.61 58 LYS B C 1
ATOM 2602 O O . LYS B 1 58 ? -0.617 -1.732 21.418 1.00 13.58 58 LYS B O 1
ATOM 2608 N N . THR B 1 59 ? 1.074 -0.240 21.302 1.00 12.94 59 THR B N 1
ATOM 2609 C CA . THR B 1 59 ? 1.492 -0.642 19.962 1.00 12.50 59 THR B CA 1
ATOM 2610 C C . THR B 1 59 ? 2.419 -1.857 20.032 1.00 12.55 59 THR B C 1
ATOM 2611 O O . THR B 1 59 ? 3.073 -2.216 19.056 1.00 12.25 59 THR B O 1
ATOM 2615 N N . PHE B 1 60 ? 2.465 -2.487 21.200 1.00 13.36 60 PHE B N 1
ATOM 2616 C CA . PHE B 1 60 ? 3.305 -3.660 21.415 1.00 13.23 60 PHE B CA 1
ATOM 2617 C C . PHE B 1 60 ? 2.637 -4.557 22.458 1.00 14.51 60 PHE B C 1
ATOM 2618 O O . PHE B 1 60 ? 1.764 -4.110 23.209 1.00 14.31 60 PHE B O 1
ATOM 2626 N N . PRO B 1 61 ? 3.024 -5.841 22.504 1.00 14.06 61 PRO B N 1
ATOM 2627 C CA . PRO B 1 61 ? 2.445 -6.772 23.472 1.00 15.34 61 PRO B CA 1
ATOM 2628 C C . PRO B 1 61 ? 3.111 -6.583 24.833 1.00 17.11 61 PRO B C 1
ATOM 2629 O O . PRO B 1 61 ? 4.274 -6.177 24.903 1.00 18.11 61 PRO B O 1
ATOM 2633 N N . LEU B 1 62 ? 2.380 -6.857 25.911 1.00 16.22 62 LEU B N 1
ATOM 2634 C CA . LEU B 1 62 ? 2.952 -6.719 27.247 1.00 16.76 62 LEU B CA 1
ATOM 2635 C C . LEU B 1 62 ? 3.870 -7.901 27.526 1.00 17.41 62 LEU B C 1
ATOM 2636 O O . LEU B 1 62 ? 3.490 -9.051 27.314 1.00 16.91 62 LEU B O 1
ATOM 2641 N N . SER B 1 63 ? 5.077 -7.618 28.001 1.00 18.17 63 SER B N 1
ATOM 2642 C CA . SER B 1 63 ? 6.026 -8.677 28.320 1.00 18.89 63 SER B CA 1
ATOM 2643 C C . SER B 1 63 ? 5.553 -9.471 29.532 1.00 18.20 63 SER B C 1
ATOM 2644 O O . SER B 1 63 ? 5.054 -8.904 30.504 1.00 15.08 63 SER B O 1
ATOM 2647 N N . ALA B 1 64 ? 5.714 -10.787 29.473 1.00 18.99 64 ALA B N 1
ATOM 2648 C CA . ALA B 1 64 ? 5.314 -11.643 30.583 1.00 20.30 64 ALA B CA 1
ATOM 2649 C C . ALA B 1 64 ? 6.251 -11.437 31.770 1.00 20.35 64 ALA B C 1
ATOM 2650 O O . ALA B 1 64 ? 5.935 -11.816 32.897 1.00 20.31 64 ALA B O 1
ATOM 2652 N N . LYS B 1 65 ? 7.401 -10.823 31.513 1.00 20.99 65 LYS B N 1
ATOM 2653 C CA . LYS B 1 65 ? 8.392 -10.581 32.559 1.00 20.27 65 LYS B CA 1
ATOM 2654 C C . LYS B 1 65 ? 8.295 -9.194 33.194 1.00 20.35 65 LYS B C 1
ATOM 2655 O O . LYS B 1 65 ? 9.215 -8.754 33.893 1.00 19.36 65 LYS B O 1
ATOM 2661 N N . VAL B 1 66 ? 7.173 -8.519 32.966 1.00 17.98 66 VAL B N 1
ATOM 2662 C CA . VAL B 1 66 ? 6.963 -7.180 33.505 1.00 19.48 66 VAL B CA 1
ATOM 2663 C C . VAL B 1 66 ? 5.575 -7.002 34.129 1.00 19.06 66 VAL B C 1
ATOM 2664 O O . VAL B 1 66 ? 4.615 -7.650 33.716 1.00 19.84 66 VAL B O 1
ATOM 2668 N N . GLU B 1 67 ? 5.488 -6.136 35.136 1.00 19.67 67 GLU B N 1
ATOM 2669 C CA . GLU B 1 67 ? 4.220 -5.823 35.798 1.00 20.71 67 GLU B CA 1
ATOM 2670 C C . GLU B 1 67 ? 3.880 -4.389 35.398 1.00 20.50 67 GLU B C 1
ATOM 2671 O O . GLU B 1 67 ? 4.730 -3.504 35.476 1.00 22.71 67 GLU B O 1
ATOM 2677 N N . HIS B 1 68 ? 2.645 -4.149 34.983 1.00 19.83 68 HIS B N 1
ATOM 2678 C CA . HIS B 1 68 ? 2.259 -2.813 34.546 1.00 18.76 68 HIS B CA 1
ATOM 2679 C C . HIS B 1 68 ? 1.012 -2.247 35.217 1.00 18.85 68 HIS B C 1
ATOM 2680 O O . HIS B 1 68 ? 0.108 -2.987 35.602 1.00 19.09 68 HIS B O 1
ATOM 2687 N N . ARG B 1 69 ? 0.993 -0.925 35.377 1.00 19.44 69 ARG B N 1
ATOM 2688 C CA . ARG B 1 69 ? -0.152 -0.212 35.943 1.00 19.86 69 ARG B CA 1
ATOM 2689 C C . ARG B 1 69 ? -0.078 1.231 35.449 1.00 18.47 69 ARG B C 1
ATOM 2690 O O . ARG B 1 69 ? 0.999 1.731 35.130 1.00 17.14 69 ARG B O 1
ATOM 2698 N N . LYS B 1 70 ? -1.226 1.889 35.363 1.00 16.59 70 LYS B N 1
ATOM 2699 C CA . LYS B 1 70 ? -1.266 3.268 34.897 1.00 16.30 70 LYS B CA 1
ATOM 2700 C C . LYS B 1 70 ? -1.362 4.201 36.092 1.00 15.53 70 LYS B C 1
ATOM 2701 O O . LYS B 1 70 ? -2.063 3.912 37.058 1.00 13.91 70 LYS B O 1
ATOM 2707 N N . VAL B 1 71 ? -0.645 5.317 36.024 1.00 14.54 71 VAL B N 1
ATOM 2708 C CA . VAL B 1 71 ? -0.634 6.276 37.116 1.00 13.55 71 VAL B CA 1
ATOM 2709 C C . VAL B 1 71 ? -0.781 7.716 36.635 1.00 13.87 71 VAL B C 1
ATOM 2710 O O . VAL B 1 71 ? -0.729 7.996 35.437 1.00 12.86 71 VAL B O 1
ATOM 2714 N N . THR B 1 72 ? -0.980 8.628 37.580 1.00 13.44 72 THR B N 1
ATOM 2715 C CA . THR B 1 72 ? -1.090 10.041 37.252 1.00 14.98 72 THR B CA 1
ATOM 2716 C C . THR B 1 72 ? -0.319 10.835 38.297 1.00 15.80 72 THR B C 1
ATOM 2717 O O . THR B 1 72 ? -0.101 10.364 39.412 1.00 15.61 72 THR B O 1
ATOM 2721 N N . PHE B 1 73 ? 0.110 12.031 37.914 1.00 15.97 73 PHE B N 1
ATOM 2722 C CA . PHE B 1 73 ? 0.855 12.919 38.796 1.00 15.40 73 PHE B CA 1
ATOM 2723 C C . PHE B 1 73 ? 0.887 14.310 38.166 1.00 14.54 73 PHE B C 1
ATOM 2724 O O . PHE B 1 73 ? 0.824 14.445 36.945 1.00 14.10 73 PHE B O 1
ATOM 2732 N N . ALA B 1 74 ? 0.975 15.344 38.995 1.00 13.52 74 ALA B N 1
ATOM 2733 C CA . ALA B 1 74 ? 0.976 16.717 38.499 1.00 12.65 74 ALA B CA 1
ATOM 2734 C C . ALA B 1 74 ? 2.370 17.321 38.361 1.00 11.76 74 ALA B C 1
ATOM 2735 O O . ALA B 1 74 ? 3.315 16.854 38.998 1.00 13.72 74 ALA B O 1
ATOM 2737 N N . ASN B 1 75 ? 2.507 18.347 37.516 1.00 10.23 75 ASN B N 1
ATOM 2738 C CA . ASN B 1 75 ? 3.797 19.013 37.368 1.00 9.71 75 ASN B CA 1
ATOM 2739 C C . ASN B 1 75 ? 3.734 20.359 38.094 1.00 10.17 75 ASN B C 1
ATOM 2740 O O . ASN B 1 75 ? 2.678 20.735 38.606 1.00 8.91 75 ASN B O 1
ATOM 2745 N N . ARG B 1 76 ? 4.852 21.080 38.145 1.00 9.20 76 ARG B N 1
ATOM 2746 C CA . ARG B 1 76 ? 4.891 22.363 38.848 1.00 9.59 76 ARG B CA 1
ATOM 2747 C C . ARG B 1 76 ? 3.911 23.404 38.325 1.00 10.36 76 ARG B C 1
ATOM 2748 O O . ARG B 1 76 ? 3.537 24.333 39.050 1.00 11.03 76 ARG B O 1
ATOM 2756 N N . TYR B 1 77 ? 3.481 23.247 37.079 1.00 9.13 77 TYR B N 1
ATOM 2757 C CA . TYR B 1 77 ? 2.573 24.213 36.485 1.00 9.49 77 TYR B CA 1
ATOM 2758 C C . TYR B 1 77 ? 1.083 23.904 36.647 1.00 10.76 77 TYR B C 1
ATOM 2759 O O . TYR B 1 77 ? 0.238 24.569 36.047 1.00 11.58 77 TYR B O 1
ATOM 2768 N N . GLY B 1 78 ? 0.768 22.898 37.461 1.00 12.14 78 GLY B N 1
ATOM 2769 C CA . GLY B 1 78 ? -0.622 22.554 37.728 1.00 10.84 78 GLY B CA 1
ATOM 2770 C C . GLY B 1 78 ? -1.318 21.585 36.789 1.00 11.68 78 GLY B C 1
ATOM 2771 O O . GLY B 1 78 ? -2.532 21.394 36.882 1.00 11.32 78 GLY B O 1
ATOM 2772 N N . ILE B 1 79 ? -0.566 20.964 35.889 1.00 11.28 79 ILE B N 1
ATOM 2773 C CA . ILE B 1 79 ? -1.154 20.024 34.943 1.00 11.59 79 ILE B CA 1
ATOM 2774 C C . ILE B 1 79 ? -0.945 18.585 35.416 1.00 12.97 79 ILE B C 1
ATOM 2775 O O . ILE B 1 79 ? 0.165 18.202 35.800 1.00 13.83 79 ILE B O 1
ATOM 2780 N N . THR B 1 80 ? -2.014 17.794 35.397 1.00 12.14 80 THR B N 1
ATOM 2781 C CA . THR B 1 80 ? -1.937 16.398 35.804 1.00 12.35 80 THR B CA 1
ATOM 2782 C C . THR B 1 80 ? -1.590 15.527 34.604 1.00 12.45 80 THR B C 1
ATOM 2783 O O . THR B 1 80 ? -2.274 15.566 33.580 1.00 11.73 80 THR B O 1
ATOM 2787 N N . LEU B 1 81 ? -0.529 14.734 34.739 1.00 12.12 81 LEU B N 1
ATOM 2788 C CA . LEU B 1 81 ? -0.076 13.868 33.654 1.00 11.50 81 LEU B CA 1
ATOM 2789 C C . LEU B 1 81 ? -0.436 12.403 33.870 1.00 11.43 81 LEU B C 1
ATOM 2790 O O . LEU B 1 81 ? -0.570 11.943 35.005 1.00 10.05 81 LEU B O 1
ATOM 2795 N N . ALA B 1 82 ? -0.594 11.683 32.761 1.00 11.43 82 ALA B N 1
ATOM 2796 C CA . ALA B 1 82 ? -0.911 10.262 32.785 1.00 11.28 82 ALA B CA 1
ATOM 2797 C C . ALA B 1 82 ? 0.335 9.501 32.340 1.00 10.44 82 ALA B C 1
ATOM 2798 O O . ALA B 1 82 ? 1.067 9.951 31.455 1.00 7.33 82 ALA B O 1
ATOM 2800 N N . ALA B 1 83 ? 0.576 8.341 32.940 1.00 9.80 83 ALA B N 1
ATOM 2801 C CA . ALA B 1 83 ? 1.757 7.565 32.589 1.00 11.27 83 ALA B CA 1
ATOM 2802 C C . ALA B 1 83 ? 1.589 6.076 32.810 1.00 12.32 83 ALA B C 1
ATOM 2803 O O . ALA B 1 83 ? 0.700 5.638 33.547 1.00 14.99 83 ALA B O 1
ATOM 2805 N N . ASP B 1 84 ? 2.453 5.306 32.157 1.00 13.01 84 ASP B N 1
ATOM 2806 C CA . ASP B 1 84 ? 2.464 3.853 32.283 1.00 11.76 84 ASP B CA 1
ATOM 2807 C C . ASP B 1 84 ? 3.690 3.484 33.117 1.00 11.91 84 ASP B C 1
ATOM 2808 O O . ASP B 1 84 ? 4.809 3.865 32.775 1.00 10.64 84 ASP B O 1
ATOM 2813 N N . LEU B 1 85 ? 3.475 2.752 34.208 1.00 11.17 85 LEU B N 1
ATOM 2814 C CA . LEU B 1 85 ? 4.564 2.331 35.091 1.00 12.79 85 LEU B CA 1
ATOM 2815 C C . LEU B 1 85 ? 4.892 0.857 34.867 1.00 12.66 85 LEU B C 1
ATOM 2816 O O . LEU B 1 85 ? 4.006 0.002 34.922 1.00 13.20 85 LEU B O 1
ATOM 2821 N N . TYR B 1 86 ? 6.163 0.563 34.614 1.00 13.32 86 TYR B N 1
ATOM 2822 C CA . TYR B 1 86 ? 6.597 -0.814 34.378 1.00 15.18 86 TYR B CA 1
ATOM 2823 C C . TYR B 1 86 ? 7.598 -1.279 35.436 1.00 16.36 86 TYR B C 1
ATOM 2824 O O . TYR B 1 86 ? 8.543 -0.563 35.767 1.00 16.21 86 TYR B O 1
ATOM 2833 N N . LEU B 1 87 ? 7.388 -2.479 35.965 1.00 17.00 87 LEU B N 1
ATOM 2834 C CA . LEU B 1 87 ? 8.297 -3.019 36.969 1.00 18.82 87 LEU B CA 1
ATOM 2835 C C . LEU B 1 87 ? 8.787 -4.416 36.594 1.00 18.70 87 LEU B C 1
ATOM 2836 O O . LEU B 1 87 ? 8.063 -5.186 35.960 1.00 18.99 87 LEU B O 1
ATOM 2841 N N . PRO B 1 88 ? 10.035 -4.752 36.961 1.00 18.17 88 PRO B N 1
ATOM 2842 C CA . PRO B 1 88 ? 10.567 -6.085 36.650 1.00 19.82 88 PRO B CA 1
ATOM 2843 C C . PRO B 1 88 ? 9.714 -7.054 37.470 1.00 18.70 88 PRO B C 1
ATOM 2844 O O . PRO B 1 88 ? 9.664 -6.955 38.696 1.00 19.38 88 PRO B O 1
ATOM 2848 N N . LYS B 1 89 ? 9.033 -7.976 36.804 1.00 19.66 89 LYS B N 1
ATOM 2849 C CA . LYS B 1 89 ? 8.157 -8.903 37.509 1.00 19.61 89 LYS B CA 1
ATOM 2850 C C . LYS B 1 89 ? 8.846 -9.840 38.493 1.00 19.57 89 LYS B C 1
ATOM 2851 O O . LYS B 1 89 ? 8.341 -10.071 39.587 1.00 19.38 89 LYS B O 1
ATOM 2857 N N . ASN B 1 90 ? 9.997 -10.375 38.108 1.00 19.24 90 ASN B N 1
ATOM 2858 C CA . ASN B 1 90 ? 10.716 -11.315 38.961 1.00 20.60 90 ASN B CA 1
ATOM 2859 C C . ASN B 1 90 ? 11.777 -10.662 39.839 1.00 21.06 90 ASN B C 1
ATOM 2860 O O . ASN B 1 90 ? 12.758 -11.303 40.216 1.00 20.57 90 ASN B O 1
ATOM 2865 N N . ARG B 1 91 ? 11.563 -9.393 40.177 1.00 21.66 91 ARG B N 1
ATOM 2866 C CA . ARG B 1 91 ? 12.504 -8.634 40.997 1.00 21.83 91 ARG B CA 1
ATOM 2867 C C . ARG B 1 91 ? 12.721 -9.197 42.398 1.00 23.01 91 ARG B C 1
ATOM 2868 O O . ARG B 1 91 ? 11.849 -9.860 42.959 1.00 22.49 91 ARG B O 1
ATOM 2876 N N . GLY B 1 92 ? 13.898 -8.910 42.952 1.00 23.81 92 GLY B N 1
ATOM 2877 C CA . GLY B 1 92 ? 14.238 -9.355 44.291 1.00 25.53 92 GLY B CA 1
ATOM 2878 C C . GLY B 1 92 ? 13.739 -8.352 45.315 1.00 26.01 92 GLY B C 1
ATOM 2879 O O . GLY B 1 92 ? 12.770 -7.642 45.058 1.00 26.78 92 GLY B O 1
ATOM 2880 N N . GLY B 1 93 ? 14.407 -8.271 46.463 1.00 26.56 93 GLY B N 1
ATOM 2881 C CA . GLY B 1 93 ? 13.975 -7.354 47.508 1.00 27.97 93 GLY B CA 1
ATOM 2882 C C . GLY B 1 93 ? 14.572 -5.954 47.547 1.00 28.21 93 GLY B C 1
ATOM 2883 O O . GLY B 1 93 ? 13.931 -5.030 48.047 1.00 27.30 93 GLY B O 1
ATOM 2884 N N . ASP B 1 94 ? 15.788 -5.782 47.036 1.00 28.99 94 ASP B N 1
ATOM 2885 C CA . ASP B 1 94 ? 16.432 -4.469 47.042 1.00 29.38 94 ASP B CA 1
ATOM 2886 C C . ASP B 1 94 ? 15.718 -3.456 46.149 1.00 28.05 94 ASP B C 1
ATOM 2887 O O . ASP B 1 94 ? 15.192 -3.809 45.095 1.00 26.36 94 ASP B O 1
ATOM 2892 N N . ARG B 1 95 ? 15.694 -2.198 46.580 1.00 26.01 95 ARG B N 1
ATOM 2893 C CA . ARG B 1 95 ? 15.056 -1.149 45.794 1.00 24.79 95 ARG B CA 1
ATOM 2894 C C . ARG B 1 95 ? 15.829 -1.027 44.484 1.00 23.04 95 ARG B C 1
ATOM 2895 O O . ARG B 1 95 ? 17.059 -1.114 44.469 1.00 20.93 95 ARG B O 1
ATOM 2903 N N . LEU B 1 96 ? 15.104 -0.819 43.390 1.00 21.68 96 LEU B N 1
ATOM 2904 C CA . LEU B 1 96 ? 15.716 -0.752 42.067 1.00 20.61 96 LEU B CA 1
ATOM 2905 C C . LEU B 1 96 ? 16.004 0.635 41.512 1.00 19.44 96 LEU B C 1
ATOM 2906 O O . LEU B 1 96 ? 15.445 1.636 41.962 1.00 20.64 96 LEU B O 1
ATOM 2911 N N . PRO B 1 97 ? 16.896 0.704 40.513 1.00 17.28 97 PRO B N 1
ATOM 2912 C CA . PRO B 1 97 ? 17.254 1.965 39.867 1.00 16.00 97 PRO B CA 1
ATOM 2913 C C . PRO B 1 97 ? 16.048 2.228 38.964 1.00 14.79 97 PRO B C 1
ATOM 2914 O O . PRO B 1 97 ? 15.336 1.285 38.611 1.00 13.88 97 PRO B O 1
ATOM 2918 N N . ALA B 1 98 ? 15.805 3.481 38.595 1.00 13.88 98 ALA B N 1
ATOM 2919 C CA . ALA B 1 98 ? 14.643 3.787 37.761 1.00 13.98 98 ALA B CA 1
ATOM 2920 C C . ALA B 1 98 ? 14.963 4.687 36.575 1.00 13.56 98 ALA B C 1
ATOM 2921 O O . ALA B 1 98 ? 15.942 5.435 36.590 1.00 14.83 98 ALA B O 1
ATOM 2923 N N . ILE B 1 99 ? 14.121 4.616 35.548 1.00 12.07 99 ILE B N 1
ATOM 2924 C CA . ILE B 1 99 ? 14.326 5.405 34.336 1.00 11.66 99 ILE B CA 1
ATOM 2925 C C . ILE B 1 99 ? 13.022 6.013 33.832 1.00 12.46 99 ILE B C 1
ATOM 2926 O O . ILE B 1 99 ? 12.023 5.311 33.683 1.00 13.97 99 ILE B O 1
ATOM 2931 N N . VAL B 1 100 ? 13.033 7.315 33.567 1.00 12.63 100 VAL B N 1
ATOM 2932 C CA . VAL B 1 100 ? 11.845 7.985 33.043 1.00 12.45 100 VAL B CA 1
ATOM 2933 C C . VAL B 1 100 ? 12.066 8.152 31.543 1.00 13.13 100 VAL B C 1
ATOM 2934 O O . VAL B 1 100 ? 13.077 8.707 31.123 1.00 11.88 100 VAL B O 1
ATOM 2938 N N . ILE B 1 101 ? 11.132 7.661 30.735 1.00 13.57 101 ILE B N 1
ATOM 2939 C CA . ILE B 1 101 ? 11.285 7.755 29.284 1.00 13.81 101 ILE B CA 1
ATOM 2940 C C . ILE B 1 101 ? 10.240 8.681 28.658 1.00 13.25 101 ILE B C 1
ATOM 2941 O O . ILE B 1 101 ? 9.060 8.631 29.007 1.00 11.98 101 ILE B O 1
ATOM 2946 N N . GLY B 1 102 ? 10.683 9.526 27.732 1.00 13.49 102 GLY B N 1
ATOM 2947 C CA . GLY B 1 102 ? 9.766 10.438 27.074 1.00 13.15 102 GLY B CA 1
ATOM 2948 C C . GLY B 1 102 ? 10.062 10.594 25.594 1.00 12.46 102 GLY B C 1
ATOM 2949 O O . GLY B 1 102 ? 11.204 10.444 25.162 1.00 11.01 102 GLY B O 1
ATOM 2950 N N . GLY B 1 103 ? 9.025 10.900 24.818 1.00 12.54 103 GLY B N 1
ATOM 2951 C CA . GLY B 1 103 ? 9.179 11.083 23.383 1.00 11.44 103 GLY B CA 1
ATOM 2952 C C . GLY B 1 103 ? 8.606 9.933 22.571 1.00 12.29 103 GLY B C 1
ATOM 2953 O O . GLY B 1 103 ? 8.238 8.900 23.137 1.00 12.52 103 GLY B O 1
ATOM 2954 N N . PRO B 1 104 ? 8.499 10.078 21.240 1.00 11.55 104 PRO B N 1
ATOM 2955 C CA . PRO B 1 104 ? 8.872 11.248 20.427 1.00 11.06 104 PRO B CA 1
ATOM 2956 C C . PRO B 1 104 ? 7.978 12.474 20.651 1.00 10.83 104 PRO B C 1
ATOM 2957 O O . PRO B 1 104 ? 6.957 12.394 21.334 1.00 9.15 104 PRO B O 1
ATOM 2961 N N . PHE B 1 105 ? 8.366 13.606 20.067 1.00 10.59 105 PHE B N 1
ATOM 2962 C CA . PHE B 1 105 ? 7.587 14.840 20.192 1.00 10.63 105 PHE B CA 1
ATOM 2963 C C . PHE B 1 105 ? 6.354 14.679 19.298 1.00 9.90 105 PHE B C 1
ATOM 2964 O O . PHE B 1 105 ? 6.473 14.620 18.077 1.00 10.78 105 PHE B O 1
ATOM 2972 N N . GLY B 1 106 ? 5.176 14.601 19.911 1.00 9.28 106 GLY B N 1
ATOM 2973 C CA . GLY B 1 106 ? 3.956 14.416 19.149 1.00 9.05 106 GLY B CA 1
ATOM 2974 C C . GLY B 1 106 ? 3.466 12.980 19.232 1.00 11.28 106 GLY B C 1
ATOM 2975 O O . GLY B 1 106 ? 2.504 12.599 18.555 1.00 11.57 106 GLY B O 1
ATOM 2976 N N . ALA B 1 107 ? 4.128 12.175 20.063 1.00 10.76 107 ALA B N 1
ATOM 2977 C CA . ALA B 1 107 ? 3.752 10.773 20.247 1.00 10.96 107 ALA B CA 1
ATOM 2978 C C . ALA B 1 107 ? 3.208 10.564 21.659 1.00 12.82 107 ALA B C 1
ATOM 2979 O O . ALA B 1 107 ? 3.398 11.407 22.534 1.00 10.57 107 ALA B O 1
ATOM 2981 N N . VAL B 1 108 ? 2.527 9.446 21.888 1.00 11.18 108 VAL B N 1
ATOM 2982 C CA . VAL B 1 108 ? 1.997 9.176 23.217 1.00 11.38 108 VAL B CA 1
ATOM 2983 C C . VAL B 1 108 ? 2.708 7.981 23.843 1.00 10.03 108 VAL B C 1
ATOM 2984 O O . VAL B 1 108 ? 3.465 7.282 23.173 1.00 11.18 108 VAL B O 1
ATOM 2988 N N . LYS B 1 109 ? 2.465 7.762 25.132 1.00 9.68 109 LYS B N 1
ATOM 2989 C CA . LYS B 1 109 ? 3.099 6.675 25.879 1.00 9.45 109 LYS B CA 1
ATOM 2990 C C . LYS B 1 109 ? 2.877 5.272 25.318 1.00 9.81 109 LYS B C 1
ATOM 2991 O O . LYS B 1 109 ? 3.691 4.371 25.551 1.00 7.92 109 LYS B O 1
ATOM 2997 N N . GLU B 1 110 ? 1.782 5.083 24.587 1.00 10.18 110 GLU B N 1
ATOM 2998 C CA . GLU B 1 110 ? 1.475 3.774 24.024 1.00 11.05 110 GLU B CA 1
ATOM 2999 C C . GLU B 1 110 ? 2.359 3.431 22.835 1.00 10.73 110 GLU B C 1
ATOM 3000 O O . GLU B 1 110 ? 2.366 2.293 22.368 1.00 9.57 110 GLU B O 1
ATOM 3006 N N . GLN B 1 111 ? 3.106 4.412 22.346 1.00 11.39 111 GLN B N 1
ATOM 3007 C CA . GLN B 1 111 ? 3.972 4.176 21.203 1.00 11.12 111 GLN B CA 1
ATOM 3008 C C . GLN B 1 111 ? 5.413 3.879 21.632 1.00 10.03 111 GLN B C 1
ATOM 3009 O O . GLN B 1 111 ? 5.632 3.122 22.578 1.00 9.38 111 GLN B O 1
ATOM 3015 N N . SER B 1 112 ? 6.381 4.485 20.956 1.00 9.25 112 SER B N 1
ATOM 3016 C CA . SER B 1 112 ? 7.798 4.241 21.220 1.00 9.51 112 SER B CA 1
ATOM 3017 C C . SER B 1 112 ? 8.322 4.301 22.660 1.00 9.37 112 SER B C 1
ATOM 3018 O O . SER B 1 112 ? 9.061 3.413 23.081 1.00 10.65 112 SER B O 1
ATOM 3021 N N . SER B 1 113 ? 7.961 5.329 23.419 1.00 9.45 113 SER B N 1
ATOM 3022 C CA . SER B 1 113 ? 8.457 5.433 24.790 1.00 9.64 113 SER B CA 1
ATOM 3023 C C . SER B 1 113 ? 7.994 4.243 25.627 1.00 9.74 113 SER B C 1
ATOM 3024 O O . SER B 1 113 ? 8.747 3.723 26.449 1.00 8.69 113 SER B O 1
ATOM 3027 N N . GLY B 1 114 ? 6.761 3.800 25.398 1.00 9.34 114 GLY B N 1
ATOM 3028 C CA . GLY B 1 114 ? 6.241 2.663 26.134 1.00 11.45 114 GLY B CA 1
ATOM 3029 C C . GLY B 1 114 ? 7.020 1.396 25.802 1.00 12.58 114 GLY B C 1
ATOM 3030 O O . GLY B 1 114 ? 7.250 0.549 26.674 1.00 11.67 114 GLY B O 1
ATOM 3031 N N . LEU B 1 115 ? 7.416 1.270 24.537 1.00 11.76 115 LEU B N 1
ATOM 3032 C CA . LEU B 1 115 ? 8.188 0.119 24.078 1.00 12.29 115 LEU B CA 1
ATOM 3033 C C . LEU B 1 115 ? 9.544 0.157 24.762 1.00 12.05 115 LEU B C 1
ATOM 3034 O O . LEU B 1 115 ? 10.021 -0.858 25.268 1.00 12.32 115 LEU B O 1
ATOM 3039 N N . TYR B 1 116 ? 10.168 1.333 24.769 1.00 11.68 116 TYR B N 1
ATOM 3040 C CA . TYR B 1 116 ? 11.461 1.488 25.419 1.00 12.07 116 TYR B CA 1
ATOM 3041 C C . TYR B 1 116 ? 11.345 1.142 26.892 1.00 11.53 116 TYR B C 1
ATOM 3042 O O . TYR B 1 116 ? 12.183 0.429 27.443 1.00 12.20 116 TYR B O 1
ATOM 3051 N N . ALA B 1 117 ? 10.300 1.666 27.524 1.00 11.83 117 ALA B N 1
ATOM 3052 C CA . ALA B 1 117 ? 10.059 1.446 28.944 1.00 13.27 117 ALA B CA 1
ATOM 3053 C C . ALA B 1 117 ? 9.895 -0.030 29.308 1.00 14.63 117 ALA B C 1
ATOM 3054 O O . ALA B 1 117 ? 10.483 -0.505 30.283 1.00 15.19 117 ALA B O 1
ATOM 3056 N N . GLN B 1 118 ? 9.096 -0.755 28.536 1.00 14.58 118 GLN B N 1
ATOM 3057 C CA . GLN B 1 118 ? 8.883 -2.171 28.818 1.00 15.63 118 GLN B CA 1
ATOM 3058 C C . GLN B 1 118 ? 10.171 -2.967 28.675 1.00 14.08 118 GLN B C 1
ATOM 3059 O O . GLN B 1 118 ? 10.505 -3.794 29.519 1.00 12.86 118 GLN B O 1
ATOM 3065 N N . THR B 1 119 ? 10.890 -2.715 27.593 1.00 14.42 119 THR B N 1
ATOM 3066 C CA . THR B 1 119 ? 12.137 -3.417 27.338 1.00 14.86 119 THR B CA 1
ATOM 3067 C C . THR B 1 119 ? 13.163 -3.167 28.446 1.00 15.40 119 THR B C 1
ATOM 3068 O O . THR B 1 119 ? 13.866 -4.092 28.866 1.00 16.56 119 THR B O 1
ATOM 3072 N N . MET B 1 120 ? 13.256 -1.932 28.929 1.00 13.83 120 MET B N 1
ATOM 3073 C CA . MET B 1 120 ? 14.219 -1.640 29.992 1.00 13.23 120 MET B CA 1
ATOM 3074 C C . MET B 1 120 ? 13.765 -2.231 31.328 1.00 13.07 120 MET B C 1
ATOM 3075 O O . MET B 1 120 ? 14.592 -2.524 32.190 1.00 13.78 120 MET B O 1
ATOM 3080 N N . ALA B 1 121 ? 12.460 -2.409 31.502 1.00 13.79 121 ALA B N 1
ATOM 3081 C CA . ALA B 1 121 ? 11.951 -3.007 32.731 1.00 14.76 121 ALA B CA 1
ATOM 3082 C C . ALA B 1 121 ? 12.325 -4.487 32.684 1.00 17.16 121 ALA B C 1
ATOM 3083 O O . ALA B 1 121 ? 12.633 -5.097 33.710 1.00 17.61 121 ALA B O 1
ATOM 3085 N N . GLU B 1 122 ? 12.292 -5.061 31.481 1.00 17.80 122 GLU B N 1
ATOM 3086 C CA . GLU B 1 122 ? 12.664 -6.457 31.289 1.00 17.85 122 GLU B CA 1
ATOM 3087 C C . GLU B 1 122 ? 14.121 -6.613 31.681 1.00 17.99 122 GLU B C 1
ATOM 3088 O O . GLU B 1 122 ? 14.577 -7.711 32.009 1.00 18.35 122 GLU B O 1
ATOM 3094 N N . ARG B 1 123 ? 14.852 -5.503 31.639 1.00 17.46 123 ARG B N 1
ATOM 3095 C CA . ARG B 1 123 ? 16.267 -5.512 31.976 1.00 16.70 123 ARG B CA 1
ATOM 3096 C C . ARG B 1 123 ? 16.563 -5.082 33.411 1.00 16.79 123 ARG B C 1
ATOM 3097 O O . ARG B 1 123 ? 17.669 -4.639 33.722 1.00 16.66 123 ARG B O 1
ATOM 3105 N N . GLY B 1 124 ? 15.558 -5.212 34.277 1.00 15.76 124 GLY B N 1
ATOM 3106 C CA . GLY B 1 124 ? 15.730 -4.902 35.687 1.00 15.84 124 GLY B CA 1
ATOM 3107 C C . GLY B 1 124 ? 15.522 -3.488 36.194 1.00 15.78 124 GLY B C 1
ATOM 3108 O O . GLY B 1 124 ? 15.823 -3.210 37.354 1.00 15.74 124 GLY B O 1
ATOM 3109 N N . PHE B 1 125 ? 14.998 -2.601 35.354 1.00 14.62 125 PHE B N 1
ATOM 3110 C CA . PHE B 1 125 ? 14.776 -1.216 35.759 1.00 14.61 125 PHE B CA 1
ATOM 3111 C C . PHE B 1 125 ? 13.305 -0.893 35.945 1.00 15.45 125 PHE B C 1
ATOM 3112 O O . PHE B 1 125 ? 12.448 -1.411 35.229 1.00 13.62 125 PHE B O 1
ATOM 3120 N N . VAL B 1 126 ? 13.005 -0.049 36.924 1.00 16.28 126 VAL B N 1
ATOM 3121 C CA . VAL B 1 126 ? 11.629 0.374 37.109 1.00 16.08 126 VAL B CA 1
ATOM 3122 C C . VAL B 1 126 ? 11.576 1.511 36.100 1.00 15.89 126 VAL B C 1
ATOM 3123 O O . VAL B 1 126 ? 12.455 2.381 36.104 1.00 16.47 126 VAL B O 1
ATOM 3127 N N . THR B 1 127 ? 10.579 1.502 35.225 1.00 12.92 127 THR B N 1
ATOM 3128 C CA . THR B 1 127 ? 10.496 2.545 34.212 1.00 14.15 127 THR B CA 1
ATOM 3129 C C . THR B 1 127 ? 9.128 3.196 34.133 1.00 13.01 127 THR B C 1
ATOM 3130 O O . THR B 1 127 ? 8.128 2.639 34.587 1.00 11.12 127 THR B O 1
ATOM 3134 N N . LEU B 1 128 ? 9.096 4.378 33.528 1.00 13.36 128 LEU B N 1
ATOM 3135 C CA . LEU B 1 128 ? 7.858 5.139 33.393 1.00 14.26 128 LEU B CA 1
ATOM 3136 C C . LEU B 1 128 ? 7.813 5.880 32.052 1.00 13.15 128 LEU B C 1
ATOM 3137 O O . LEU B 1 128 ? 8.734 6.628 31.722 1.00 13.46 128 LEU B O 1
ATOM 3142 N N . ALA B 1 129 ? 6.746 5.653 31.285 1.00 13.09 129 ALA B N 1
ATOM 3143 C CA . ALA B 1 129 ? 6.535 6.317 29.996 1.00 11.79 129 ALA B CA 1
ATOM 3144 C C . ALA B 1 129 ? 5.310 7.207 30.224 1.00 11.61 129 ALA B C 1
ATOM 3145 O O . ALA B 1 129 ? 4.257 6.732 30.650 1.00 11.36 129 ALA B O 1
ATOM 3147 N N . PHE B 1 130 ? 5.441 8.496 29.934 1.00 11.08 130 PHE B N 1
ATOM 3148 C CA . PHE B 1 130 ? 4.344 9.425 30.192 1.00 11.34 130 PHE B CA 1
ATOM 3149 C C . PHE B 1 130 ? 3.864 10.222 28.990 1.00 11.38 130 PHE B C 1
ATOM 3150 O O . PHE B 1 130 ? 4.583 10.377 27.996 1.00 12.26 130 PHE B O 1
ATOM 3158 N N . ASP B 1 131 ? 2.638 10.729 29.097 1.00 10.88 131 ASP B N 1
ATOM 3159 C CA . ASP B 1 131 ? 2.063 11.572 28.061 1.00 10.01 131 ASP B CA 1
ATOM 3160 C C . ASP B 1 131 ? 2.345 13.017 28.473 1.00 9.58 131 ASP B C 1
ATOM 3161 O O . ASP B 1 131 ? 2.003 13.433 29.584 1.00 9.08 131 ASP B O 1
ATOM 3166 N N . PRO B 1 132 ? 2.987 13.795 27.592 1.00 10.12 132 PRO B N 1
ATOM 3167 C CA . PRO B 1 132 ? 3.303 15.198 27.892 1.00 10.63 132 PRO B CA 1
ATOM 3168 C C . PRO B 1 132 ? 2.049 16.014 28.196 1.00 11.03 132 PRO B C 1
ATOM 3169 O O . PRO B 1 132 ? 0.945 15.596 27.849 1.00 10.79 132 PRO B O 1
ATOM 3173 N N . SER B 1 133 ? 2.224 17.169 28.842 1.00 9.11 133 SER B N 1
ATOM 3174 C CA . SER B 1 133 ? 1.103 18.050 29.165 1.00 8.65 133 SER B CA 1
ATOM 3175 C C . SER B 1 133 ? 0.279 18.325 27.904 1.00 8.89 133 SER B C 1
ATOM 3176 O O . SER B 1 133 ? 0.826 18.404 26.805 1.00 8.90 133 SER B O 1
ATOM 3179 N N . TYR B 1 134 ? -1.037 18.452 28.070 1.00 9.18 134 TYR B N 1
ATOM 3180 C CA . TYR B 1 134 ? -1.940 18.756 26.957 1.00 9.73 134 TYR B CA 1
ATOM 3181 C C . TYR B 1 134 ? -2.132 17.658 25.916 1.00 9.48 134 TYR B C 1
ATOM 3182 O O . TYR B 1 134 ? -2.908 17.842 24.976 1.00 9.89 134 TYR B O 1
ATOM 3191 N N . THR B 1 135 ? -1.442 16.530 26.064 1.00 9.46 135 THR B N 1
ATOM 3192 C CA . THR B 1 135 ? -1.544 15.456 25.071 1.00 10.21 135 THR B CA 1
ATOM 3193 C C . THR B 1 135 ? -1.923 14.101 25.658 1.00 10.54 135 THR B C 1
ATOM 3194 O O . THR B 1 135 ? -1.959 13.927 26.875 1.00 8.98 135 THR B O 1
ATOM 3198 N N . GLY B 1 136 ? -2.213 13.145 24.779 1.00 9.83 136 GLY B N 1
ATOM 3199 C CA . GLY B 1 136 ? -2.580 11.808 25.227 1.00 11.09 136 GLY B CA 1
ATOM 3200 C C . GLY B 1 136 ? -3.697 11.801 26.256 1.00 12.43 136 GLY B C 1
ATOM 3201 O O . GLY B 1 136 ? -4.725 12.452 26.074 1.00 13.26 136 GLY B O 1
ATOM 3202 N N . GLU B 1 137 ? -3.503 11.061 27.340 1.00 11.59 137 GLU B N 1
ATOM 3203 C CA . GLU B 1 137 ? -4.512 10.992 28.390 1.00 12.42 137 GLU B CA 1
ATOM 3204 C C . GLU B 1 137 ? -4.249 12.039 29.476 1.00 13.92 137 GLU B C 1
ATOM 3205 O O . GLU B 1 137 ? -5.030 12.171 30.422 1.00 15.06 137 GLU B O 1
ATOM 3211 N N . SER B 1 138 ? -3.148 12.775 29.338 1.00 12.20 138 SER B N 1
ATOM 3212 C CA . SER B 1 138 ? -2.796 13.802 30.310 1.00 12.98 138 SER B CA 1
ATOM 3213 C C . SER B 1 138 ? -3.774 14.965 30.242 1.00 11.86 138 SER B C 1
ATOM 3214 O O . SER B 1 138 ? -4.451 15.157 29.236 1.00 13.35 138 SER B O 1
ATOM 3217 N N . GLY B 1 139 ? -3.844 15.741 31.317 1.00 12.14 139 GLY B N 1
ATOM 3218 C CA . GLY B 1 139 ? -4.752 16.874 31.337 1.00 11.22 139 GLY B CA 1
ATOM 3219 C C . GLY B 1 139 ? -4.176 18.089 30.638 1.00 12.27 139 GLY B C 1
ATOM 3220 O O . GLY B 1 139 ? -3.074 18.035 30.088 1.00 10.01 139 GLY B O 1
ATOM 3221 N N . GLY B 1 140 ? -4.928 19.184 30.652 1.00 12.56 140 GLY B N 1
ATOM 3222 C CA . GLY B 1 140 ? -4.469 20.408 30.026 1.00 15.44 140 GLY B CA 1
ATOM 3223 C C . GLY B 1 140 ? -5.305 20.854 28.844 1.00 16.19 140 GLY B C 1
ATOM 3224 O O . GLY B 1 140 ? -5.683 20.045 27.992 1.00 15.73 140 GLY B O 1
ATOM 3225 N N . GLN B 1 141 ? -5.594 22.151 28.798 1.00 16.23 141 GLN B N 1
ATOM 3226 C CA . GLN B 1 141 ? -6.367 22.720 27.711 1.00 15.07 141 GLN B CA 1
ATOM 3227 C C . GLN B 1 141 ? -5.710 24.025 27.301 1.00 14.42 141 GLN B C 1
ATOM 3228 O O . GLN B 1 141 ? -5.185 24.725 28.162 1.00 15.24 141 GLN B O 1
ATOM 3234 N N . PRO B 1 142 ? -5.694 24.379 26.007 1.00 13.09 142 PRO B N 1
ATOM 3235 C CA . PRO B 1 142 ? -6.261 23.637 24.875 1.00 12.57 142 PRO B CA 1
ATOM 3236 C C . PRO B 1 142 ? -5.519 22.327 24.669 1.00 11.61 142 PRO B C 1
ATOM 3237 O O . PRO B 1 142 ? -4.371 22.182 25.091 1.00 11.06 142 PRO B O 1
ATOM 3241 N N . ARG B 1 143 ? -6.171 21.370 24.020 1.00 10.51 143 ARG B N 1
ATOM 3242 C CA . ARG B 1 143 ? -5.526 20.096 23.750 1.00 10.58 143 ARG B CA 1
ATOM 3243 C C . ARG B 1 143 ? -4.450 20.272 22.683 1.00 10.45 143 ARG B C 1
ATOM 3244 O O . ARG B 1 143 ? -4.545 21.143 21.818 1.00 10.01 143 ARG B O 1
ATOM 3252 N N . ASN B 1 144 ? -3.417 19.445 22.762 1.00 9.88 144 ASN B N 1
ATOM 3253 C CA . ASN B 1 144 ? -2.335 19.470 21.791 1.00 10.35 144 ASN B CA 1
ATOM 3254 C C . ASN B 1 144 ? -1.623 20.784 21.538 1.00 9.86 144 ASN B C 1
ATOM 3255 O O . ASN B 1 144 ? -1.577 21.284 20.413 1.00 10.22 144 ASN B O 1
ATOM 3260 N N . VAL B 1 145 ? -1.079 21.346 22.605 1.00 9.61 145 VAL B N 1
ATOM 3261 C CA . VAL B 1 145 ? -0.287 22.560 22.517 1.00 10.78 145 VAL B CA 1
ATOM 3262 C C . VAL B 1 145 ? 0.988 22.123 23.237 1.00 10.76 145 VAL B C 1
ATOM 3263 O O . VAL B 1 145 ? 0.940 21.227 24.087 1.00 10.71 145 VAL B O 1
ATOM 3267 N N . ALA B 1 146 ? 2.127 22.705 22.881 1.00 9.52 146 ALA B N 1
ATOM 3268 C CA . ALA B 1 146 ? 3.381 22.327 23.525 1.00 9.62 146 ALA B CA 1
ATOM 3269 C C . ALA B 1 146 ? 4.190 23.552 23.916 1.00 8.93 146 ALA B C 1
ATOM 3270 O O . ALA B 1 146 ? 3.855 24.673 23.541 1.00 10.09 146 ALA B O 1
ATOM 3272 N N . SER B 1 147 ? 5.259 23.320 24.671 1.00 8.38 147 SER B N 1
ATOM 3273 C CA . SER B 1 147 ? 6.143 24.384 25.137 1.00 8.60 147 SER B CA 1
ATOM 3274 C C . SER B 1 147 ? 7.446 23.751 25.613 1.00 8.90 147 SER B C 1
ATOM 3275 O O . SER B 1 147 ? 7.424 22.714 26.275 1.00 8.14 147 SER B O 1
ATOM 3278 N N . PRO B 1 148 ? 8.597 24.361 25.273 1.00 8.98 148 PRO B N 1
ATOM 3279 C CA . PRO B 1 148 ? 9.871 23.786 25.711 1.00 10.24 148 PRO B CA 1
ATOM 3280 C C . PRO B 1 148 ? 10.016 23.839 27.232 1.00 10.26 148 PRO B C 1
ATOM 3281 O O . PRO B 1 148 ? 10.612 22.951 27.835 1.00 9.99 148 PRO B O 1
ATOM 3285 N N . ASP B 1 149 ? 9.453 24.886 27.833 1.00 9.86 149 ASP B N 1
ATOM 3286 C CA . ASP B 1 149 ? 9.490 25.095 29.281 1.00 10.25 149 ASP B CA 1
ATOM 3287 C C . ASP B 1 149 ? 8.579 24.078 29.981 1.00 9.36 149 ASP B C 1
ATOM 3288 O O . ASP B 1 149 ? 9.015 23.317 30.852 1.00 6.79 149 ASP B O 1
ATOM 3293 N N . ILE B 1 150 ? 7.312 24.061 29.594 1.00 8.23 150 ILE B N 1
ATOM 3294 C CA . ILE B 1 150 ? 6.363 23.136 30.202 1.00 8.52 150 ILE B CA 1
ATOM 3295 C C . ILE B 1 150 ? 6.756 21.672 29.975 1.00 8.79 150 ILE B C 1
ATOM 3296 O O . ILE B 1 150 ? 6.624 20.847 30.880 1.00 10.35 150 ILE B O 1
ATOM 3301 N N . ASN B 1 151 ? 7.258 21.352 28.784 1.00 9.47 151 ASN B N 1
ATOM 3302 C CA . ASN B 1 151 ? 7.642 19.972 28.485 1.00 9.45 151 ASN B CA 1
ATOM 3303 C C . ASN B 1 151 ? 8.906 19.528 29.223 1.00 9.67 151 ASN B C 1
ATOM 3304 O O . ASN B 1 151 ? 9.023 18.369 29.623 1.00 8.27 151 ASN B O 1
ATOM 3309 N N . THR B 1 152 ? 9.851 20.443 29.406 1.00 9.34 152 THR B N 1
ATOM 3310 C CA . THR B 1 152 ? 11.054 20.107 30.148 1.00 9.53 152 THR B CA 1
ATOM 3311 C C . THR B 1 152 ? 10.599 19.805 31.585 1.00 9.22 152 THR B C 1
ATOM 3312 O O . THR B 1 152 ? 11.065 18.850 32.207 1.00 8.61 152 THR B O 1
ATOM 3316 N N . GLU B 1 153 ? 9.678 20.619 32.100 1.00 9.75 153 GLU B N 1
ATOM 3317 C CA . GLU B 1 153 ? 9.126 20.427 33.446 1.00 8.46 153 GLU B CA 1
ATOM 3318 C C . GLU B 1 153 ? 8.417 19.073 33.556 1.00 8.97 153 GLU B C 1
ATOM 3319 O O . GLU B 1 153 ? 8.489 18.417 34.598 1.00 9.69 153 GLU B O 1
ATOM 3325 N N . ASP B 1 154 ? 7.725 18.662 32.492 1.00 8.45 154 ASP B N 1
ATOM 3326 C CA . ASP B 1 154 ? 7.031 17.373 32.488 1.00 9.84 154 ASP B CA 1
ATOM 3327 C C . ASP B 1 154 ? 8.004 16.263 32.881 1.00 9.75 154 ASP B C 1
ATOM 3328 O O . ASP B 1 154 ? 7.678 15.391 33.686 1.00 9.78 154 ASP B O 1
ATOM 3333 N N . PHE B 1 155 ? 9.197 16.299 32.296 1.00 8.42 155 PHE B N 1
ATOM 3334 C CA . PHE B 1 155 ? 10.220 15.300 32.574 1.00 9.77 155 PHE B CA 1
ATOM 3335 C C . PHE B 1 155 ? 10.555 15.182 34.058 1.00 11.50 155 PHE B C 1
ATOM 3336 O O . PHE B 1 155 ? 10.658 14.073 34.584 1.00 11.22 155 PHE B O 1
ATOM 3344 N N . SER B 1 156 ? 10.724 16.322 34.727 1.00 10.39 156 SER B N 1
ATOM 3345 C CA . SER B 1 156 ? 11.060 16.331 36.148 1.00 11.56 156 SER B CA 1
ATOM 3346 C C . SER B 1 156 ? 9.866 16.013 37.040 1.00 11.72 156 SER B C 1
ATOM 3347 O O . SER B 1 156 ? 10.035 15.580 38.179 1.00 12.36 156 SER B O 1
ATOM 3350 N N . ALA B 1 157 ? 8.663 16.240 36.530 1.00 10.65 157 ALA B N 1
ATOM 3351 C CA . ALA B 1 157 ? 7.457 15.919 37.279 1.00 10.86 157 ALA B CA 1
ATOM 3352 C C . ALA B 1 157 ? 7.356 14.392 37.325 1.00 10.03 157 ALA B C 1
ATOM 3353 O O . ALA B 1 157 ? 6.931 13.811 38.326 1.00 9.14 157 ALA B O 1
ATOM 3355 N N . ALA B 1 158 ? 7.745 13.747 36.227 1.00 9.27 158 ALA B N 1
ATOM 3356 C CA . ALA B 1 158 ? 7.715 12.291 36.144 1.00 9.31 158 ALA B CA 1
ATOM 3357 C C . ALA B 1 158 ? 8.766 11.742 37.107 1.00 11.40 158 ALA B C 1
ATOM 3358 O O . ALA B 1 158 ? 8.581 10.681 37.711 1.00 10.98 158 ALA B O 1
ATOM 3360 N N . VAL B 1 159 ? 9.875 12.465 37.238 1.00 11.47 159 VAL B N 1
ATOM 3361 C CA . VAL B 1 159 ? 10.937 12.064 38.153 1.00 12.83 159 VAL B CA 1
ATOM 3362 C C . VAL B 1 159 ? 10.407 12.163 39.588 1.00 14.18 159 VAL B C 1
ATOM 3363 O O . VAL B 1 159 ? 10.670 11.284 40.416 1.00 14.04 159 VAL B O 1
ATOM 3367 N N . ASP B 1 160 ? 9.656 13.225 39.884 1.00 14.17 160 ASP B N 1
ATOM 3368 C CA . ASP B 1 160 ? 9.082 13.387 41.221 1.00 14.27 160 ASP B CA 1
ATOM 3369 C C . ASP B 1 160 ? 8.299 12.127 41.593 1.00 14.92 160 ASP B C 1
ATOM 3370 O O . ASP B 1 160 ? 8.436 11.594 42.694 1.00 15.40 160 ASP B O 1
ATOM 3375 N N . PHE B 1 161 ? 7.464 11.665 40.667 1.00 15.73 161 PHE B N 1
ATOM 3376 C CA . PHE B 1 161 ? 6.635 10.489 40.908 1.00 16.53 161 PHE B CA 1
ATOM 3377 C C . PHE B 1 161 ? 7.399 9.181 41.018 1.00 17.97 161 PHE B C 1
ATOM 3378 O O . PHE B 1 161 ? 7.270 8.470 42.012 1.00 17.99 161 PHE B O 1
ATOM 3386 N N . ILE B 1 162 ? 8.187 8.862 39.996 1.00 17.54 162 ILE B N 1
ATOM 3387 C CA . ILE B 1 162 ? 8.924 7.606 39.985 1.00 19.24 162 ILE B CA 1
ATOM 3388 C C . ILE B 1 162 ? 9.880 7.422 41.161 1.00 21.59 162 ILE B C 1
ATOM 3389 O O . ILE B 1 162 ? 9.995 6.321 41.698 1.00 20.15 162 ILE B O 1
ATOM 3394 N N . SER B 1 163 ? 10.551 8.495 41.576 1.00 22.97 163 SER B N 1
ATOM 3395 C CA . SER B 1 163 ? 11.500 8.405 42.682 1.00 23.23 163 SER B CA 1
ATOM 3396 C C . SER B 1 163 ? 10.866 8.172 44.054 1.00 24.98 163 SER B C 1
ATOM 3397 O O . SER B 1 163 ? 11.558 7.806 45.003 1.00 25.78 163 SER B O 1
ATOM 3400 N N . LEU B 1 164 ? 9.554 8.365 44.160 1.00 25.22 164 LEU B N 1
ATOM 3401 C CA . LEU B 1 164 ? 8.866 8.170 45.432 1.00 26.24 164 LEU B CA 1
ATOM 3402 C C . LEU B 1 164 ? 8.227 6.790 45.614 1.00 25.62 164 LEU B C 1
ATOM 3403 O O . LEU B 1 164 ? 7.647 6.509 46.662 1.00 24.63 164 LEU B O 1
ATOM 3408 N N . LEU B 1 165 ? 8.340 5.933 44.601 1.00 23.66 165 LEU B N 1
ATOM 3409 C CA . LEU B 1 165 ? 7.773 4.588 44.669 1.00 20.97 165 LEU B CA 1
ATOM 3410 C C . LEU B 1 165 ? 8.571 3.717 45.643 1.00 20.85 165 LEU B C 1
ATOM 3411 O O . LEU B 1 165 ? 9.796 3.823 45.730 1.00 20.32 165 LEU B O 1
ATOM 3416 N N . PRO B 1 166 ? 7.884 2.849 46.399 1.00 20.16 166 PRO B N 1
ATOM 3417 C CA . PRO B 1 166 ? 8.612 1.996 47.344 1.00 20.28 166 PRO B CA 1
ATOM 3418 C C . PRO B 1 166 ? 9.633 1.071 46.687 1.00 19.12 166 PRO B C 1
ATOM 3419 O O . PRO B 1 166 ? 10.683 0.792 47.269 1.00 18.14 166 PRO B O 1
ATOM 3423 N N . GLU B 1 167 ? 9.338 0.608 45.474 1.00 18.73 167 GLU B N 1
ATOM 3424 C CA . GLU B 1 167 ? 10.254 -0.288 44.767 1.00 18.59 167 GLU B CA 1
ATOM 3425 C C . GLU B 1 167 ? 11.501 0.427 44.244 1.00 19.00 167 GLU B C 1
ATOM 3426 O O . GLU B 1 167 ? 12.451 -0.220 43.808 1.00 18.29 167 GLU B O 1
ATOM 3432 N N . VAL B 1 168 ? 11.510 1.755 44.292 1.00 19.02 168 VAL B N 1
ATOM 3433 C CA . VAL B 1 168 ? 12.651 2.497 43.765 1.00 18.85 168 VAL B CA 1
ATOM 3434 C C . VAL B 1 168 ? 13.557 3.173 44.784 1.00 18.65 168 VAL B C 1
ATOM 3435 O O . VAL B 1 168 ? 13.142 3.517 45.889 1.00 17.83 168 VAL B O 1
ATOM 3439 N N . ASN B 1 169 ? 14.803 3.366 44.372 1.00 18.39 169 ASN B N 1
ATOM 3440 C CA . ASN B 1 169 ? 15.819 4.032 45.176 1.00 17.70 169 ASN B CA 1
ATOM 3441 C C . ASN B 1 169 ? 15.946 5.418 44.535 1.00 16.81 169 ASN B C 1
ATOM 3442 O O . ASN B 1 169 ? 16.505 5.542 43.448 1.00 14.72 169 ASN B O 1
ATOM 3447 N N . ARG B 1 170 ? 15.430 6.447 45.206 1.00 17.55 170 ARG B N 1
ATOM 3448 C CA . ARG B 1 170 ? 15.457 7.816 44.679 1.00 18.13 170 ARG B CA 1
ATOM 3449 C C . ARG B 1 170 ? 16.811 8.336 44.193 1.00 15.86 170 ARG B C 1
ATOM 3450 O O . ARG B 1 170 ? 16.863 9.253 43.369 1.00 16.52 170 ARG B O 1
ATOM 3458 N N . GLU B 1 171 ? 17.903 7.773 44.700 1.00 14.41 171 GLU B N 1
ATOM 3459 C CA . GLU B 1 171 ? 19.227 8.223 44.288 1.00 14.18 171 GLU B CA 1
ATOM 3460 C C . GLU B 1 171 ? 19.732 7.520 43.033 1.00 12.61 171 GLU B C 1
ATOM 3461 O O . GLU B 1 171 ? 20.817 7.815 42.553 1.00 13.04 171 GLU B O 1
ATOM 3467 N N . ARG B 1 172 ? 18.940 6.602 42.490 1.00 13.74 172 ARG B N 1
ATOM 3468 C CA . ARG B 1 172 ? 19.362 5.868 41.299 1.00 14.50 172 ARG B CA 1
ATOM 3469 C C . ARG B 1 172 ? 18.417 6.097 40.123 1.00 15.01 172 ARG B C 1
ATOM 3470 O O . ARG B 1 172 ? 17.787 5.158 39.631 1.00 15.14 172 ARG B O 1
ATOM 3478 N N . ILE B 1 173 ? 18.335 7.342 39.659 1.00 14.10 173 ILE B N 1
ATOM 3479 C CA . ILE B 1 173 ? 17.438 7.673 38.556 1.00 14.22 173 ILE B CA 1
ATOM 3480 C C . ILE B 1 173 ? 18.109 8.253 37.312 1.00 13.56 173 ILE B C 1
ATOM 3481 O O . ILE B 1 173 ? 19.005 9.098 37.393 1.00 13.39 173 ILE B O 1
ATOM 3486 N N . GLY B 1 174 ? 17.655 7.777 36.158 1.00 11.63 174 GLY B N 1
ATOM 3487 C CA . GLY B 1 174 ? 18.172 8.248 34.888 1.00 11.87 174 GLY B CA 1
ATOM 3488 C C . GLY B 1 174 ? 16.993 8.499 33.964 1.00 11.04 174 GLY B C 1
ATOM 3489 O O . GLY B 1 174 ? 15.857 8.169 34.311 1.00 10.65 174 GLY B O 1
ATOM 3490 N N . VAL B 1 175 ? 17.238 9.100 32.804 1.00 10.59 175 VAL B N 1
ATOM 3491 C CA . VAL B 1 175 ? 16.153 9.347 31.861 1.00 11.21 175 VAL B CA 1
ATOM 3492 C C . VAL B 1 175 ? 16.595 9.078 30.436 1.00 10.46 175 VAL B C 1
ATOM 3493 O O . VAL B 1 175 ? 17.779 9.152 30.109 1.00 10.73 175 VAL B O 1
ATOM 3497 N N . ILE B 1 176 ? 15.623 8.755 29.594 1.00 11.21 176 ILE B N 1
ATOM 3498 C CA . ILE B 1 176 ? 15.871 8.507 28.184 1.00 9.64 176 ILE B CA 1
ATOM 3499 C C . ILE B 1 176 ? 14.922 9.426 27.420 1.00 9.11 176 ILE B C 1
ATOM 3500 O O . ILE B 1 176 ? 13.718 9.419 27.660 1.00 11.11 176 ILE B O 1
ATOM 3505 N N . GLY B 1 177 ? 15.475 10.240 26.527 1.00 9.37 177 GLY B N 1
ATOM 3506 C CA . GLY B 1 177 ? 14.651 11.135 25.737 1.00 9.91 177 GLY B CA 1
ATOM 3507 C C . GLY B 1 177 ? 14.682 10.666 24.297 1.00 9.91 177 GLY B C 1
ATOM 3508 O O . GLY B 1 177 ? 15.751 10.588 23.696 1.00 10.80 177 GLY B O 1
ATOM 3509 N N . ILE B 1 178 ? 13.516 10.355 23.740 1.00 10.62 178 ILE B N 1
ATOM 3510 C CA . ILE B 1 178 ? 13.430 9.873 22.362 1.00 9.27 178 ILE B CA 1
ATOM 3511 C C . ILE B 1 178 ? 13.042 10.961 21.356 1.00 10.87 178 ILE B C 1
ATOM 3512 O O . ILE B 1 178 ? 12.163 11.781 21.624 1.00 10.67 178 ILE B O 1
ATOM 3517 N N . CYS B 1 179 ? 13.704 10.960 20.201 1.00 9.97 179 CYS B N 1
ATOM 3518 C CA . CYS B 1 179 ? 13.399 11.912 19.138 1.00 10.09 179 CYS B CA 1
ATOM 3519 C C . CYS B 1 179 ? 13.310 13.335 19.694 1.00 11.16 179 CYS B C 1
ATOM 3520 O O . CYS B 1 179 ? 14.221 13.799 20.389 1.00 10.99 179 CYS B O 1
ATOM 3523 N N . GLY B 1 180 ? 12.213 14.024 19.396 1.00 9.08 180 GLY B N 1
ATOM 3524 C CA . GLY B 1 180 ? 12.042 15.379 19.891 1.00 10.91 180 GLY B CA 1
ATOM 3525 C C . GLY B 1 180 ? 12.263 15.553 21.387 1.00 11.68 180 GLY B C 1
ATOM 3526 O O . GLY B 1 180 ? 12.632 16.643 21.839 1.00 12.31 180 GLY B O 1
ATOM 3527 N N . TRP B 1 181 ? 12.035 14.504 22.178 1.00 9.85 181 TRP B N 1
ATOM 3528 C CA . TRP B 1 181 ? 12.238 14.632 23.619 1.00 9.57 181 TRP B CA 1
ATOM 3529 C C . TRP B 1 181 ? 13.675 14.362 24.056 1.00 8.79 181 TRP B C 1
ATOM 3530 O O . TRP B 1 181 ? 13.985 14.375 25.247 1.00 8.23 181 TRP B O 1
ATOM 3541 N N . GLY B 1 182 ? 14.553 14.123 23.088 1.00 8.70 182 GLY B N 1
ATOM 3542 C CA . GLY B 1 182 ? 15.949 13.917 23.420 1.00 9.14 182 GLY B CA 1
ATOM 3543 C C . GLY B 1 182 ? 16.440 15.265 23.919 1.00 9.94 182 GLY B C 1
ATOM 3544 O O . GLY B 1 182 ? 17.161 15.363 24.916 1.00 8.80 182 GLY B O 1
ATOM 3545 N N . GLY B 1 183 ? 16.022 16.314 23.213 1.00 9.74 183 GLY B N 1
ATOM 3546 C CA . GLY B 1 183 ? 16.400 17.664 23.586 1.00 9.91 183 GLY B CA 1
ATOM 3547 C C . GLY B 1 183 ? 15.820 18.045 24.934 1.00 9.71 183 GLY B C 1
ATOM 3548 O O . GLY B 1 183 ? 16.517 18.617 25.776 1.00 11.36 183 GLY B O 1
ATOM 3549 N N . MET B 1 184 ? 14.547 17.727 25.150 1.00 8.17 184 MET B N 1
ATOM 3550 C CA . MET B 1 184 ? 13.902 18.047 26.423 1.00 7.64 184 MET B CA 1
ATOM 3551 C C . MET B 1 184 ? 14.594 17.314 27.576 1.00 8.26 184 MET B C 1
ATOM 3552 O O . MET B 1 184 ? 14.691 17.842 28.688 1.00 7.82 184 MET B O 1
ATOM 3557 N N . ALA B 1 185 ? 15.076 16.101 27.307 1.00 8.81 185 ALA B N 1
ATOM 3558 C CA . ALA B 1 185 ? 15.761 15.311 28.331 1.00 9.91 185 ALA B CA 1
ATOM 3559 C C . ALA B 1 185 ? 17.046 15.996 28.767 1.00 9.95 185 ALA B C 1
ATOM 3560 O O . ALA B 1 185 ? 17.277 16.203 29.963 1.00 9.55 185 ALA B O 1
ATOM 3562 N N . LEU B 1 186 ? 17.883 16.348 27.796 1.00 9.99 186 LEU B N 1
ATOM 3563 C CA . LEU B 1 186 ? 19.147 17.013 28.099 1.00 8.86 186 LEU B CA 1
ATOM 3564 C C . LEU B 1 186 ? 18.881 18.331 28.811 1.00 8.45 186 LEU B C 1
ATOM 3565 O O . LEU B 1 186 ? 19.626 18.727 29.712 1.00 10.45 186 LEU B O 1
ATOM 3570 N N . ASN B 1 187 ? 17.805 19.002 28.415 1.00 9.30 187 ASN B N 1
ATOM 3571 C CA . ASN B 1 187 ? 17.442 20.277 29.021 1.00 8.96 187 ASN B CA 1
ATOM 3572 C C . ASN B 1 187 ? 17.069 20.093 30.498 1.00 11.05 187 ASN B C 1
ATOM 3573 O O . ASN B 1 187 ? 17.506 20.859 31.359 1.00 10.00 187 ASN B O 1
ATOM 3578 N N . ALA B 1 188 ? 16.270 19.070 30.793 1.00 10.73 188 ALA B N 1
ATOM 3579 C CA . ALA B 1 188 ? 15.847 18.812 32.170 1.00 9.46 188 ALA B CA 1
ATOM 3580 C C . ALA B 1 188 ? 17.010 18.410 33.072 1.00 10.29 188 ALA B C 1
ATOM 3581 O O . ALA B 1 188 ? 17.153 18.912 34.190 1.00 7.70 188 ALA B O 1
ATOM 3583 N N . VAL B 1 189 ? 17.836 17.494 32.580 1.00 10.23 189 VAL B N 1
ATOM 3584 C CA . VAL B 1 189 ? 18.968 16.997 33.349 1.00 10.15 189 VAL B CA 1
ATOM 3585 C C . VAL B 1 189 ? 19.906 18.114 33.796 1.00 10.12 189 VAL B C 1
ATOM 3586 O O . VAL B 1 189 ? 20.418 18.088 34.916 1.00 11.45 189 VAL B O 1
ATOM 3590 N N . ALA B 1 190 ? 20.113 19.105 32.935 1.00 10.35 190 ALA B N 1
ATOM 3591 C CA . ALA B 1 190 ? 20.996 20.216 33.267 1.00 11.39 190 ALA B CA 1
ATOM 3592 C C . ALA B 1 190 ? 20.692 20.845 34.632 1.00 11.66 190 ALA B C 1
ATOM 3593 O O . ALA B 1 190 ? 21.609 21.116 35.412 1.00 11.77 190 ALA B O 1
ATOM 3595 N N . VAL B 1 191 ? 19.414 21.081 34.921 1.00 12.12 191 VAL B N 1
ATOM 3596 C CA . VAL B 1 191 ? 19.040 21.699 36.193 1.00 11.85 191 VAL B CA 1
ATOM 3597 C C . VAL B 1 191 ? 18.440 20.774 37.240 1.00 12.48 191 VAL B C 1
ATOM 3598 O O . VAL B 1 191 ? 18.339 21.155 38.409 1.00 12.94 191 VAL B O 1
ATOM 3602 N N . ASP B 1 192 ? 18.033 19.571 36.840 1.00 10.82 192 ASP B N 1
ATOM 3603 C CA . ASP B 1 192 ? 17.474 18.623 37.805 1.00 10.96 192 ASP B CA 1
ATOM 3604 C C . ASP B 1 192 ? 18.604 17.680 38.203 1.00 11.13 192 ASP B C 1
ATOM 3605 O O . ASP B 1 192 ? 18.817 16.659 37.554 1.00 11.16 192 ASP B O 1
ATOM 3610 N N . LYS B 1 193 ? 19.319 18.018 39.273 1.00 11.68 193 LYS B N 1
ATOM 3611 C CA . LYS B 1 193 ? 20.445 17.202 39.718 1.00 11.81 193 LYS B CA 1
ATOM 3612 C C . LYS B 1 193 ? 20.069 15.816 40.249 1.00 12.97 193 LYS B C 1
ATOM 3613 O O . LYS B 1 193 ? 20.948 15.008 40.552 1.00 13.75 193 LYS B O 1
ATOM 3619 N N . ARG B 1 194 ? 18.778 15.527 40.363 1.00 13.30 194 ARG B N 1
ATOM 3620 C CA . ARG B 1 194 ? 18.370 14.210 40.844 1.00 13.55 194 ARG B CA 1
ATOM 3621 C C . ARG B 1 194 ? 18.581 13.146 39.770 1.00 14.87 194 ARG B C 1
ATOM 3622 O O . ARG B 1 194 ? 18.620 11.954 40.071 1.00 13.96 194 ARG B O 1
ATOM 3630 N N . VAL B 1 195 ? 18.706 13.578 38.517 1.00 14.64 195 VAL B N 1
ATOM 3631 C CA . VAL B 1 195 ? 18.904 12.647 37.411 1.00 14.30 195 VAL B CA 1
ATOM 3632 C C . VAL B 1 195 ? 20.405 12.394 37.271 1.00 14.67 195 VAL B C 1
ATOM 3633 O O . VAL B 1 195 ? 21.164 13.281 36.870 1.00 15.01 195 VAL B O 1
ATOM 3637 N N . LYS B 1 196 ? 20.822 11.173 37.590 1.00 13.79 196 LYS B N 1
ATOM 3638 C CA . LYS B 1 196 ? 22.237 10.799 37.563 1.00 15.29 196 LYS B CA 1
ATOM 3639 C C . LYS B 1 196 ? 22.867 10.496 36.207 1.00 14.76 196 LYS B C 1
ATOM 3640 O O . LYS B 1 196 ? 24.089 10.564 36.066 1.00 13.23 196 LYS B O 1
ATOM 3646 N N . ALA B 1 197 ? 22.049 10.157 35.216 1.00 14.82 197 ALA B N 1
ATOM 3647 C CA . ALA B 1 197 ? 22.567 9.835 33.887 1.00 13.98 197 ALA B CA 1
ATOM 3648 C C . ALA B 1 197 ? 21.499 10.022 32.822 1.00 12.95 197 ALA B C 1
ATOM 3649 O O . ALA B 1 197 ? 20.311 9.845 33.091 1.00 15.59 197 ALA B O 1
ATOM 3651 N N . VAL B 1 198 ? 21.920 10.356 31.605 1.00 12.72 198 VAL B N 1
ATOM 3652 C CA . VAL B 1 198 ? 20.960 10.568 30.532 1.00 11.25 198 VAL B CA 1
ATOM 3653 C C . VAL B 1 198 ? 21.344 9.983 29.178 1.00 12.31 198 VAL B C 1
ATOM 3654 O O . VAL B 1 198 ? 22.505 10.023 28.760 1.00 12.75 198 VAL B O 1
ATOM 3658 N N . VAL B 1 199 ? 20.343 9.431 28.501 1.00 11.04 199 VAL B N 1
ATOM 3659 C CA . VAL B 1 199 ? 20.520 8.855 27.175 1.00 10.15 199 VAL B CA 1
ATOM 3660 C C . VAL B 1 199 ? 19.536 9.517 26.207 1.00 10.23 199 VAL B C 1
ATOM 3661 O O . VAL B 1 199 ? 18.379 9.753 26.557 1.00 10.69 199 VAL B O 1
ATOM 3665 N N . THR B 1 200 ? 19.994 9.849 25.008 1.00 8.77 200 THR B N 1
ATOM 3666 C CA . THR B 1 200 ? 19.089 10.403 24.009 1.00 9.15 200 THR B CA 1
ATOM 3667 C C . THR B 1 200 ? 19.129 9.403 22.862 1.00 10.18 200 THR B C 1
ATOM 3668 O O . THR B 1 200 ? 20.168 8.801 22.596 1.00 12.58 200 THR B O 1
ATOM 3672 N N . SER B 1 201 ? 17.992 9.209 22.206 1.00 11.04 201 SER B N 1
ATOM 3673 C CA . SER B 1 201 ? 17.899 8.262 21.100 1.00 10.40 201 SER B CA 1
ATOM 3674 C C . SER B 1 201 ? 17.338 8.974 19.880 1.00 9.38 201 SER B C 1
ATOM 3675 O O . SER B 1 201 ? 16.238 9.535 19.933 1.00 8.93 201 SER B O 1
ATOM 3678 N N . THR B 1 202 ? 18.112 8.960 18.796 1.00 10.62 202 THR B N 1
ATOM 3679 C CA . THR B 1 202 ? 17.747 9.614 17.533 1.00 10.19 202 THR B CA 1
ATOM 3680 C C . THR B 1 202 ? 17.057 10.957 17.813 1.00 11.15 202 THR B C 1
ATOM 3681 O O . THR B 1 202 ? 15.986 11.247 17.285 1.00 10.78 202 THR B O 1
ATOM 3685 N N . MET B 1 203 ? 17.709 11.785 18.627 1.00 10.03 203 MET B N 1
ATOM 3686 C CA . MET B 1 203 ? 17.162 13.076 19.041 1.00 9.55 203 MET B CA 1
ATOM 3687 C C . MET B 1 203 ? 16.995 14.202 18.021 1.00 8.75 203 MET B C 1
ATOM 3688 O O . MET B 1 203 ? 17.571 14.205 16.930 1.00 6.47 203 MET B O 1
ATOM 3693 N N . TYR B 1 204 ? 16.194 15.171 18.451 1.00 9.45 204 TYR B N 1
ATOM 3694 C CA . TYR B 1 204 ? 15.897 16.403 17.736 1.00 11.52 204 TYR B CA 1
ATOM 3695 C C . TYR B 1 204 ? 15.973 17.455 18.841 1.00 11.08 204 TYR B C 1
ATOM 3696 O O . TYR B 1 204 ? 15.749 17.144 20.012 1.00 9.13 204 TYR B O 1
ATOM 3705 N N . ASP B 1 205 ? 16.302 18.686 18.469 1.00 10.93 205 ASP B N 1
ATOM 3706 C CA . ASP B 1 205 ? 16.282 19.804 19.405 1.00 10.62 205 ASP B CA 1
ATOM 3707 C C . ASP B 1 205 ? 15.140 20.555 18.741 1.00 11.04 205 ASP B C 1
ATOM 3708 O O . ASP B 1 205 ? 15.343 21.203 17.713 1.00 9.91 205 ASP B O 1
ATOM 3713 N N . MET B 1 206 ? 13.943 20.447 19.304 1.00 10.37 206 MET B N 1
ATOM 3714 C CA . MET B 1 206 ? 12.776 21.081 18.707 1.00 8.30 206 MET B CA 1
ATOM 3715 C C . MET B 1 206 ? 12.841 22.605 18.586 1.00 8.08 206 MET B C 1
ATOM 3716 O O . MET B 1 206 ? 12.250 23.171 17.664 1.00 7.94 206 MET B O 1
ATOM 3721 N N . THR B 1 207 ? 13.545 23.282 19.492 1.00 5.16 207 THR B N 1
ATOM 3722 C CA . THR B 1 207 ? 13.635 24.732 19.369 1.00 6.58 207 THR B CA 1
ATOM 3723 C C . THR B 1 207 ? 14.486 25.046 18.142 1.00 8.96 207 THR B C 1
ATOM 3724 O O . THR B 1 207 ? 14.256 26.040 17.450 1.00 9.57 207 THR B O 1
ATOM 3728 N N . ARG B 1 208 ? 15.443 24.169 17.850 1.00 8.40 208 ARG B N 1
ATOM 3729 C CA . ARG B 1 208 ? 16.316 24.354 16.699 1.00 9.04 208 ARG B CA 1
ATOM 3730 C C . ARG B 1 208 ? 15.607 24.063 15.381 1.00 9.49 208 ARG B C 1
ATOM 3731 O O . ARG B 1 208 ? 15.673 24.872 14.453 1.00 7.44 208 ARG B O 1
ATOM 3739 N N . VAL B 1 209 ? 14.926 22.921 15.290 1.00 9.58 209 VAL B N 1
ATOM 3740 C CA . VAL B 1 209 ? 14.246 22.575 14.045 1.00 10.52 209 VAL B CA 1
ATOM 3741 C C . VAL B 1 209 ? 13.154 23.581 13.690 1.00 11.09 209 VAL B C 1
ATOM 3742 O O . VAL B 1 209 ? 12.989 23.943 12.523 1.00 9.83 209 VAL B O 1
ATOM 3746 N N . MET B 1 210 ? 12.421 24.050 14.695 1.00 10.05 210 MET B N 1
ATOM 3747 C CA . MET B 1 210 ? 11.350 25.002 14.447 1.00 10.35 210 MET B CA 1
ATOM 3748 C C . MET B 1 210 ? 11.871 26.389 14.104 1.00 10.71 210 MET B C 1
ATOM 3749 O O . MET B 1 210 ? 11.195 27.158 13.418 1.00 10.54 210 MET B O 1
ATOM 3754 N N . SER B 1 211 ? 13.079 26.702 14.564 1.00 10.49 211 SER B N 1
ATOM 3755 C CA . SER B 1 211 ? 13.671 28.011 14.302 1.00 12.77 211 SER B CA 1
ATOM 3756 C C . SER B 1 211 ? 14.542 28.044 13.045 1.00 14.38 211 SER B C 1
ATOM 3757 O O . SER B 1 211 ? 14.459 28.980 12.246 1.00 15.76 211 SER B O 1
ATOM 3760 N N . LYS B 1 212 ? 15.371 27.019 12.870 1.00 14.62 212 LYS B N 1
ATOM 3761 C CA . LYS B 1 212 ? 16.280 26.967 11.734 1.00 16.32 212 LYS B CA 1
ATOM 3762 C C . LYS B 1 212 ? 15.862 25.979 10.660 1.00 16.34 212 LYS B C 1
ATOM 3763 O O . LYS B 1 212 ? 16.428 25.969 9.567 1.00 18.19 212 LYS B O 1
ATOM 3769 N N . GLY B 1 213 ? 14.866 25.157 10.964 1.00 17.11 213 GLY B N 1
ATOM 3770 C CA . GLY B 1 213 ? 14.412 24.170 10.001 1.00 15.93 213 GLY B CA 1
ATOM 3771 C C . GLY B 1 213 ? 15.457 23.087 9.846 1.00 15.66 213 GLY B C 1
ATOM 3772 O O . GLY B 1 213 ? 16.488 23.111 10.518 1.00 11.61 213 GLY B O 1
ATOM 3773 N N . TYR B 1 214 ? 15.202 22.123 8.970 1.00 16.60 214 TYR B N 1
ATOM 3774 C CA . TYR B 1 214 ? 16.176 21.063 8.769 1.00 17.68 214 TYR B CA 1
ATOM 3775 C C . TYR B 1 214 ? 17.391 21.625 8.043 1.00 17.71 214 TYR B C 1
ATOM 3776 O O . TYR B 1 214 ? 17.254 22.345 7.045 1.00 18.35 214 TYR B O 1
ATOM 3785 N N . ASN B 1 215 ? 18.572 21.312 8.567 1.00 15.23 215 ASN B N 1
ATOM 3786 C CA . ASN B 1 215 ? 19.838 21.733 7.969 1.00 14.10 215 ASN B CA 1
ATOM 3787 C C . ASN B 1 215 ? 19.964 23.240 7.701 1.00 13.56 215 ASN B C 1
ATOM 3788 O O . ASN B 1 215 ? 20.405 23.656 6.629 1.00 12.95 215 ASN B O 1
ATOM 3793 N N . ASP B 1 216 ? 19.590 24.050 8.690 1.00 13.27 216 ASP B N 1
ATOM 3794 C CA . ASP B 1 216 ? 19.665 25.510 8.584 1.00 14.85 216 ASP B CA 1
ATOM 3795 C C . ASP B 1 216 ? 19.115 26.009 7.251 1.00 13.64 216 ASP B C 1
ATOM 3796 O O . ASP B 1 216 ? 19.761 26.801 6.563 1.00 15.44 216 ASP B O 1
ATOM 3801 N N . SER B 1 217 ? 17.920 25.545 6.903 1.00 13.75 217 SER B N 1
ATOM 3802 C CA . SER B 1 217 ? 17.264 25.901 5.649 1.00 14.26 217 SER B CA 1
ATOM 3803 C C . SER B 1 217 ? 16.275 27.049 5.786 1.00 14.46 217 SER B C 1
ATOM 3804 O O . SER B 1 217 ? 15.505 27.326 4.862 1.00 15.14 217 SER B O 1
ATOM 3807 N N . VAL B 1 218 ? 16.287 27.705 6.939 1.00 13.30 218 VAL B N 1
ATOM 3808 C CA . VAL B 1 218 ? 15.383 28.822 7.191 1.00 13.88 218 VAL B CA 1
ATOM 3809 C C . VAL B 1 218 ? 16.172 30.103 7.437 1.00 14.39 218 VAL B C 1
ATOM 3810 O O . VAL B 1 218 ? 16.947 30.182 8.389 1.00 12.74 218 VAL B O 1
ATOM 3814 N N . THR B 1 219 ? 15.985 31.094 6.568 1.00 15.44 219 THR B N 1
ATOM 3815 C CA . THR B 1 219 ? 16.656 32.383 6.712 1.00 17.63 219 THR B CA 1
ATOM 3816 C C . THR B 1 219 ? 15.768 33.294 7.550 1.00 16.17 219 THR B C 1
ATOM 3817 O O . THR B 1 219 ? 14.630 32.946 7.861 1.00 17.49 219 THR B O 1
ATOM 3821 N N . LEU B 1 220 ? 16.284 34.464 7.908 1.00 13.99 220 LEU B N 1
ATOM 3822 C CA . LEU B 1 220 ? 15.511 35.409 8.702 1.00 13.76 220 LEU B CA 1
ATOM 3823 C C . LEU B 1 220 ? 14.201 35.754 7.986 1.00 12.32 220 LEU B C 1
ATOM 3824 O O . LEU B 1 220 ? 13.148 35.833 8.616 1.00 11.96 220 LEU B O 1
ATOM 3829 N N . GLU B 1 221 ? 14.265 35.945 6.672 1.00 13.13 221 GLU B N 1
ATOM 3830 C CA . GLU B 1 221 ? 13.062 36.263 5.898 1.00 12.57 221 GLU B CA 1
ATOM 3831 C C . GLU B 1 221 ? 11.962 35.227 6.149 1.00 12.38 221 GLU B C 1
ATOM 3832 O O . GLU B 1 221 ? 10.819 35.589 6.435 1.00 10.82 221 GLU B O 1
ATOM 3838 N N . GLN B 1 222 ? 12.308 33.944 6.035 1.00 12.65 222 GLN B N 1
ATOM 3839 C CA . GLN B 1 222 ? 11.337 32.862 6.244 1.00 13.99 222 GLN B CA 1
ATOM 3840 C C . GLN B 1 222 ? 10.882 32.820 7.697 1.00 12.30 222 GLN B C 1
ATOM 3841 O O . GLN B 1 222 ? 9.691 32.680 7.981 1.00 11.67 222 GLN B O 1
ATOM 3847 N N . ARG B 1 223 ? 11.838 32.908 8.619 1.00 10.86 223 ARG B N 1
ATOM 3848 C CA . ARG B 1 223 ? 11.506 32.896 10.037 1.00 8.82 223 ARG B CA 1
ATOM 3849 C C . ARG B 1 223 ? 10.520 34.020 10.304 1.00 7.55 223 ARG B C 1
ATOM 3850 O O . ARG B 1 223 ? 9.471 33.813 10.911 1.00 8.10 223 ARG B O 1
ATOM 3858 N N . THR B 1 224 ? 10.852 35.214 9.827 1.00 8.48 224 THR B N 1
ATOM 3859 C CA . THR B 1 224 ? 9.997 36.373 10.039 1.00 8.91 224 THR B CA 1
ATOM 3860 C C . THR B 1 224 ? 8.608 36.185 9.438 1.00 11.57 224 THR B C 1
ATOM 3861 O O . THR B 1 224 ? 7.602 36.544 10.063 1.00 11.12 224 THR B O 1
ATOM 3865 N N . ARG B 1 225 ? 8.547 35.619 8.235 1.00 10.45 225 ARG B N 1
ATOM 3866 C CA . ARG B 1 225 ? 7.262 35.384 7.582 1.00 12.08 225 ARG B CA 1
ATOM 3867 C C . ARG B 1 225 ? 6.402 34.442 8.422 1.00 11.46 225 ARG B C 1
ATOM 3868 O O . ARG B 1 225 ? 5.208 34.687 8.621 1.00 11.60 225 ARG B O 1
ATOM 3876 N N . THR B 1 226 ? 7.004 33.359 8.902 1.00 10.07 226 THR B N 1
ATOM 3877 C CA . THR B 1 226 ? 6.277 32.405 9.735 1.00 10.36 226 THR B CA 1
ATOM 3878 C C . THR B 1 226 ? 5.717 33.109 10.969 1.00 11.19 226 THR B C 1
ATOM 3879 O O . THR B 1 226 ? 4.546 32.936 11.313 1.00 11.84 226 THR B O 1
ATOM 3883 N N . LEU B 1 227 ? 6.551 33.906 11.632 1.00 10.18 227 LEU B N 1
ATOM 3884 C CA . LEU B 1 227 ? 6.121 34.622 12.825 1.00 10.25 227 LEU B CA 1
ATOM 3885 C C . LEU B 1 227 ? 5.003 35.620 12.537 1.00 10.02 227 LEU B C 1
ATOM 3886 O O . LEU B 1 227 ? 4.073 35.765 13.337 1.00 11.31 227 LEU B O 1
ATOM 3891 N N . GLU B 1 228 ? 5.080 36.310 11.404 1.00 9.52 228 GLU B N 1
ATOM 3892 C CA . GLU B 1 228 ? 4.035 37.270 11.076 1.00 12.61 228 GLU B CA 1
ATOM 3893 C C . GLU B 1 228 ? 2.727 36.517 10.851 1.00 12.32 228 GLU B C 1
ATOM 3894 O O . GLU B 1 228 ? 1.663 36.959 11.284 1.00 14.75 228 GLU B O 1
ATOM 3900 N N . GLN B 1 229 ? 2.816 35.370 10.186 1.00 12.62 229 GLN B N 1
ATOM 3901 C CA . GLN B 1 229 ? 1.640 34.553 9.911 1.00 13.57 229 GLN B CA 1
ATOM 3902 C C . GLN B 1 229 ? 1.049 34.012 11.211 1.00 13.32 229 GLN B C 1
ATOM 3903 O O . GLN B 1 229 ? -0.167 33.898 11.340 1.00 13.01 229 GLN B O 1
ATOM 3909 N N . LEU B 1 230 ? 1.911 33.673 12.171 1.00 12.13 230 LEU B N 1
ATOM 3910 C CA . LEU B 1 230 ? 1.444 33.175 13.464 1.00 10.39 230 LEU B CA 1
ATOM 3911 C C . LEU B 1 230 ? 0.749 34.310 14.213 1.00 10.01 230 LEU B C 1
ATOM 3912 O O . LEU B 1 230 ? -0.198 34.082 14.963 1.00 10.54 230 LEU B O 1
ATOM 3917 N N . GLY B 1 231 ? 1.239 35.532 14.017 1.00 9.95 231 GLY B N 1
ATOM 3918 C CA . GLY B 1 231 ? 0.631 36.681 14.662 1.00 9.01 231 GLY B CA 1
ATOM 3919 C C . GLY B 1 231 ? -0.788 36.822 14.146 1.00 10.43 231 GLY B C 1
ATOM 3920 O O . GLY B 1 231 ? -1.723 37.067 14.908 1.00 10.05 231 GLY B O 1
ATOM 3921 N N . GLN B 1 232 ? -0.953 36.673 12.837 1.00 10.72 232 GLN B N 1
ATOM 3922 C CA . GLN B 1 232 ? -2.281 36.760 12.236 1.00 11.27 232 GLN B CA 1
ATOM 3923 C C . GLN B 1 232 ? -3.182 35.667 12.811 1.00 10.91 232 GLN B C 1
ATOM 3924 O O . GLN B 1 232 ? -4.362 35.891 13.065 1.00 9.90 232 GLN B O 1
ATOM 3930 N N . GLN B 1 233 ? -2.628 34.475 13.011 1.00 11.13 233 GLN B N 1
ATOM 3931 C CA . GLN B 1 233 ? -3.427 33.384 13.544 1.00 10.12 233 GLN B CA 1
ATOM 3932 C C . GLN B 1 233 ? -3.863 33.667 14.975 1.00 11.83 233 GLN B C 1
ATOM 3933 O O . GLN B 1 233 ? -4.993 33.350 15.354 1.00 10.90 233 GLN B O 1
ATOM 3939 N N . ARG B 1 234 ? -2.980 34.264 15.773 1.00 10.32 234 ARG B N 1
ATOM 3940 C CA . ARG B 1 234 ? -3.345 34.581 17.148 1.00 11.85 234 ARG B CA 1
ATOM 3941 C C . ARG B 1 234 ? -4.647 35.382 17.164 1.00 13.32 234 ARG B C 1
ATOM 3942 O O . ARG B 1 234 ? -5.524 35.135 17.998 1.00 15.95 234 ARG B O 1
ATOM 3950 N N . TRP B 1 235 ? -4.780 36.332 16.239 1.00 12.82 235 TRP B N 1
ATOM 3951 C CA . TRP B 1 235 ? -5.994 37.151 16.166 1.00 13.17 235 TRP B CA 1
ATOM 3952 C C . TRP B 1 235 ? -7.209 36.312 15.797 1.00 13.54 235 TRP B C 1
ATOM 3953 O O . TRP B 1 235 ? -8.264 36.441 16.409 1.00 12.03 235 TRP B O 1
ATOM 3964 N N . LYS B 1 236 ? -7.062 35.457 14.788 1.00 15.42 236 LYS B N 1
ATOM 3965 C CA . LYS B 1 236 ? -8.166 34.597 14.378 1.00 17.62 236 LYS B CA 1
ATOM 3966 C C . LYS B 1 236 ? -8.590 33.718 15.550 1.00 18.66 236 LYS B C 1
ATOM 3967 O O . LYS B 1 236 ? -9.782 33.578 15.839 1.00 17.53 236 LYS B O 1
ATOM 3973 N N . ASP B 1 237 ? -7.607 33.131 16.231 1.00 17.42 237 ASP B N 1
ATOM 3974 C CA . ASP B 1 237 ? -7.893 32.275 17.373 1.00 17.79 237 ASP B CA 1
ATOM 3975 C C . ASP B 1 237 ? -8.639 33.046 18.462 1.00 17.95 237 ASP B C 1
ATOM 3976 O O . ASP B 1 237 ? -9.609 32.545 19.028 1.00 20.34 237 ASP B O 1
ATOM 3981 N N . ALA B 1 238 ? -8.181 34.261 18.755 1.00 17.79 238 ALA B N 1
ATOM 3982 C CA . ALA B 1 238 ? -8.822 35.089 19.775 1.00 19.46 238 ALA B CA 1
ATOM 3983 C C . ALA B 1 238 ? -10.252 35.368 19.346 1.00 20.51 238 ALA B C 1
ATOM 3984 O O . ALA B 1 238 ? -11.175 35.313 20.153 1.00 20.66 238 ALA B O 1
ATOM 3986 N N . GLU B 1 239 ? -10.423 35.663 18.062 1.00 21.99 239 GLU B N 1
ATOM 3987 C CA . GLU B 1 239 ? -11.738 35.945 17.510 1.00 25.10 239 GLU B CA 1
ATOM 3988 C C . GLU B 1 239 ? -12.655 34.726 17.608 1.00 26.18 239 GLU B C 1
ATOM 3989 O O . GLU B 1 239 ? -13.819 34.847 17.996 1.00 26.20 239 GLU B O 1
ATOM 3995 N N . SER B 1 240 ? -12.117 33.555 17.271 1.00 26.10 240 SER B N 1
ATOM 3996 C CA . SER B 1 240 ? -12.869 32.302 17.307 1.00 26.20 240 SER B CA 1
ATOM 3997 C C . SER B 1 240 ? -13.216 31.874 18.722 1.00 25.49 240 SER B C 1
ATOM 3998 O O . SER B 1 240 ? -14.316 31.389 18.985 1.00 26.00 240 SER B O 1
ATOM 4001 N N . GLY B 1 241 ? -12.260 32.037 19.629 1.00 25.88 241 GLY B N 1
ATOM 4002 C CA . GLY B 1 241 ? -12.470 31.633 21.005 1.00 24.38 241 GLY B CA 1
ATOM 4003 C C . GLY B 1 241 ? -11.682 30.368 21.288 1.00 24.65 241 GLY B C 1
ATOM 4004 O O . GLY B 1 241 ? -11.492 29.990 22.443 1.00 24.42 241 GLY B O 1
ATOM 4005 N N . THR B 1 242 ? -11.226 29.708 20.225 1.00 24.35 242 THR B N 1
ATOM 4006 C CA . THR B 1 242 ? -10.440 28.481 20.349 1.00 22.89 242 THR B CA 1
ATOM 4007 C C . THR B 1 242 ? -9.302 28.495 19.331 1.00 21.35 242 THR B C 1
ATOM 4008 O O . THR B 1 242 ? -9.425 29.082 18.256 1.00 21.78 242 THR B O 1
ATOM 4012 N N . PRO B 1 243 ? -8.174 27.848 19.658 1.00 19.35 243 PRO B N 1
ATOM 4013 C CA . PRO B 1 243 ? -7.044 27.823 18.725 1.00 18.26 243 PRO B CA 1
ATOM 4014 C C . PRO B 1 243 ? -7.279 26.871 17.560 1.00 17.16 243 PRO B C 1
ATOM 4015 O O . PRO B 1 243 ? -7.828 25.783 17.741 1.00 18.13 243 PRO B O 1
ATOM 4019 N N . ALA B 1 244 ? -6.875 27.292 16.367 1.00 14.73 244 ALA B N 1
ATOM 4020 C CA . ALA B 1 244 ? -7.019 26.469 15.175 1.00 14.66 244 ALA B CA 1
ATOM 4021 C C . ALA B 1 244 ? -5.839 25.500 15.120 1.00 14.51 244 ALA B C 1
ATOM 4022 O O . ALA B 1 244 ? -4.738 25.835 15.551 1.00 15.32 244 ALA B O 1
ATOM 4024 N N . TYR B 1 245 ? -6.065 24.305 14.585 1.00 13.36 245 TYR B N 1
ATOM 4025 C CA . TYR B 1 245 ? -5.005 23.307 14.494 1.00 13.05 245 TYR B CA 1
ATOM 4026 C C . TYR B 1 245 ? -4.371 23.237 13.121 1.00 13.14 245 TYR B C 1
ATOM 4027 O O . TYR B 1 245 ? -4.949 23.687 12.133 1.00 12.40 245 TYR B O 1
ATOM 4036 N N . GLN B 1 246 ? -3.164 22.687 13.068 1.00 13.14 246 GLN B N 1
ATOM 4037 C CA . GLN B 1 246 ? -2.456 22.543 11.807 1.00 13.40 246 GLN B CA 1
ATOM 4038 C C . GLN B 1 246 ? -3.101 21.370 11.079 1.00 13.01 246 GLN B C 1
ATOM 4039 O O . GLN B 1 246 ? -3.871 20.617 11.672 1.00 11.30 246 GLN B O 1
ATOM 4045 N N . PRO B 1 247 ? -2.808 21.209 9.779 1.00 14.77 247 PRO B N 1
ATOM 4046 C CA . PRO B 1 247 ? -3.380 20.101 9.004 1.00 15.77 247 PRO B CA 1
ATOM 4047 C C . PRO B 1 247 ? -2.968 18.754 9.595 1.00 15.64 247 PRO B C 1
ATOM 4048 O O . PRO B 1 247 ? -1.921 18.646 10.231 1.00 15.01 247 PRO B O 1
ATOM 4052 N N . PRO B 1 248 ? -3.789 17.710 9.391 1.00 16.09 248 PRO B N 1
ATOM 4053 C 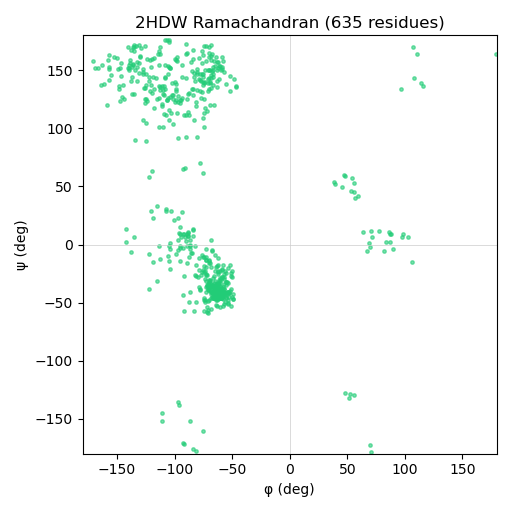CA . PRO B 1 248 ? -3.485 16.376 9.913 1.00 17.06 248 PRO B CA 1
ATOM 4054 C C . PRO B 1 248 ? -2.036 15.990 9.630 1.00 16.60 248 PRO B C 1
ATOM 4055 O O . PRO B 1 248 ? -1.528 16.197 8.526 1.00 16.58 248 PRO B O 1
ATOM 4059 N N . TYR B 1 249 ? -1.379 15.426 10.638 1.00 15.87 249 TYR B N 1
ATOM 4060 C CA . TYR B 1 249 ? 0.013 15.019 10.523 1.00 13.25 249 TYR B CA 1
ATOM 4061 C C . TYR B 1 249 ? 0.259 13.682 9.833 1.00 13.97 249 TYR B C 1
ATOM 4062 O O . TYR B 1 249 ? -0.547 12.755 9.920 1.00 14.01 249 TYR B O 1
ATOM 4071 N N . ASN B 1 250 ? 1.401 13.608 9.156 1.00 13.72 250 ASN B N 1
ATOM 4072 C CA . ASN B 1 250 ? 1.861 12.416 8.456 1.00 15.01 250 ASN B CA 1
ATOM 4073 C C . ASN B 1 250 ? 0.937 11.821 7.399 1.00 17.58 250 ASN B C 1
ATOM 4074 O O . ASN B 1 250 ? 0.798 10.600 7.297 1.00 17.82 250 ASN B O 1
ATOM 4079 N N . GLU B 1 251 ? 0.293 12.689 6.629 1.00 18.55 251 GLU B N 1
ATOM 4080 C CA . GLU B 1 251 ? -0.559 12.242 5.541 1.00 21.69 251 GLU B CA 1
ATOM 4081 C C . GLU B 1 251 ? 0.320 12.457 4.306 1.00 22.25 251 GLU B C 1
ATOM 4082 O O . GLU B 1 251 ? 0.896 13.532 4.123 1.00 23.35 251 GLU B O 1
ATOM 4088 N N . LEU B 1 252 ? 0.463 11.423 3.485 1.00 20.81 252 LEU B N 1
ATOM 4089 C CA . LEU B 1 252 ? 1.314 11.514 2.302 1.00 22.23 252 LEU B CA 1
ATOM 4090 C C . LEU B 1 252 ? 0.619 12.054 1.059 1.00 22.54 252 LEU B C 1
ATOM 4091 O O . LEU B 1 252 ? -0.454 11.584 0.690 1.00 23.01 252 LEU B O 1
ATOM 4096 N N . LYS B 1 253 ? 1.245 13.041 0.418 1.00 23.24 253 LYS B N 1
ATOM 4097 C CA . LYS B 1 253 ? 0.704 13.642 -0.799 1.00 25.25 253 LYS B CA 1
ATOM 4098 C C . LYS B 1 253 ? 1.466 13.145 -2.024 1.00 25.45 253 LYS B C 1
ATOM 4099 O O . LYS B 1 253 ? 1.121 13.481 -3.157 1.00 27.26 253 LYS B O 1
ATOM 4105 N N . GLY B 1 254 ? 2.506 12.350 -1.790 1.00 23.42 254 GLY B N 1
ATOM 4106 C CA . GLY B 1 254 ? 3.295 11.821 -2.886 1.00 22.53 254 GLY B CA 1
ATOM 4107 C C . GLY B 1 254 ? 4.545 12.632 -3.167 1.00 23.47 254 GLY B C 1
ATOM 4108 O O . GLY B 1 254 ? 4.500 13.862 -3.218 1.00 22.65 254 GLY B O 1
ATOM 4109 N N . GLY B 1 255 ? 5.667 11.943 -3.344 1.00 22.18 255 GLY B N 1
ATOM 4110 C CA . GLY B 1 255 ? 6.912 12.635 -3.620 1.00 23.27 255 GLY B CA 1
ATOM 4111 C C . GLY B 1 255 ? 7.685 12.998 -2.367 1.00 23.43 255 GLY B C 1
ATOM 4112 O O . GLY B 1 255 ? 8.791 13.535 -2.452 1.00 22.48 255 GLY B O 1
ATOM 4113 N N . GLU B 1 256 ? 7.104 12.711 -1.205 1.00 22.57 256 GLU B N 1
ATOM 4114 C CA . GLU B 1 256 ? 7.751 13.004 0.072 1.00 21.97 256 GLU B CA 1
ATOM 4115 C C . GLU B 1 256 ? 9.119 12.340 0.177 1.00 20.18 256 GLU B C 1
ATOM 4116 O O . GLU B 1 256 ? 9.339 11.263 -0.375 1.00 19.34 256 GLU B O 1
ATOM 4122 N N . ALA B 1 257 ? 10.036 12.983 0.895 1.00 19.55 257 ALA B N 1
ATOM 4123 C CA . ALA B 1 257 ? 11.358 12.415 1.091 1.00 18.73 257 ALA B CA 1
ATOM 4124 C C . ALA B 1 257 ? 11.174 11.124 1.885 1.00 18.75 257 ALA B C 1
ATOM 4125 O O . ALA B 1 257 ? 10.137 10.918 2.521 1.00 17.90 257 ALA B O 1
ATOM 4127 N N . GLN B 1 258 ? 12.181 10.258 1.851 1.00 18.15 258 GLN B N 1
ATOM 4128 C CA . GLN B 1 258 ? 12.116 8.986 2.557 1.00 17.65 258 GLN B CA 1
ATOM 4129 C C . GLN B 1 258 ? 11.864 9.087 4.066 1.00 16.42 258 GLN B C 1
ATOM 4130 O O . GLN B 1 258 ? 11.141 8.260 4.629 1.00 14.86 258 GLN B O 1
ATOM 4136 N N . PHE B 1 259 ? 12.450 10.078 4.734 1.00 14.97 259 PHE B N 1
ATOM 4137 C CA . PHE B 1 259 ? 12.243 10.174 6.176 1.00 16.31 259 PHE B CA 1
ATOM 4138 C C . PHE B 1 259 ? 10.787 10.486 6.503 1.00 15.15 259 PHE B C 1
ATOM 4139 O O . PHE B 1 259 ? 10.291 10.116 7.567 1.00 15.20 259 PHE B O 1
ATOM 4147 N N . LEU B 1 260 ? 10.090 11.140 5.578 1.00 14.66 260 LEU B N 1
ATOM 4148 C CA . LEU B 1 260 ? 8.679 11.449 5.797 1.00 13.44 260 LEU B CA 1
ATOM 4149 C C . LEU B 1 260 ? 7.869 10.183 5.534 1.00 12.54 260 LEU B C 1
ATOM 4150 O O . LEU B 1 260 ? 6.904 9.890 6.241 1.00 9.83 260 LEU B O 1
ATOM 4155 N N . VAL B 1 261 ? 8.278 9.426 4.520 1.00 12.91 261 VAL B N 1
ATOM 4156 C CA . VAL B 1 261 ? 7.604 8.178 4.193 1.00 12.42 261 VAL B CA 1
ATOM 41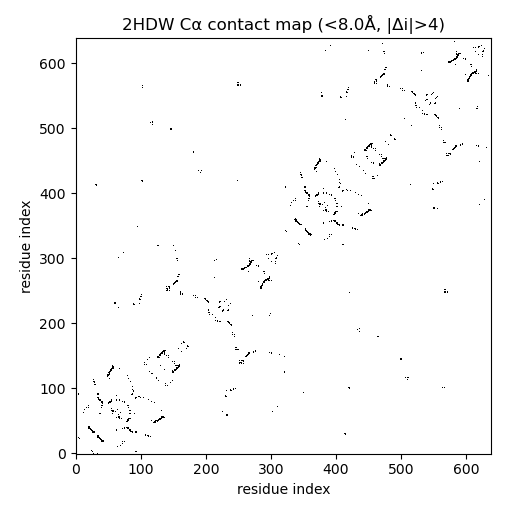57 C C . VAL B 1 261 ? 7.775 7.258 5.399 1.00 13.03 261 VAL B C 1
ATOM 4158 O O . VAL B 1 261 ? 6.860 6.515 5.751 1.00 13.07 261 VAL B O 1
ATOM 4162 N N . ASP B 1 262 ? 8.946 7.321 6.032 1.00 12.78 262 ASP B N 1
ATOM 4163 C CA . ASP B 1 262 ? 9.221 6.504 7.215 1.00 11.79 262 ASP B CA 1
ATOM 4164 C C . ASP B 1 262 ? 8.306 6.913 8.368 1.00 12.71 262 ASP B C 1
ATOM 4165 O O . ASP B 1 262 ? 7.792 6.062 9.094 1.00 14.88 262 ASP B O 1
ATOM 4170 N N . TYR B 1 263 ? 8.123 8.218 8.551 1.00 11.31 263 TYR B N 1
ATOM 4171 C CA . TYR B 1 263 ? 7.257 8.713 9.611 1.00 10.55 263 TYR B CA 1
ATOM 4172 C C . TYR B 1 263 ? 5.824 8.228 9.391 1.00 11.78 263 TYR B C 1
ATOM 4173 O O . TYR B 1 263 ? 5.128 7.867 10.342 1.00 10.06 263 TYR B O 1
ATOM 4182 N N . HIS B 1 264 ? 5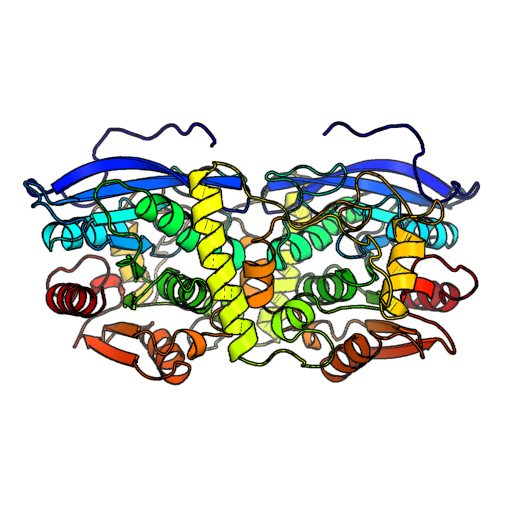.373 8.231 8.138 1.00 11.66 264 HIS B N 1
ATOM 4183 C CA . HIS B 1 264 ? 4.026 7.764 7.853 1.00 12.44 264 HIS B CA 1
ATOM 4184 C C . HIS B 1 264 ? 3.903 6.269 8.136 1.00 13.07 264 HIS B C 1
ATOM 4185 O O . HIS B 1 264 ? 2.915 5.827 8.720 1.00 14.13 264 HIS B O 1
ATOM 4192 N N . ASP B 1 265 ? 4.904 5.492 7.731 1.00 13.17 265 ASP B N 1
ATOM 4193 C CA . ASP B 1 265 ? 4.873 4.051 7.967 1.00 14.32 265 ASP B CA 1
ATOM 4194 C C . ASP B 1 265 ? 4.714 3.715 9.448 1.00 14.57 265 ASP B C 1
ATOM 4195 O O . ASP B 1 265 ? 4.088 2.714 9.809 1.00 13.00 265 ASP B O 1
ATOM 4200 N N . TYR B 1 266 ? 5.286 4.547 10.312 1.00 13.52 266 TYR B N 1
ATOM 4201 C CA . TYR B 1 266 ? 5.180 4.300 11.745 1.00 13.65 266 TYR B CA 1
ATOM 4202 C C . TYR B 1 266 ? 3.879 4.833 12.336 1.00 12.04 266 TYR B C 1
ATOM 4203 O O . TYR B 1 266 ? 3.102 4.087 12.925 1.00 12.88 266 TYR B O 1
ATOM 4212 N N . TYR B 1 267 ? 3.639 6.126 12.166 1.00 11.27 267 TYR B N 1
ATOM 4213 C CA . TYR B 1 267 ? 2.463 6.757 12.748 1.00 10.58 267 TYR B CA 1
ATOM 4214 C C . TYR B 1 267 ? 1.122 6.495 12.089 1.00 11.16 267 TYR B C 1
ATOM 4215 O O . TYR B 1 267 ? 0.082 6.625 12.736 1.00 12.69 267 TYR B O 1
ATOM 4224 N N . MET B 1 268 ? 1.121 6.113 10.821 1.00 12.22 268 MET B N 1
ATOM 4225 C CA . MET B 1 268 ? -0.153 5.887 10.158 1.00 12.75 268 MET B CA 1
ATOM 4226 C C . MET B 1 268 ? -0.443 4.481 9.624 1.00 14.48 268 MET B C 1
ATOM 4227 O O . MET B 1 268 ? -1.259 4.308 8.717 1.00 13.62 268 MET B O 1
ATOM 4232 N N . THR B 1 269 ? 0.229 3.481 10.188 1.00 12.84 269 THR B N 1
ATOM 4233 C CA . THR B 1 269 ? -0.022 2.086 9.831 1.00 14.78 269 THR B CA 1
ATOM 4234 C C . THR B 1 269 ? -0.076 1.368 11.174 1.00 14.71 269 THR B C 1
ATOM 4235 O O . THR B 1 269 ? 0.310 1.933 12.201 1.00 12.80 269 THR B O 1
ATOM 4239 N N . PRO B 1 270 ? -0.558 0.119 11.195 1.00 14.87 270 PRO B N 1
ATOM 4240 C CA . PRO B 1 270 ? -0.632 -0.596 12.470 1.00 15.47 270 PRO B CA 1
ATOM 4241 C C . PRO B 1 270 ? 0.674 -0.661 13.267 1.00 15.36 270 PRO B C 1
ATOM 4242 O O . PRO B 1 270 ? 0.640 -0.872 14.477 1.00 15.41 270 PRO B O 1
ATOM 4246 N N . ARG B 1 271 ? 1.814 -0.463 12.608 1.00 14.72 271 ARG B N 1
ATOM 4247 C CA . ARG B 1 271 ? 3.101 -0.519 13.306 1.00 15.23 271 ARG B CA 1
ATOM 4248 C C . ARG B 1 271 ? 3.182 0.349 14.561 1.00 14.12 271 ARG B C 1
ATOM 4249 O O . ARG B 1 271 ? 3.553 -0.136 15.628 1.00 14.14 271 ARG B O 1
ATOM 4257 N N . GLY B 1 272 ? 2.852 1.630 14.432 1.00 15.28 272 GLY B N 1
ATOM 4258 C CA . GLY B 1 272 ? 2.919 2.520 15.581 1.00 13.48 272 GLY B CA 1
ATOM 4259 C C . GLY B 1 272 ? 1.723 3.440 15.753 1.00 14.79 272 GLY B C 1
ATOM 4260 O O . GLY B 1 272 ? 1.726 4.302 16.629 1.00 12.34 272 GLY B O 1
ATOM 4261 N N . TYR B 1 273 ? 0.688 3.260 14.936 1.00 13.85 273 TYR B N 1
ATOM 4262 C CA . TYR B 1 273 ? -0.492 4.121 15.027 1.00 14.57 273 TYR B CA 1
ATOM 4263 C C . TYR B 1 273 ? -1.216 4.066 16.369 1.00 13.47 273 TYR B C 1
ATOM 4264 O O . TYR B 1 273 ? -1.318 3.016 17.000 1.00 14.32 273 TYR B O 1
ATOM 4273 N N . HIS B 1 274 ? -1.698 5.226 16.799 1.00 13.21 274 HIS B N 1
ATOM 4274 C CA . HIS B 1 274 ? -2.483 5.353 18.019 1.00 12.81 274 HIS B CA 1
ATOM 4275 C C . HIS B 1 274 ? -3.265 6.646 17.863 1.00 13.12 274 HIS B C 1
ATOM 4276 O O . HIS B 1 274 ? -2.683 7.722 17.716 1.00 13.26 274 HIS B O 1
ATOM 4283 N N . PRO B 1 275 ? -4.601 6.552 17.892 1.00 13.64 275 PRO B N 1
ATOM 4284 C CA . PRO B 1 275 ? -5.531 7.673 17.743 1.00 13.91 275 PRO B CA 1
ATOM 4285 C C . PRO B 1 275 ? -5.322 8.912 18.606 1.00 13.52 275 PRO B C 1
ATOM 4286 O O . PRO B 1 275 ? -5.777 9.991 18.234 1.00 12.78 275 PRO B O 1
ATOM 4290 N N . ARG B 1 276 ? -4.644 8.777 19.743 1.00 13.04 276 ARG B N 1
ATOM 4291 C CA . ARG B 1 276 ? -4.434 9.940 20.607 1.00 14.26 276 ARG B CA 1
ATOM 4292 C C . ARG B 1 276 ? -3.173 10.747 20.300 1.00 13.66 276 ARG B C 1
ATOM 4293 O O . ARG B 1 276 ? -3.042 11.894 20.734 1.00 14.39 276 ARG B O 1
ATOM 4301 N N . ALA B 1 277 ? -2.251 10.167 19.543 1.00 13.02 277 ALA B N 1
ATOM 4302 C CA . ALA B 1 277 ? -1.006 10.867 19.228 1.00 11.99 277 ALA B CA 1
ATOM 4303 C C . ALA B 1 277 ? -1.183 11.969 18.195 1.00 10.80 277 ALA B C 1
ATOM 4304 O O . ALA B 1 277 ? -1.908 11.805 17.212 1.00 9.76 277 ALA B O 1
ATOM 4306 N N . VAL B 1 278 ? -0.512 13.094 18.429 1.00 9.66 278 VAL B N 1
ATOM 4307 C CA . VAL B 1 278 ? -0.555 14.224 17.510 1.00 10.05 278 VAL B CA 1
ATOM 4308 C C . VAL B 1 278 ? -0.054 13.787 16.135 1.00 10.42 278 VAL B C 1
ATOM 4309 O O . VAL B 1 278 ? -0.634 14.143 15.107 1.00 11.76 278 VAL B O 1
ATOM 4313 N N . ASN B 1 279 ? 1.023 13.010 16.121 1.00 9.82 279 ASN B N 1
ATOM 4314 C CA . ASN B 1 279 ? 1.612 12.560 14.864 1.00 10.12 279 ASN B CA 1
ATOM 4315 C C . ASN B 1 279 ? 0.799 11.500 14.126 1.00 11.03 279 ASN B C 1
ATOM 4316 O O . ASN B 1 279 ? 1.057 11.223 12.954 1.00 10.99 279 ASN B O 1
ATOM 4321 N N . SER B 1 280 ? -0.184 10.906 14.797 1.00 11.13 280 SER B N 1
ATOM 4322 C CA . SER B 1 280 ? -1.009 9.895 14.145 1.00 11.46 280 SER B CA 1
ATOM 4323 C C . SER B 1 280 ? -2.262 10.510 13.524 1.00 11.12 280 SER B C 1
ATOM 4324 O O . SER B 1 280 ? -3.384 10.225 13.947 1.00 8.84 280 SER B O 1
ATOM 4327 N N . GLY B 1 281 ? -2.051 11.362 12.523 1.00 10.20 281 GLY B N 1
ATOM 4328 C CA . GLY B 1 281 ? -3.159 12.003 11.840 1.00 11.27 281 GLY B CA 1
ATOM 4329 C C . GLY B 1 281 ? -3.795 13.164 12.585 1.00 12.83 281 GLY B C 1
ATOM 4330 O O . GLY B 1 281 ? -4.863 13.641 12.201 1.00 10.58 281 GLY B O 1
ATOM 4331 N N . ASN B 1 282 ? -3.157 13.631 13.651 1.00 12.37 282 ASN B N 1
ATOM 4332 C CA . ASN B 1 282 ? -3.716 14.749 14.394 1.00 13.24 282 ASN B CA 1
ATOM 4333 C C . ASN B 1 282 ? -2.840 15.981 14.207 1.00 13.61 282 ASN B C 1
ATOM 4334 O O . ASN B 1 282 ? -2.179 16.112 13.172 1.00 11.73 282 ASN B O 1
ATOM 4339 N N . ALA B 1 283 ? -2.823 16.892 15.177 1.00 13.05 283 ALA B N 1
ATOM 4340 C CA . ALA B 1 283 ? -2.005 18.089 14.991 1.00 12.83 283 ALA B CA 1
ATOM 4341 C C . ALA B 1 283 ? -1.848 18.996 16.198 1.00 12.42 283 ALA B C 1
ATOM 4342 O O . ALA B 1 283 ? -2.665 18.979 17.120 1.00 11.77 283 ALA B O 1
ATOM 4344 N N . TRP B 1 284 ? -0.773 19.785 16.174 1.00 13.23 284 TRP B N 1
ATOM 4345 C CA . TRP B 1 284 ? -0.485 20.762 17.220 1.00 10.65 284 TRP B CA 1
ATOM 4346 C C . TRP B 1 284 ? -1.282 22.005 16.849 1.00 10.89 284 TRP B C 1
ATOM 4347 O O . TRP B 1 284 ? -1.674 22.169 15.687 1.00 7.84 284 TRP B O 1
ATOM 4358 N N . THR B 1 285 ? -1.529 22.875 17.824 1.00 11.06 285 THR B N 1
ATOM 4359 C CA . THR B 1 285 ? -2.236 24.113 17.536 1.00 11.14 285 THR B CA 1
ATOM 4360 C C . THR B 1 285 ? -1.319 24.833 16.554 1.00 10.28 285 THR B C 1
ATOM 4361 O O . THR B 1 285 ? -0.106 24.621 16.576 1.00 10.43 285 THR B O 1
ATOM 4365 N N . MET B 1 286 ? -1.884 25.671 15.693 1.00 9.64 286 MET B N 1
ATOM 4366 C CA . MET B 1 286 ? -1.080 26.409 14.723 1.00 9.95 286 MET B CA 1
ATOM 4367 C C . MET B 1 286 ? -0.077 27.346 15.407 1.00 10.64 286 MET B C 1
ATOM 4368 O O . MET B 1 286 ? 1.021 27.556 14.897 1.00 11.52 286 MET B O 1
ATOM 4373 N N . THR B 1 287 ? -0.442 27.914 16.556 1.00 9.76 287 THR B N 1
ATOM 4374 C CA . THR B 1 287 ? 0.463 28.838 17.235 1.00 9.19 287 THR B CA 1
ATOM 4375 C C . THR B 1 287 ? 1.450 28.184 18.214 1.00 8.89 287 THR B C 1
ATOM 4376 O O . THR B 1 287 ? 2.189 28.876 18.917 1.00 8.44 287 THR B O 1
ATOM 4380 N N . THR B 1 288 ? 1.489 26.853 18.241 1.00 8.95 288 THR B N 1
ATOM 4381 C CA . THR B 1 288 ? 2.407 26.140 19.135 1.00 9.77 288 THR B CA 1
ATOM 4382 C C . THR B 1 288 ? 3.890 26.520 18.982 1.00 9.40 288 THR B C 1
ATOM 4383 O O . THR B 1 288 ? 4.599 26.685 19.975 1.00 8.12 288 THR B O 1
ATOM 4387 N N . PRO B 1 289 ? 4.384 26.659 17.742 1.00 10.99 289 PRO B N 1
ATOM 4388 C CA . PRO B 1 289 ? 5.803 27.014 17.597 1.00 11.92 289 PRO B CA 1
ATOM 4389 C C . PRO B 1 289 ? 6.270 28.356 18.159 1.00 11.36 289 PRO B C 1
ATOM 4390 O O . PRO B 1 289 ? 7.473 28.589 18.267 1.00 13.84 289 PRO B O 1
ATOM 4394 N N . LEU B 1 290 ? 5.340 29.229 18.539 1.00 10.11 290 LEU B N 1
ATOM 4395 C CA . LEU B 1 290 ? 5.730 30.529 19.064 1.00 8.53 290 LEU B CA 1
ATOM 4396 C C . LEU B 1 290 ? 6.741 30.451 20.214 1.00 9.90 290 LEU B C 1
ATOM 4397 O O . LEU B 1 290 ? 7.698 31.224 20.240 1.00 9.61 290 LEU B O 1
ATOM 4402 N N . SER B 1 291 ? 6.555 29.512 21.142 1.00 8.81 291 SER B N 1
ATOM 4403 C CA . SER B 1 291 ? 7.476 29.377 22.278 1.00 11.19 291 SER B CA 1
ATOM 4404 C C . SER B 1 291 ? 8.807 28.743 21.887 1.00 10.40 291 SER B C 1
ATOM 4405 O O . SER B 1 291 ? 9.873 29.223 22.279 1.00 11.94 291 SER B O 1
ATOM 4408 N N . PHE B 1 292 ? 8.734 27.663 21.116 1.00 9.50 292 PHE B N 1
ATOM 4409 C CA . PHE B 1 292 ? 9.919 26.941 20.651 1.00 7.95 292 PHE B CA 1
ATOM 4410 C C . PHE B 1 292 ? 10.815 27.816 19.770 1.00 8.53 292 PHE B C 1
ATOM 4411 O O . PHE B 1 292 ? 12.034 27.670 19.778 1.00 9.50 292 PHE B O 1
ATOM 4419 N N . MET B 1 293 ? 10.208 28.714 18.998 1.00 7.53 293 MET B N 1
ATOM 4420 C CA . MET B 1 293 ? 10.974 29.589 18.112 1.00 7.38 293 MET B CA 1
ATOM 4421 C C . MET B 1 293 ? 11.620 30.762 18.855 1.00 8.62 293 MET B C 1
ATOM 4422 O O . MET B 1 293 ? 12.487 31.440 18.304 1.00 10.67 293 MET B O 1
ATOM 4427 N N . ASN B 1 294 ? 11.224 30.981 20.109 1.00 9.12 294 ASN B N 1
ATOM 4428 C CA . ASN B 1 294 ? 11.745 32.103 20.895 1.00 7.86 294 ASN B CA 1
ATOM 4429 C C . ASN B 1 294 ? 12.502 31.731 22.178 1.00 8.81 294 ASN B C 1
ATOM 4430 O O . ASN B 1 294 ? 13.203 32.571 22.753 1.00 9.50 294 ASN B O 1
ATOM 4435 N N . MET B 1 295 ? 12.363 30.483 22.622 1.00 10.43 295 MET B N 1
ATOM 4436 C CA . MET B 1 295 ? 13.006 30.008 23.854 1.00 9.38 295 MET B CA 1
ATOM 4437 C C . MET B 1 295 ? 13.876 28.767 23.646 1.00 10.64 295 MET B C 1
ATOM 4438 O O . MET B 1 295 ? 13.421 27.635 23.802 1.00 11.24 295 MET B O 1
ATOM 4443 N N . PRO B 1 296 ? 15.157 28.969 23.315 1.00 10.83 296 PRO B N 1
ATOM 4444 C CA . PRO B 1 296 ? 16.057 27.837 23.092 1.00 9.42 296 PRO B CA 1
ATOM 4445 C C . PRO B 1 296 ? 16.270 26.970 24.329 1.00 7.58 296 PRO B C 1
ATOM 4446 O O . PRO B 1 296 ? 16.208 27.452 25.460 1.00 5.43 296 PRO B O 1
ATOM 4450 N N . ILE B 1 297 ? 16.512 25.685 24.097 1.00 6.27 297 ILE B N 1
ATOM 4451 C CA . ILE B 1 297 ? 16.789 24.741 25.172 1.00 7.48 297 ILE B CA 1
ATOM 4452 C C . ILE B 1 297 ? 18.276 24.401 25.070 1.00 6.68 297 ILE B C 1
ATOM 4453 O O . ILE B 1 297 ? 18.965 24.859 24.151 1.00 6.48 297 ILE B O 1
ATOM 4458 N N . LEU B 1 298 ? 18.763 23.609 26.018 1.00 6.52 298 LEU B N 1
ATOM 4459 C CA . LEU B 1 298 ? 20.154 23.160 26.040 1.00 8.39 298 LEU B CA 1
ATOM 4460 C C . LEU B 1 298 ? 21.209 24.204 26.384 1.00 10.31 298 LEU B C 1
ATOM 4461 O O . LEU B 1 298 ? 22.405 23.917 26.312 1.00 9.68 298 LEU B O 1
ATOM 4466 N N . THR B 1 299 ? 20.782 25.405 26.761 1.00 10.63 299 THR B N 1
ATOM 4467 C CA . THR B 1 299 ? 21.725 26.461 27.121 1.00 11.19 299 THR B CA 1
ATOM 4468 C C . THR B 1 299 ? 22.762 25.985 28.143 1.00 10.83 299 THR B C 1
ATOM 4469 O O . THR B 1 299 ? 23.937 26.347 28.071 1.00 11.46 299 THR B O 1
ATOM 4473 N N . TYR B 1 300 ? 22.325 25.166 29.090 1.00 10.19 300 TYR B N 1
ATOM 4474 C CA . TYR B 1 300 ? 23.216 24.691 30.138 1.00 10.91 300 TYR B CA 1
ATOM 4475 C C . TYR B 1 300 ? 23.619 23.224 30.003 1.00 11.18 300 TYR B C 1
ATOM 4476 O O . TYR B 1 300 ? 23.900 22.555 30.998 1.00 9.51 300 TYR B O 1
ATOM 4485 N N . ILE B 1 301 ? 23.686 22.739 28.766 1.00 10.69 301 ILE B N 1
ATOM 4486 C CA . ILE B 1 301 ? 24.039 21.344 28.524 1.00 11.93 301 ILE B CA 1
ATOM 4487 C C . ILE B 1 301 ? 25.364 20.933 29.164 1.00 12.95 301 ILE B C 1
ATOM 4488 O O . ILE B 1 301 ? 25.526 19.785 29.576 1.00 14.73 301 ILE B O 1
ATOM 4493 N N . LYS B 1 302 ? 26.307 21.864 29.251 1.00 12.80 302 LYS B N 1
ATOM 4494 C CA . LYS B 1 302 ? 27.606 21.569 29.850 1.00 13.10 302 LYS B CA 1
ATOM 4495 C C . LYS B 1 302 ? 27.508 21.334 31.352 1.00 12.48 302 LYS B C 1
ATOM 4496 O O . LYS B 1 302 ? 28.434 20.798 31.962 1.00 12.76 302 LYS B O 1
ATOM 4502 N N . GLU B 1 303 ? 26.393 21.735 31.954 1.00 11.85 303 GLU B N 1
ATOM 4503 C CA . GLU B 1 303 ? 26.226 21.541 33.384 1.00 11.31 303 GLU B CA 1
ATOM 4504 C C . GLU B 1 303 ? 25.619 20.192 33.745 1.00 12.69 303 GLU B C 1
ATOM 4505 O O . GLU B 1 303 ? 25.289 19.936 34.900 1.00 12.00 303 GLU B O 1
ATOM 4511 N N . ILE B 1 304 ? 25.465 19.330 32.746 1.00 12.88 304 ILE B N 1
ATOM 4512 C CA . ILE B 1 304 ? 24.971 17.984 33.000 1.00 12.39 304 ILE B CA 1
ATOM 4513 C C . ILE B 1 304 ? 26.169 17.316 33.680 1.00 14.27 304 ILE B C 1
ATOM 4514 O O . ILE B 1 304 ? 26.020 16.561 34.651 1.00 13.69 304 ILE B O 1
ATOM 4519 N N . SER B 1 305 ? 27.357 17.621 33.157 1.00 13.96 305 SER B N 1
ATOM 4520 C CA . SER B 1 305 ? 28.619 17.107 33.695 1.00 15.77 305 SER B CA 1
ATOM 4521 C C . SER B 1 305 ? 28.699 17.561 35.151 1.00 16.27 305 SER B C 1
ATOM 4522 O O . SER B 1 305 ? 28.176 18.616 35.497 1.00 16.84 305 SER B O 1
ATOM 4525 N N . PRO B 1 306 ? 29.376 16.791 36.021 1.00 17.50 306 PRO B N 1
ATOM 4526 C CA . PRO B 1 306 ? 30.092 15.528 35.807 1.00 16.32 306 PRO B CA 1
ATOM 4527 C C . PRO B 1 306 ? 29.242 14.296 35.484 1.00 16.01 306 PRO B C 1
ATOM 4528 O O . PRO B 1 306 ? 29.773 13.189 35.375 1.00 14.63 306 PRO B O 1
ATOM 4532 N N . ARG B 1 307 ? 27.933 14.471 35.346 1.00 13.80 307 ARG B N 1
ATOM 4533 C CA . ARG B 1 307 ? 27.076 13.334 35.022 1.00 14.35 307 ARG B CA 1
ATOM 4534 C C . ARG B 1 307 ? 27.230 13.016 33.534 1.00 13.61 307 ARG B C 1
ATOM 4535 O O . ARG B 1 307 ? 27.331 13.924 32.708 1.00 13.64 307 ARG B O 1
ATOM 4543 N N . PRO B 1 308 ? 27.251 11.716 33.179 1.00 13.76 308 PRO B N 1
ATOM 4544 C CA . PRO B 1 308 ? 27.406 11.210 31.812 1.00 13.32 308 PRO B CA 1
ATOM 4545 C C . PRO B 1 308 ? 26.213 11.295 30.875 1.00 13.06 308 PRO B C 1
ATOM 4546 O O . PRO B 1 308 ? 25.060 11.153 31.283 1.00 11.46 308 PRO B O 1
ATOM 4550 N N . ILE B 1 309 ? 26.518 11.507 29.600 1.00 14.20 309 ILE B N 1
ATOM 4551 C CA . ILE B 1 309 ? 25.501 11.584 28.560 1.00 13.42 309 ILE B CA 1
ATOM 4552 C C . ILE B 1 309 ? 25.872 10.585 27.481 1.00 13.34 309 ILE B C 1
ATOM 4553 O O . ILE B 1 309 ? 27.031 10.513 27.072 1.00 12.49 309 ILE B O 1
ATOM 4558 N N . LEU B 1 310 ? 24.888 9.821 27.022 1.00 12.02 310 LEU B N 1
ATOM 4559 C CA . LEU B 1 310 ? 25.110 8.864 25.951 1.00 12.31 310 LEU B CA 1
ATOM 4560 C C .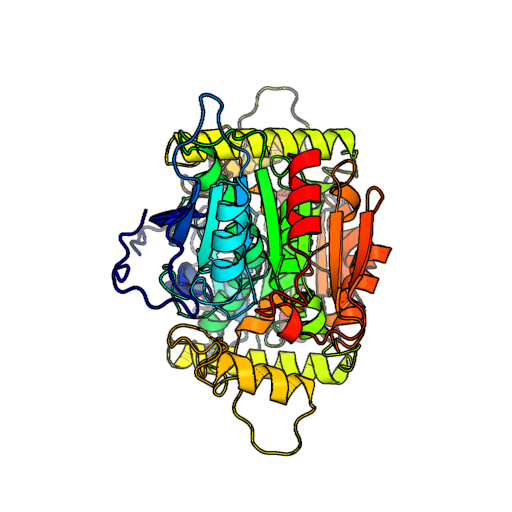 LEU B 1 310 ? 24.096 9.197 24.869 1.00 12.54 310 LEU B C 1
ATOM 4561 O O . LEU B 1 310 ? 22.908 8.911 25.015 1.00 13.13 310 LEU B O 1
ATOM 4566 N N . LEU B 1 311 ? 24.560 9.830 23.796 1.00 12.11 311 LEU B N 1
ATOM 4567 C CA . LEU B 1 311 ? 23.670 10.184 22.702 1.00 13.54 311 LEU B CA 1
ATOM 4568 C C . LEU B 1 311 ? 23.752 9.086 21.655 1.00 13.14 311 LEU B C 1
ATOM 4569 O O . LEU B 1 311 ? 24.824 8.792 21.137 1.00 13.33 311 LEU B O 1
ATOM 4574 N N . ILE B 1 312 ? 22.610 8.477 21.360 1.00 13.47 312 ILE B N 1
ATOM 4575 C CA . ILE B 1 312 ? 22.551 7.391 20.392 1.00 12.31 312 ILE B CA 1
ATOM 4576 C C . ILE B 1 312 ? 21.837 7.873 19.135 1.00 12.87 312 ILE B C 1
ATOM 4577 O O . ILE B 1 312 ? 20.810 8.555 19.215 1.00 14.41 312 ILE B O 1
ATOM 4582 N N . HIS B 1 313 ? 22.386 7.533 17.973 1.00 12.03 313 HIS B N 1
ATOM 4583 C CA . HIS B 1 313 ? 21.782 7.964 16.721 1.00 11.51 313 HIS B CA 1
ATOM 4584 C C . HIS B 1 313 ? 22.141 7.055 15.558 1.00 11.43 313 HIS B C 1
ATOM 4585 O O . HIS B 1 313 ? 23.247 6.504 15.493 1.00 9.19 313 HIS B O 1
ATOM 4592 N N . GLY B 1 314 ? 21.192 6.905 14.640 1.00 12.29 314 GLY B N 1
ATOM 4593 C CA . GLY B 1 314 ? 21.409 6.070 13.476 1.00 12.14 314 GLY B CA 1
ATOM 4594 C C . GLY B 1 314 ? 22.337 6.732 12.477 1.00 13.31 314 GLY B C 1
ATOM 4595 O O . GLY B 1 314 ? 22.263 7.939 12.246 1.00 12.94 314 GLY B O 1
ATOM 4596 N N . GLU B 1 315 ? 23.218 5.932 11.886 1.00 13.96 315 GLU B N 1
ATOM 4597 C CA . GLU B 1 315 ? 24.178 6.404 10.899 1.00 14.61 315 GLU B CA 1
ATOM 4598 C C . GLU B 1 315 ? 23.513 7.057 9.679 1.00 15.11 315 GLU B C 1
ATOM 4599 O O . GLU B 1 315 ? 23.976 8.087 9.183 1.00 14.76 315 GLU B O 1
ATOM 4605 N N . ARG B 1 316 ? 22.428 6.458 9.199 1.00 16.56 316 ARG B N 1
ATOM 4606 C CA . ARG B 1 316 ? 21.730 6.971 8.023 1.00 16.55 316 ARG B CA 1
ATOM 4607 C C . ARG B 1 316 ? 20.475 7.771 8.347 1.00 16.17 316 ARG B C 1
ATOM 4608 O O . ARG B 1 316 ? 19.596 7.915 7.500 1.00 15.56 316 ARG B O 1
ATOM 4616 N N . ALA B 1 317 ? 20.382 8.284 9.568 1.00 15.24 317 ALA B N 1
ATOM 4617 C CA . ALA B 1 317 ? 19.213 9.061 9.972 1.00 14.43 317 ALA B CA 1
ATOM 4618 C C . ALA B 1 317 ? 19.333 10.492 9.461 1.00 13.32 317 ALA B C 1
ATOM 4619 O O . ALA B 1 317 ? 20.381 11.115 9.602 1.00 13.40 317 ALA B O 1
ATOM 4621 N N . HIS B 1 318 ? 18.262 11.011 8.868 1.00 12.68 318 HIS B N 1
ATOM 4622 C CA . HIS B 1 318 ? 18.271 12.381 8.354 1.00 12.83 318 HIS B CA 1
ATOM 4623 C C . HIS B 1 318 ? 18.570 13.352 9.502 1.00 11.93 318 HIS B C 1
ATOM 4624 O O . HIS B 1 318 ? 19.131 14.425 9.300 1.00 10.45 318 HIS B O 1
ATOM 4631 N N . SER B 1 319 ? 18.192 12.948 10.707 1.00 12.51 319 SER B N 1
ATOM 4632 C CA . SER B 1 319 ? 18.363 13.765 11.904 1.00 13.56 319 SER B CA 1
ATOM 4633 C C . SER B 1 319 ? 19.653 13.540 12.687 1.00 14.19 319 SER B C 1
ATOM 4634 O O . SER B 1 319 ? 19.797 14.060 13.794 1.00 14.38 319 SER B O 1
ATOM 4637 N N . ARG B 1 320 ? 20.584 12.774 12.132 1.00 13.98 320 ARG B N 1
ATOM 4638 C CA . ARG B 1 320 ? 21.839 12.495 12.831 1.00 14.76 320 ARG B CA 1
ATOM 4639 C C . ARG B 1 320 ? 22.571 13.742 13.338 1.00 14.05 320 ARG B C 1
ATOM 4640 O O . ARG B 1 320 ? 23.109 13.743 14.442 1.00 12.37 320 ARG B O 1
ATOM 4648 N N . TYR B 1 321 ? 22.584 14.802 12.534 1.00 13.60 321 TYR B N 1
ATOM 4649 C CA . TYR B 1 321 ? 23.289 16.019 12.909 1.00 14.51 321 TYR B CA 1
ATOM 4650 C C . TYR B 1 321 ? 22.847 16.678 14.215 1.00 14.31 321 TYR B C 1
ATOM 4651 O O . TYR B 1 321 ? 23.606 17.456 14.798 1.00 13.79 321 TYR B O 1
ATOM 4660 N N . PHE B 1 322 ? 21.638 16.382 14.686 1.00 11.83 322 PHE B N 1
ATOM 4661 C CA . PHE B 1 322 ? 21.177 16.978 15.940 1.00 10.41 322 PHE B CA 1
ATOM 4662 C C . PHE B 1 322 ? 22.012 16.454 17.103 1.00 11.68 322 PHE B C 1
ATOM 4663 O O . PHE B 1 322 ? 22.384 17.204 18.007 1.00 11.36 322 PHE B O 1
ATOM 4671 N N . SER B 1 323 ? 22.303 15.157 17.072 1.00 11.56 323 SER B N 1
ATOM 4672 C CA . SER B 1 323 ? 23.113 14.537 18.106 1.00 12.65 323 SER B CA 1
ATOM 4673 C C . SER B 1 323 ? 24.546 15.045 17.983 1.00 12.78 323 SER B C 1
ATOM 4674 O O . SER B 1 323 ? 25.212 15.267 18.990 1.00 15.19 323 SER B O 1
ATOM 4677 N N . GLU B 1 324 ? 25.018 15.237 16.753 1.00 13.14 324 GLU B N 1
ATOM 4678 C CA . GLU B 1 324 ? 26.375 15.742 16.545 1.00 12.43 324 GLU B CA 1
ATOM 4679 C C . GLU B 1 324 ? 26.511 17.133 17.173 1.00 11.79 324 GLU B C 1
ATOM 4680 O O . GLU B 1 324 ? 27.503 17.428 17.840 1.00 11.05 324 GLU B O 1
ATOM 4686 N N . THR B 1 325 ? 25.508 17.981 16.965 1.00 8.85 325 THR B N 1
ATOM 4687 C CA . THR B 1 325 ? 25.515 19.330 17.532 1.00 11.44 325 THR B CA 1
ATOM 4688 C C . THR B 1 325 ? 25.499 19.256 19.061 1.00 9.94 325 THR B C 1
ATOM 4689 O O . THR B 1 325 ? 26.333 19.852 19.731 1.00 10.35 325 THR B O 1
ATOM 4693 N N . ALA B 1 326 ? 24.544 18.515 19.612 1.00 10.30 326 ALA B N 1
ATOM 4694 C CA . ALA B 1 326 ? 24.425 18.381 21.060 1.00 10.22 326 ALA B CA 1
ATOM 4695 C C . ALA B 1 326 ? 25.710 17.829 21.676 1.00 11.13 326 ALA B C 1
ATOM 4696 O O . ALA B 1 326 ? 26.155 18.293 22.731 1.00 10.15 326 ALA B O 1
ATOM 4698 N N . TYR B 1 327 ? 26.301 16.834 21.018 1.00 12.10 327 TYR B N 1
ATOM 4699 C CA . TYR B 1 327 ? 27.543 16.232 21.502 1.00 12.58 327 TYR B CA 1
ATOM 4700 C C . TYR B 1 327 ? 28.668 17.261 21.603 1.00 12.26 327 TYR B C 1
ATOM 4701 O O . TYR B 1 327 ? 29.392 17.305 22.595 1.00 10.43 327 TYR B O 1
ATOM 4710 N N . ALA B 1 328 ? 28.818 18.085 20.570 1.00 13.29 328 ALA B N 1
ATOM 4711 C CA . ALA B 1 328 ? 29.868 19.094 20.557 1.00 14.84 328 ALA B CA 1
ATOM 4712 C C . ALA B 1 328 ? 29.646 20.182 21.610 1.00 16.40 328 ALA B C 1
ATOM 4713 O O . ALA B 1 328 ? 30.599 20.773 22.107 1.00 17.61 328 ALA B O 1
ATOM 4715 N N . ALA B 1 329 ? 28.390 20.442 21.950 1.00 15.87 329 ALA B N 1
ATOM 4716 C CA . ALA B 1 329 ? 28.067 21.464 22.941 1.00 15.64 329 ALA B CA 1
ATOM 4717 C C . ALA B 1 329 ? 28.215 20.938 24.368 1.00 14.07 329 ALA B C 1
ATOM 4718 O O . ALA B 1 329 ? 28.474 21.699 25.297 1.00 12.68 329 ALA B O 1
ATOM 4720 N N . ALA B 1 330 ? 28.047 19.633 24.536 1.00 13.24 330 ALA B N 1
ATOM 4721 C CA . ALA B 1 330 ? 28.145 19.023 25.851 1.00 13.75 330 ALA B CA 1
ATOM 4722 C C . ALA B 1 330 ? 29.576 18.956 26.357 1.00 14.29 330 ALA B C 1
ATOM 4723 O O . ALA B 1 330 ? 30.528 19.236 25.630 1.00 14.45 330 ALA B O 1
ATOM 4725 N N . ALA B 1 331 ? 29.715 18.584 27.621 1.00 14.33 331 ALA B N 1
ATOM 4726 C CA . ALA B 1 331 ? 31.022 18.449 28.236 1.00 15.77 331 ALA B CA 1
ATOM 4727 C C . ALA B 1 331 ? 31.194 16.989 28.654 1.00 16.63 331 ALA B C 1
ATOM 4728 O O . ALA B 1 331 ? 30.213 16.252 28.784 1.00 17.75 331 ALA B O 1
ATOM 4730 N N . GLU B 1 332 ? 32.437 16.570 28.858 1.00 18.10 332 GLU B N 1
ATOM 4731 C CA . GLU B 1 332 ? 32.701 15.205 29.292 1.00 17.00 332 GLU B CA 1
ATOM 4732 C C . GLU B 1 332 ? 32.142 15.055 30.707 1.00 17.97 332 GLU B C 1
ATOM 4733 O O . GLU B 1 332 ? 32.090 16.023 31.467 1.00 18.74 332 GLU B O 1
ATOM 4739 N N . PRO B 1 333 ? 31.705 13.840 31.079 1.00 17.15 333 PRO B N 1
ATOM 4740 C CA . PRO B 1 333 ? 31.719 12.640 30.240 1.00 15.85 333 PRO B CA 1
ATOM 4741 C C . PRO B 1 333 ? 30.579 12.636 29.225 1.00 14.78 333 PRO B C 1
ATOM 4742 O O . PRO B 1 333 ? 29.427 12.890 29.566 1.00 13.72 333 PRO B O 1
ATOM 4746 N N . LYS B 1 334 ? 30.909 12.348 27.975 1.00 13.43 334 LYS B N 1
ATOM 4747 C CA . LYS B 1 334 ? 29.909 12.316 26.921 1.00 15.56 334 LYS B CA 1
ATOM 4748 C C . LYS B 1 334 ? 30.316 11.303 25.867 1.00 17.40 334 LYS B C 1
ATOM 4749 O O . LYS B 1 334 ? 31.501 11.039 25.674 1.00 16.37 334 LYS B O 1
ATOM 4755 N N . GLU B 1 335 ? 29.328 10.727 25.195 1.00 17.78 335 GLU B N 1
ATOM 4756 C CA . GLU B 1 335 ? 29.602 9.754 24.151 1.00 17.71 335 GLU B CA 1
ATOM 4757 C C . GLU B 1 335 ? 28.550 9.814 23.055 1.00 18.03 335 GLU B C 1
ATOM 4758 O O . GLU B 1 335 ? 27.356 9.924 23.334 1.00 17.43 335 GLU B O 1
ATOM 4764 N N . LEU B 1 336 ? 29.005 9.763 21.809 1.00 16.40 336 LEU B N 1
ATOM 4765 C CA . LEU B 1 336 ? 28.099 9.764 20.673 1.00 16.44 336 LEU B CA 1
ATOM 4766 C C . LEU B 1 336 ? 28.178 8.365 20.101 1.00 16.57 336 LEU B C 1
ATOM 4767 O O . LEU B 1 336 ? 29.217 7.957 19.583 1.00 18.00 336 LEU B O 1
ATOM 4772 N N . LEU B 1 337 ? 27.087 7.623 20.225 1.00 16.13 337 LEU B N 1
ATOM 4773 C CA . LEU B 1 337 ? 27.027 6.259 19.723 1.00 15.75 337 LEU B CA 1
ATOM 4774 C C . LEU B 1 337 ? 26.234 6.245 18.424 1.00 15.84 337 LEU B C 1
ATOM 4775 O O . LEU B 1 337 ? 25.034 6.526 18.415 1.00 13.99 337 LEU B O 1
ATOM 4780 N N . ILE B 1 338 ? 26.916 5.937 17.327 1.00 15.93 338 ILE B N 1
ATOM 4781 C CA . ILE B 1 338 ? 26.270 5.884 16.026 1.00 14.93 338 ILE B CA 1
ATOM 4782 C C . ILE B 1 338 ? 25.971 4.434 15.672 1.00 15.52 338 ILE B C 1
ATOM 4783 O O . ILE B 1 338 ? 26.872 3.598 15.636 1.00 16.09 338 ILE B O 1
ATOM 4788 N N . VAL B 1 339 ? 24.697 4.141 15.426 1.00 14.36 339 VAL B N 1
ATOM 4789 C CA . VAL B 1 339 ? 24.268 2.794 15.079 1.00 13.23 339 VAL B CA 1
ATOM 4790 C C . VAL B 1 339 ? 24.370 2.616 13.564 1.00 14.68 339 VAL B C 1
ATOM 4791 O O . VAL B 1 339 ? 23.648 3.261 12.807 1.00 12.96 339 VAL B O 1
ATOM 4795 N N . PRO B 1 340 ? 25.267 1.728 13.104 1.00 15.52 340 PRO B N 1
ATOM 4796 C CA . PRO B 1 340 ? 25.422 1.510 11.663 1.00 16.29 340 PRO B CA 1
ATOM 4797 C C . PRO B 1 340 ? 24.153 1.123 10.902 1.00 16.76 340 PRO B C 1
ATOM 4798 O O . PRO B 1 340 ? 23.340 0.316 11.373 1.00 14.79 340 PRO B O 1
ATOM 4802 N N . GLY B 1 341 ? 24.000 1.729 9.724 1.00 16.47 341 GLY B N 1
ATOM 4803 C CA . GLY B 1 341 ? 22.866 1.471 8.850 1.00 17.20 341 GLY B CA 1
ATOM 4804 C C . GLY B 1 341 ? 21.481 1.903 9.307 1.00 16.01 341 GLY B C 1
ATOM 4805 O O . GLY B 1 341 ? 20.529 1.805 8.538 1.00 17.54 341 GLY B O 1
ATOM 4806 N N . ALA B 1 342 ? 21.356 2.395 10.536 1.00 14.32 342 ALA B N 1
ATOM 4807 C CA . ALA B 1 342 ? 20.052 2.792 11.068 1.00 13.26 342 ALA B CA 1
ATOM 4808 C C . ALA B 1 342 ? 19.503 4.138 10.600 1.00 12.04 342 ALA B C 1
ATOM 4809 O O . ALA B 1 342 ? 20.238 5.114 10.449 1.00 12.52 342 ALA B O 1
ATOM 4811 N N . SER B 1 343 ? 18.190 4.169 10.382 1.00 12.69 343 SER B N 1
ATOM 4812 C CA . SER B 1 343 ? 17.484 5.377 9.962 1.00 13.43 343 SER B CA 1
ATOM 4813 C C . SER B 1 343 ? 16.990 6.052 11.240 1.00 13.06 343 SER B C 1
ATOM 4814 O O . SER B 1 343 ? 17.361 5.649 12.344 1.00 12.86 343 SER B O 1
ATOM 4817 N N . HIS B 1 344 ? 16.150 7.070 11.097 1.00 11.64 344 HIS B N 1
ATOM 4818 C CA . HIS B 1 344 ? 15.620 7.747 12.269 1.00 9.90 344 HIS B CA 1
ATOM 4819 C C . HIS B 1 344 ? 14.569 6.873 12.946 1.00 9.40 344 HIS B C 1
ATOM 4820 O O . HIS B 1 344 ? 14.694 6.536 14.124 1.00 7.01 344 HIS B O 1
ATOM 4827 N N . VAL B 1 345 ? 13.537 6.498 12.196 1.00 9.34 345 VAL B N 1
ATOM 4828 C CA . VAL B 1 345 ? 12.461 5.682 12.747 1.00 10.52 345 VAL B CA 1
ATOM 4829 C C . VAL B 1 345 ? 12.918 4.296 13.188 1.00 11.42 345 VAL B C 1
ATOM 4830 O O . VAL B 1 345 ? 12.234 3.650 13.973 1.00 12.02 345 VAL B O 1
ATOM 4834 N N . ASP B 1 346 ? 14.060 3.832 12.685 1.00 12.50 346 ASP B N 1
ATOM 4835 C CA . ASP B 1 346 ? 14.576 2.521 13.094 1.00 12.62 346 ASP B CA 1
ATOM 4836 C C . ASP B 1 346 ? 14.720 2.466 14.615 1.00 12.66 346 ASP B C 1
ATOM 4837 O O . ASP B 1 346 ? 14.519 1.421 15.233 1.00 14.47 346 ASP B O 1
ATOM 4842 N N . LEU B 1 347 ? 15.087 3.592 15.214 1.00 13.29 347 LEU B N 1
ATOM 4843 C CA . LEU B 1 347 ? 15.279 3.634 16.659 1.00 12.53 347 LEU B CA 1
ATOM 4844 C C . LEU B 1 347 ? 14.015 3.865 17.464 1.00 12.27 347 LEU B C 1
ATOM 4845 O O . LEU B 1 347 ? 14.066 4.050 18.677 1.00 11.76 347 LEU B O 1
ATOM 4850 N N . TYR B 1 348 ? 12.877 3.856 16.786 1.00 12.33 348 TYR B N 1
ATOM 4851 C CA . TYR B 1 348 ? 11.600 4.032 17.461 1.00 12.33 348 TYR B CA 1
ATOM 4852 C C . TYR B 1 348 ? 11.155 2.707 18.065 1.00 12.57 348 TYR B C 1
ATOM 4853 O O . TYR B 1 348 ? 10.802 2.633 19.241 1.00 11.65 348 TYR B O 1
ATOM 4862 N N . ASP B 1 349 ? 11.192 1.654 17.255 1.00 13.44 349 ASP B N 1
ATOM 4863 C CA . ASP B 1 349 ? 10.704 0.357 17.701 1.00 13.29 349 ASP B CA 1
ATOM 4864 C C . ASP B 1 349 ? 11.488 -0.904 17.351 1.00 13.68 349 ASP B C 1
ATOM 4865 O O . ASP B 1 349 ? 11.140 -1.985 17.823 1.00 14.44 349 ASP B O 1
ATOM 4870 N N . ARG B 1 350 ? 12.532 -0.797 16.540 1.00 12.24 350 ARG B N 1
ATOM 4871 C CA . ARG B 1 350 ? 13.277 -1.995 16.154 1.00 14.13 350 ARG B CA 1
ATOM 4872 C C . ARG B 1 350 ? 14.192 -2.572 17.224 1.00 14.38 350 ARG B C 1
ATOM 4873 O O . ARG B 1 350 ? 15.232 -1.999 17.541 1.00 13.90 350 ARG B O 1
ATOM 4881 N N . LEU B 1 351 ? 13.797 -3.721 17.771 1.00 14.53 351 LEU B N 1
ATOM 4882 C CA . LEU B 1 351 ? 14.582 -4.392 18.802 1.00 15.27 351 LEU B CA 1
ATOM 4883 C C . LEU B 1 351 ? 15.839 -5.036 18.238 1.00 16.12 351 LEU B C 1
ATOM 4884 O O . LEU B 1 351 ? 16.638 -5.598 18.985 1.00 17.28 351 LEU B O 1
ATOM 4889 N N . ASP B 1 352 ? 16.006 -4.969 16.920 1.00 15.17 352 ASP B N 1
ATOM 4890 C CA . ASP B 1 352 ? 17.192 -5.532 16.287 1.00 14.82 352 ASP B CA 1
ATOM 4891 C C . ASP B 1 352 ? 18.129 -4.394 15.882 1.00 15.38 352 ASP B C 1
ATOM 4892 O O . ASP B 1 352 ? 19.214 -4.631 15.359 1.00 15.00 352 ASP B O 1
ATOM 4897 N N . ARG B 1 353 ? 17.704 -3.155 16.143 1.00 16.26 353 ARG B N 1
ATOM 4898 C CA . ARG B 1 353 ? 18.501 -1.968 15.820 1.00 16.81 353 ARG B CA 1
ATOM 4899 C C . ARG B 1 353 ? 18.790 -1.087 17.041 1.00 15.12 353 ARG B C 1
ATOM 4900 O O . ARG B 1 353 ? 19.879 -0.525 17.158 1.00 13.52 353 ARG B O 1
ATOM 4908 N N . ILE B 1 354 ? 17.815 -0.952 17.938 1.00 13.97 354 ILE B N 1
ATOM 4909 C CA . ILE B 1 354 ? 18.004 -0.145 19.145 1.00 13.44 354 ILE B CA 1
ATOM 4910 C C . ILE B 1 354 ? 19.003 -0.887 20.027 1.00 14.26 354 ILE B C 1
ATOM 4911 O O . ILE B 1 354 ? 18.757 -2.026 20.433 1.00 15.34 354 ILE B O 1
ATOM 4916 N N . PRO B 1 355 ? 20.143 -0.252 20.336 1.00 13.93 355 PRO B N 1
ATOM 4917 C CA . PRO B 1 355 ? 21.180 -0.871 21.170 1.00 12.94 355 PRO B CA 1
ATOM 4918 C C . PRO B 1 355 ? 20.823 -0.908 22.651 1.00 12.82 355 PRO B C 1
ATOM 4919 O O . PRO B 1 355 ? 21.523 -0.332 23.480 1.00 11.40 355 PRO B O 1
ATOM 4923 N N . PHE B 1 356 ? 19.735 -1.599 22.975 1.00 13.47 356 PHE B N 1
ATOM 4924 C CA . PHE B 1 356 ? 19.287 -1.701 24.356 1.00 14.40 356 PHE B CA 1
ATOM 4925 C C . PHE B 1 356 ? 20.359 -2.282 25.270 1.00 14.27 356 PHE B C 1
ATOM 4926 O O . PHE B 1 356 ? 20.409 -1.961 26.458 1.00 14.48 356 PHE B O 1
ATOM 4934 N N . ASP B 1 357 ? 21.218 -3.136 24.720 1.00 13.93 357 ASP B N 1
ATOM 4935 C CA . ASP B 1 357 ? 22.280 -3.728 25.521 1.00 13.68 357 ASP B CA 1
ATOM 4936 C C . ASP B 1 357 ? 23.212 -2.643 26.044 1.00 13.19 357 ASP B C 1
ATOM 4937 O O . ASP B 1 357 ? 23.597 -2.668 27.214 1.00 12.29 357 ASP B O 1
ATOM 4942 N N . ARG B 1 358 ? 23.562 -1.687 25.184 1.00 13.03 358 ARG B N 1
ATOM 4943 C CA . ARG B 1 358 ? 24.433 -0.588 25.597 1.00 15.90 358 ARG B CA 1
ATOM 4944 C C . ARG B 1 358 ? 23.706 0.352 26.548 1.00 15.06 358 ARG B C 1
ATOM 4945 O O . ARG B 1 358 ? 24.291 0.838 27.517 1.00 15.29 358 ARG B O 1
ATOM 4953 N N . ILE B 1 359 ? 22.430 0.612 26.276 1.00 13.78 359 ILE B N 1
ATOM 4954 C CA . ILE B 1 359 ? 21.665 1.508 27.137 1.00 13.79 359 ILE B CA 1
ATOM 4955 C C . ILE B 1 359 ? 21.568 0.933 28.551 1.00 14.36 359 ILE B C 1
ATOM 4956 O O . ILE B 1 359 ? 21.798 1.643 29.533 1.00 13.79 359 ILE B O 1
ATOM 4961 N N . ALA B 1 360 ? 21.232 -0.350 28.655 1.00 13.41 360 ALA B N 1
ATOM 4962 C CA . ALA B 1 360 ? 21.132 -0.985 29.965 1.00 14.20 360 ALA B CA 1
ATOM 4963 C C . ALA B 1 360 ? 22.495 -0.996 30.654 1.00 14.50 360 ALA B C 1
ATOM 4964 O O . ALA B 1 360 ? 22.590 -0.770 31.860 1.00 14.74 360 ALA B O 1
ATOM 4966 N N . GLY B 1 361 ? 23.549 -1.263 29.888 1.00 13.99 361 GLY B N 1
ATOM 4967 C CA . GLY B 1 361 ? 24.881 -1.288 30.470 1.00 15.61 361 GLY B CA 1
ATOM 4968 C C . GLY B 1 361 ? 25.257 0.081 31.004 1.00 16.19 361 GLY B C 1
ATOM 4969 O O . GLY B 1 361 ? 25.851 0.213 32.079 1.00 15.00 361 GLY B O 1
ATOM 4970 N N . PHE B 1 362 ? 24.900 1.105 30.235 1.00 13.94 362 PHE B N 1
ATOM 4971 C CA . PHE B 1 362 ? 25.169 2.492 30.587 1.00 14.31 362 PHE B CA 1
ATOM 4972 C C . PHE B 1 362 ? 24.524 2.815 31.928 1.00 13.32 362 PHE B C 1
ATOM 4973 O O . PHE B 1 362 ? 25.185 3.305 32.844 1.00 14.42 362 PHE B O 1
ATOM 4981 N N . PHE B 1 363 ? 23.229 2.543 32.040 1.00 14.15 363 PHE B N 1
ATOM 4982 C CA . PHE B 1 363 ? 22.514 2.818 33.279 1.00 14.73 363 PHE B CA 1
ATOM 4983 C C . PHE B 1 363 ? 22.914 1.897 34.435 1.00 14.87 363 PHE B C 1
ATOM 4984 O O . PHE B 1 363 ? 22.923 2.324 35.590 1.00 13.10 363 PHE B O 1
ATOM 4992 N N . ASP B 1 364 ? 23.243 0.641 34.143 1.00 15.09 364 ASP B N 1
ATOM 4993 C CA . ASP B 1 364 ? 23.654 -0.258 35.214 1.00 16.64 364 ASP B CA 1
ATOM 4994 C C . ASP B 1 364 ? 24.877 0.338 35.899 1.00 17.22 364 ASP B C 1
ATOM 4995 O O . ASP B 1 364 ? 24.967 0.369 37.126 1.00 17.88 364 ASP B O 1
ATOM 5000 N N . GLU B 1 365 ? 25.809 0.832 35.093 1.00 19.14 365 GLU B N 1
ATOM 5001 C CA . GLU B 1 365 ? 27.033 1.411 35.618 1.00 21.81 365 GLU B CA 1
ATOM 5002 C C . GLU B 1 365 ? 26.847 2.754 36.313 1.00 21.93 365 GLU B C 1
ATOM 5003 O O . GLU B 1 365 ? 27.325 2.947 37.427 1.00 23.07 365 GLU B O 1
ATOM 5009 N N . HIS B 1 366 ? 26.141 3.678 35.670 1.00 19.85 366 HIS B N 1
ATOM 5010 C CA . HIS B 1 366 ? 25.968 5.003 36.247 1.00 19.31 366 HIS B CA 1
ATOM 5011 C C . HIS B 1 366 ? 24.822 5.197 37.237 1.00 20.19 366 HIS B C 1
ATOM 5012 O O . HIS B 1 366 ? 24.714 6.256 37.852 1.00 22.27 366 HIS B O 1
ATOM 5019 N N . LEU B 1 367 ? 23.971 4.189 37.401 1.00 21.38 367 LEU B N 1
ATOM 5020 C CA . LEU B 1 367 ? 22.861 4.291 38.349 1.00 22.57 367 LEU B CA 1
ATOM 5021 C C . LEU B 1 367 ? 23.082 3.387 39.553 1.00 24.45 367 LEU B C 1
ATOM 5022 O O . LEU B 1 367 ? 22.078 2.905 40.112 1.00 25.72 367 LEU B O 1
#